Protein 3MNZ (pdb70)

B-factor: mean 26.61, std 11.49, range [8.61, 85.42]

Secondary structure (DSSP, 8-state):
-PPPEEEE-SEEEE-TT--EEEEEEESS--EETTTTEE-EEEEEE-TTS--EEEEETTTEEPTTS-TTEEEEEETTEEEEEESS--GGG-SEEEEEE-SSSSPEE---EEEEE----BPPEEEEEPPPHHHHHHTEEEEEEEEEEEBSS--EEEEEETTEEE-SSEEEEEPPPPTTT--EEEEEEEEEEHHHHHT-SEEEEEEE-TT-SS-EEEEEETT-/--EEEE---EEE-TT--EEEEEEEESS-GGGB-EEEEEE---EEEEEEE-TTT--EEE-GGGSSSEEEEEEGGGTEEEEEE-S--GGG-EEEEEEETTTEE---EEEEE-S---BPPEEEEE----EEEEEEEEEEEBSS--EEEEGGGTB-TTEEEPPPEE-TTS-EEEEEEEEEEGGGTTT---EEEEEEGGGTEEEEEE---/-HHHHHHHHHHHTTB-

Organism: Homo sapiens (NCBI:txid9606)

Nearest PDB structures (foldseek):
  3mnz-assembly1_B  TM=1.005E+00  e=4.211E-43  Mus musculus
  3mnv-assembly2_D  TM=6.397E-01  e=8.105E-39  Mus musculus
  7kqy-assembly2_D  TM=9.464E-01  e=1.182E-31  Homo sapiens
  5wt9-assembly1_H  TM=8.918E-01  e=1.412E-30  Homo sapiens
  5e2w-assembly1_H  TM=7.458E-01  e=5.517E-29  Mus musculus

Sequence (441 aa):
NAQELLELDKWASLWNLDIQLTQSPSSLAMSGGQKVTMRCKSSQSLLNSRNERNYLAWYQQKPGQSPKLLVYFASIRESGVPDRFIGSGSGTDFTTLTISSVQAEDLADYFCLQHYNTPWTFGGGTKLEIKRTVAAPSVFIFPPSDEQLKSGTASVVCLLNNFYPREAKVQWKVDNALQSGNSQESSVTEQDSKDSTYSLSSTLTLSKADYEKHKVYACEVTHQGLSSPVTKSFNRGEQIQLVQSGPELKKPGETVKISCKASGYTFTDYSVHWVKQVVPGLKWMGWINTETGEPTYADDFKGRFAFSLESSSASTAYLEIHNLKNEDTATYFCALGWLHWGLGTTLTVSSASTKGPSVFPLAPGGTAALGCLVKDYFPEPVTVSWNSGALTSGVHTFPAVVLQSSGLYSSLSSVVTVPSSSLGTQTYICNVNHKPSNTKVDKRVEP

InterPro domains:
  IPR003006 Immunoglobulin/major histocompatibility complex, conserved site [PS00290] (217-223)
  IPR003597 Immunoglobulin C1-set [PF07654] (140-226)
  IPR003597 Immunoglobulin C1-set [SM00407] (154-229)
  IPR003599 Immunoglobulin domain subtype [SM00409] (28-132)
  IPR003599 Immunoglobulin domain subtype [SM00409] (144-235)
  IPR007110 Immunoglobulin-like domain [PS50835] (16-113)
  IPR007110 Immunoglobulin-like domain [PS50835] (138-235)
  IPR013106 Immunoglobulin V-set domain [PF07686] (26-131)
  IPR013106 Immunoglobulin V-set domain [SM00406] (38-115)
  IPR013783 Immunoglobulin-like fold [G3DSA:2.60.40.10] (6-132)
  IPR013783 Immunoglobulin-like fold [G3DSA:2.60.40.10] (134-239)
  IPR036179 Immunoglobulin-like domain superfamily [SSF48726] (22-137)
  IPR036179 Immunoglobulin-like domain superfamily [SSF48726] (135-237)
  IPR050150 Immunoglobulin Variable Light Chain [PTHR23267] (20-115)

Structure (mmCIF, N/CA/C/O backbone):
data_3MNZ
#
_entry.id   3MNZ
#
_cell.length_a   66.890
_cell.length_b   121.692
_cell.length_c   58.097
_cell.angle_alpha   90.00
_cell.angle_beta   90.00
_cell.angle_gamma   90.00
#
_symmetry.space_group_name_H-M   'P 21 21 2'
#
loop_
_entity.id
_entity.type
_entity.pdbx_description
1 polymer 'gp41 MPER-derived peptide'
2 polymer 'ANTI-HIV-1 ANTIBODY 13H11 LIGHT CHAIN'
3 polymer 'ANTI-HIV-1 ANTIBODY 13H11 HEAVY CHAIN'
4 non-polymer 'SODIUM ION'
5 water water
#
loop_
_atom_site.group_PDB
_atom_site.id
_atom_site.type_symbol
_atom_site.label_atom_id
_atom_site.label_alt_id
_atom_site.label_comp_id
_atom_site.label_asym_id
_atom_site.label_entity_id
_atom_site.label_seq_id
_atom_site.pdbx_PDB_ins_code
_atom_site.Cartn_x
_atom_site.Cartn_y
_atom_site.Cartn_z
_atom_site.occupancy
_atom_site.B_iso_or_equiv
_atom_site.auth_seq_id
_atom_site.auth_comp_id
_atom_site.auth_asym_id
_atom_site.auth_atom_id
_atom_site.pdbx_PDB_model_num
ATOM 1 N N . ASN A 1 5 ? -1.308 -7.279 -29.361 1.00 38.68 656 ASN P N 1
ATOM 2 C CA . ASN A 1 5 ? -1.164 -5.860 -29.667 1.00 42.94 656 ASN P CA 1
ATOM 3 C C . ASN A 1 5 ? -0.091 -5.190 -28.806 1.00 44.08 656 ASN P C 1
ATOM 4 O O . ASN A 1 5 ? 0.540 -5.840 -27.969 1.00 39.68 656 ASN P O 1
ATOM 9 N N . ALA A 1 6 ? 0.108 -3.891 -29.009 1.00 37.71 657 ALA P N 1
ATOM 10 C CA . ALA A 1 6 ? 1.182 -3.170 -28.332 1.00 38.36 657 ALA P CA 1
ATOM 11 C C . ALA A 1 6 ? 1.029 -3.224 -26.819 1.00 35.74 657 ALA P C 1
ATOM 12 O O . ALA A 1 6 ? 2.009 -3.375 -26.088 1.00 34.22 657 ALA P O 1
ATOM 14 N N . GLN A 1 7 ? -0.206 -3.101 -26.351 1.00 31.56 658 GLN P N 1
ATOM 15 C CA . GLN A 1 7 ? -0.460 -3.081 -24.915 1.00 31.63 658 GLN P CA 1
ATOM 16 C C . GLN A 1 7 ? -0.120 -4.434 -24.301 1.00 33.63 658 GLN P C 1
ATOM 17 O O . GLN A 1 7 ? 0.563 -4.509 -23.280 1.00 30.32 658 GLN P O 1
ATOM 23 N N . GLU A 1 8 ? -0.599 -5.500 -24.935 1.00 32.95 659 GLU P N 1
ATOM 24 C CA . GLU A 1 8 ? -0.342 -6.852 -24.459 1.00 33.19 659 GLU P CA 1
ATOM 25 C C . GLU A 1 8 ? 1.148 -7.169 -24.505 1.00 35.41 659 GLU P C 1
ATOM 26 O O . GLU A 1 8 ? 1.679 -7.820 -23.598 1.00 29.60 659 GLU P O 1
ATOM 32 N N . LEU A 1 9 ? 1.817 -6.703 -25.560 1.00 28.68 660 LEU P N 1
ATOM 33 C CA . LEU A 1 9 ? 3.247 -6.939 -25.716 1.00 27.03 660 LEU P CA 1
ATOM 34 C C . LEU A 1 9 ? 4.040 -6.246 -24.605 1.00 26.50 660 LEU P C 1
ATOM 35 O O . LEU A 1 9 ? 5.000 -6.807 -24.080 1.00 27.36 660 LEU P O 1
ATOM 40 N N . LEU A 1 10 ? 3.625 -5.036 -24.240 1.00 25.24 661 LEU P N 1
ATOM 41 C CA . LEU A 1 10 ? 4.294 -4.296 -23.177 1.00 24.66 661 LEU P CA 1
ATOM 42 C C . LEU A 1 10 ? 4.163 -5.014 -21.834 1.00 24.40 661 LEU P C 1
ATOM 43 O O . LEU A 1 10 ? 5.131 -5.119 -21.083 1.00 24.14 661 LEU P O 1
ATOM 48 N N . GLU A 1 11 ? 2.970 -5.519 -21.534 1.00 29.39 662 GLU P N 1
ATOM 49 C CA . GLU A 1 11 ? 2.770 -6.279 -20.299 1.00 27.64 662 GLU P CA 1
ATOM 50 C C . GLU A 1 11 ? 3.637 -7.534 -20.271 1.00 28.60 662 GLU P C 1
ATOM 51 O O . GLU A 1 11 ? 4.205 -7.883 -19.235 1.00 25.34 662 GLU P O 1
ATOM 57 N N . LEU A 1 12 ? 3.733 -8.206 -21.414 1.00 29.76 663 LEU P N 1
ATOM 58 C CA . LEU A 1 12 ? 4.549 -9.405 -21.535 1.00 32.26 663 LEU P CA 1
ATOM 59 C C . LEU A 1 12 ? 5.998 -9.105 -21.219 1.00 26.95 663 LEU P C 1
ATOM 60 O O . LEU A 1 12 ? 6.615 -9.771 -20.378 1.00 27.53 663 LEU P O 1
ATOM 65 N N . ASP A 1 13 ? 6.541 -8.106 -21.906 1.00 25.03 664 ASP P N 1
ATOM 66 C CA . ASP A 1 13 ? 7.939 -7.739 -21.746 1.00 24.97 664 ASP P CA 1
ATOM 67 C C . ASP A 1 13 ? 8.217 -7.276 -20.329 1.00 22.29 664 ASP P C 1
ATOM 68 O O . ASP A 1 13 ? 9.227 -7.644 -19.726 1.00 23.81 664 ASP P O 1
ATOM 73 N N . LYS A 1 14 ? 7.314 -6.456 -19.814 1.00 22.05 665 LYS P N 1
ATOM 74 C CA . LYS A 1 14 ? 7.436 -5.898 -18.477 1.00 22.86 665 LYS P CA 1
ATOM 75 C C . LYS A 1 14 ? 7.609 -7.005 -17.452 1.00 23.85 665 LYS P C 1
ATOM 76 O O . LYS A 1 14 ? 8.590 -7.034 -16.709 1.00 22.64 665 LYS P O 1
ATOM 82 N N . TRP A 1 15 ? 6.648 -7.917 -17.404 1.00 20.62 666 TRP P N 1
ATOM 83 C CA . TRP A 1 15 ? 6.685 -8.956 -16.387 1.00 21.79 666 TRP P CA 1
ATOM 84 C C . TRP A 1 15 ? 7.746 -10.020 -16.654 1.00 27.71 666 TRP P C 1
ATOM 85 O O . TRP A 1 15 ? 8.339 -10.542 -15.713 1.00 22.52 666 TRP P O 1
ATOM 96 N N . ALA A 1 16 ? 8.000 -10.331 -17.923 1.00 22.05 667 ALA P N 1
ATOM 97 C CA . ALA A 1 16 ? 9.071 -11.270 -18.248 1.00 22.06 667 ALA P CA 1
ATOM 98 C C . ALA A 1 16 ? 10.422 -10.754 -17.743 1.00 21.13 667 ALA P C 1
ATOM 99 O O . ALA A 1 16 ? 11.285 -11.539 -17.331 1.00 21.40 667 ALA P O 1
ATOM 101 N N . SER A 1 17 ? 10.605 -9.438 -17.763 1.00 19.76 668 SER P N 1
ATOM 102 C CA . SER A 1 17 ? 11.875 -8.870 -17.308 1.00 19.29 668 SER P CA 1
ATOM 103 C C . SER A 1 17 ? 12.060 -8.996 -15.797 1.00 22.43 668 SER P C 1
ATOM 104 O O . SER A 1 17 ? 13.145 -8.724 -15.288 1.00 23.36 668 SER P O 1
ATOM 107 N N . LEU A 1 18 ? 11.009 -9.420 -15.092 1.00 19.23 669 LEU P N 1
ATOM 108 C CA . LEU A 1 18 ? 11.023 -9.486 -13.624 1.00 13.08 669 LEU P CA 1
ATOM 109 C C . LEU A 1 18 ? 11.066 -10.928 -13.137 1.00 20.06 669 LEU P C 1
ATOM 110 O O . LEU A 1 18 ? 11.195 -11.183 -11.940 1.00 21.82 669 LEU P O 1
ATOM 115 N N . TRP A 1 19 ? 10.961 -11.858 -14.084 1.00 18.77 670 TRP P N 1
ATOM 116 C CA . TRP A 1 19 ? 11.023 -13.298 -13.814 1.00 19.21 670 TRP P CA 1
ATOM 117 C C . TRP A 1 19 ? 12.256 -13.746 -13.053 1.00 28.83 670 TRP P C 1
ATOM 118 O O . TRP A 1 19 ? 13.329 -13.177 -13.203 1.00 23.54 670 TRP P O 1
ATOM 129 N N . ASN A 1 20 ? 12.122 -14.881 -12.280 1.00 21.26 671 ASN P N 1
ATOM 130 C CA . ASN A 1 20 ? 13.262 -15.624 -11.749 1.00 23.96 671 ASN P CA 1
ATOM 131 C C . ASN A 1 20 ? 14.056 -16.178 -12.906 1.00 24.19 671 ASN P C 1
ATOM 132 O O . ASN A 1 20 ? 15.286 -16.271 -12.879 1.00 25.05 671 ASN P O 1
ATOM 138 N N . LEU B 2 2 ? 32.537 -8.123 -17.534 1.00 52.55 0 LEU A N 1
ATOM 139 C CA . LEU B 2 2 ? 32.748 -6.784 -16.996 1.00 47.94 0 LEU A CA 1
ATOM 140 C C . LEU B 2 2 ? 31.440 -6.177 -16.500 1.00 42.74 0 LEU A C 1
ATOM 141 O O . LEU B 2 2 ? 30.378 -6.408 -17.078 1.00 39.32 0 LEU A O 1
ATOM 146 N N . ASP B 2 3 ? 31.524 -5.399 -15.426 1.00 43.65 1 ASP A N 1
ATOM 147 C CA . ASP B 2 3 ? 30.348 -4.757 -14.851 1.00 35.88 1 ASP A CA 1
ATOM 148 C C . ASP B 2 3 ? 29.960 -3.510 -15.639 1.00 31.64 1 ASP A C 1
ATOM 149 O O . ASP B 2 3 ? 30.821 -2.739 -16.064 1.00 35.18 1 ASP A O 1
ATOM 154 N N . ILE B 2 4 ? 28.659 -3.319 -15.831 1.00 27.02 2 ILE A N 1
ATOM 155 C CA . ILE B 2 4 ? 28.155 -2.167 -16.570 1.00 23.09 2 ILE A CA 1
ATOM 156 C C . ILE B 2 4 ? 28.367 -0.991 -15.622 1.00 25.67 2 ILE A C 1
ATOM 157 O O . ILE B 2 4 ? 27.960 -1.035 -14.462 1.00 27.13 2 ILE A O 1
ATOM 162 N N . GLN B 2 5 ? 29.008 0.059 -16.125 1.00 29.56 3 GLN A N 1
ATOM 163 C CA . GLN B 2 5 ? 29.133 1.315 -15.402 1.00 28.97 3 GLN A CA 1
ATOM 164 C C . GLN B 2 5 ? 28.071 2.290 -15.866 1.00 32.99 3 GLN A C 1
ATOM 165 O O . GLN B 2 5 ? 27.732 2.327 -17.048 1.00 31.14 3 GLN A O 1
ATOM 171 N N . LEU B 2 6 ? 27.555 3.084 -14.933 1.00 26.81 4 LEU A N 1
ATOM 172 C CA . LEU B 2 6 ? 26.605 4.141 -15.254 1.00 25.56 4 LEU A CA 1
ATOM 173 C C . LEU B 2 6 ? 27.124 5.466 -14.733 1.00 28.38 4 LEU A C 1
ATOM 174 O O . LEU B 2 6 ? 27.479 5.584 -13.565 1.00 44.43 4 LEU A O 1
ATOM 179 N N . THR B 2 7 ? 27.182 6.463 -15.603 1.00 26.07 5 THR A N 1
ATOM 180 C CA . THR B 2 7 ? 27.628 7.783 -15.193 1.00 32.73 5 THR A CA 1
ATOM 181 C C . THR B 2 7 ? 26.450 8.720 -15.291 1.00 33.33 5 THR A C 1
ATOM 182 O O . THR B 2 7 ? 25.892 8.898 -16.372 1.00 35.85 5 THR A O 1
ATOM 186 N N . GLN B 2 8 ? 26.075 9.321 -14.166 1.00 26.83 6 GLN A N 1
ATOM 187 C CA . GLN B 2 8 ? 24.956 10.256 -14.147 1.00 24.70 6 GLN A CA 1
ATOM 188 C C . GLN B 2 8 ? 25.426 11.703 -13.962 1.00 29.02 6 GLN A C 1
ATOM 189 O O . GLN B 2 8 ? 26.263 11.982 -13.110 1.00 28.34 6 GLN A O 1
ATOM 195 N N . SER B 2 9 ? 24.889 12.610 -14.771 1.00 26.99 7 SER A N 1
ATOM 196 C CA . SER B 2 9 ? 25.172 14.041 -14.636 1.00 28.22 7 SER A CA 1
ATOM 197 C C . SER B 2 9 ? 23.918 14.885 -14.888 1.00 29.18 7 SER A C 1
ATOM 198 O O . SER B 2 9 ? 23.023 14.471 -15.617 1.00 31.85 7 SER A O 1
ATOM 201 N N . PRO B 2 10 ? 23.840 16.070 -14.261 1.00 28.86 8 PRO A N 1
ATOM 202 C CA . PRO B 2 10 ? 24.808 16.575 -13.283 1.00 27.87 8 PRO A CA 1
ATOM 203 C C . PRO B 2 10 ? 24.539 15.987 -11.903 1.00 26.17 8 PRO A C 1
ATOM 204 O O . PRO B 2 10 ? 23.431 15.513 -11.645 1.00 27.52 8 PRO A O 1
ATOM 208 N N . SER B 2 11 ? 25.532 16.010 -11.026 1.00 23.88 9 SER A N 1
ATOM 209 C CA . SER B 2 11 ? 25.346 15.471 -9.693 1.00 30.04 9 SER A CA 1
ATOM 210 C C . SER B 2 11 ? 24.429 16.387 -8.885 1.00 24.87 9 SER A C 1
ATOM 211 O O . SER B 2 11 ? 23.736 15.949 -7.974 1.00 24.54 9 SER A O 1
ATOM 214 N N . SER B 2 12 ? 24.415 17.667 -9.238 1.00 28.70 10 SER A N 1
ATOM 215 C CA . SER B 2 12 ? 23.545 18.626 -8.572 1.00 23.48 10 SER A CA 1
ATOM 216 C C . SER B 2 12 ? 22.992 19.627 -9.586 1.00 27.65 10 SER A C 1
ATOM 217 O O . SER B 2 12 ? 23.677 20.009 -10.536 1.00 24.50 10 SER A O 1
ATOM 220 N N . LEU B 2 13 ? 21.749 20.041 -9.383 1.00 18.30 11 LEU A N 1
ATOM 221 C CA . LEU B 2 13 ? 21.127 21.022 -10.253 1.00 20.70 11 LEU A CA 1
ATOM 222 C C . LEU B 2 13 ? 20.266 21.984 -9.438 1.00 21.36 11 LEU A C 1
ATOM 223 O O . LEU B 2 13 ? 19.372 21.555 -8.700 1.00 22.75 11 LEU A O 1
ATOM 228 N N . ALA B 2 14 ? 20.558 23.277 -9.561 1.00 18.95 12 ALA A N 1
ATOM 229 C CA . ALA B 2 14 ? 19.800 24.322 -8.887 1.00 22.06 12 ALA A CA 1
ATOM 230 C C . ALA B 2 14 ? 18.740 24.857 -9.837 1.00 31.24 12 ALA A C 1
ATOM 231 O O . ALA B 2 14 ? 19.065 25.419 -10.886 1.00 32.90 12 ALA A O 1
ATOM 233 N N . MET B 2 15 ? 17.478 24.682 -9.467 1.00 20.98 13 MET A N 1
ATOM 234 C CA . MET B 2 15 ? 16.375 24.949 -10.378 1.00 23.40 13 MET A CA 1
ATOM 235 C C . MET B 2 15 ? 15.532 26.141 -9.975 1.00 25.18 13 MET A C 1
ATOM 236 O O . MET B 2 15 ? 15.592 26.625 -8.842 1.00 26.06 13 MET A O 1
ATOM 241 N N . SER B 2 16 ? 14.722 26.592 -10.925 1.00 27.30 14 SER A N 1
ATOM 242 C CA . SER B 2 16 ? 13.692 27.580 -10.682 1.00 24.09 14 SER A CA 1
ATOM 243 C C . SER B 2 16 ? 12.384 26.951 -11.134 1.00 25.13 14 SER A C 1
ATOM 244 O O . SER B 2 16 ? 12.331 26.339 -12.204 1.00 24.98 14 SER A O 1
ATOM 247 N N . GLY B 2 17 ? 11.341 27.064 -10.320 1.00 22.29 15 GLY A N 1
ATOM 248 C CA . GLY B 2 17 ? 10.033 26.555 -10.700 1.00 21.21 15 GLY A CA 1
ATOM 249 C C . GLY B 2 17 ? 9.634 26.936 -12.114 1.00 20.25 15 GLY A C 1
ATOM 250 O O . GLY B 2 17 ? 9.687 28.105 -12.496 1.00 21.84 15 GLY A O 1
ATOM 251 N N . GLY B 2 18 ? 9.255 25.939 -12.900 1.00 19.58 16 GLY A N 1
ATOM 252 C CA . GLY B 2 18 ? 8.783 26.163 -14.251 1.00 26.93 16 GLY A CA 1
ATOM 253 C C . GLY B 2 18 ? 9.841 25.914 -15.306 1.00 21.67 16 GLY A C 1
ATOM 254 O O . GLY B 2 18 ? 9.528 25.867 -16.489 1.00 22.27 16 GLY A O 1
ATOM 255 N N . GLN B 2 19 ? 11.096 25.769 -14.889 1.00 20.20 17 GLN A N 1
ATOM 256 C CA . GLN B 2 19 ? 12.170 25.543 -15.859 1.00 20.90 17 GLN A CA 1
ATOM 257 C C . GLN B 2 19 ? 12.182 24.106 -16.371 1.00 19.47 17 GLN A C 1
ATOM 258 O O . GLN B 2 19 ? 11.608 23.211 -15.750 1.00 18.11 17 GLN A O 1
ATOM 264 N N . LYS B 2 20 ? 12.825 23.910 -17.517 1.00 19.10 18 LYS A N 1
ATOM 265 C CA . LYS B 2 20 ? 13.079 22.580 -18.041 1.00 17.51 18 LYS A CA 1
ATOM 266 C C . LYS B 2 20 ? 14.356 22.059 -17.386 1.00 21.15 18 LYS A C 1
ATOM 267 O O . LYS B 2 20 ? 15.388 22.736 -17.380 1.00 22.80 18 LYS A O 1
ATOM 273 N N . VAL B 2 21 ? 14.266 20.862 -16.816 1.00 18.18 19 VAL A N 1
ATOM 274 C CA . VAL B 2 21 ? 15.388 20.226 -16.148 1.00 24.61 19 VAL A CA 1
ATOM 275 C C . VAL B 2 21 ? 15.784 18.981 -16.927 1.00 24.04 19 VAL A C 1
ATOM 276 O O . VAL B 2 21 ? 14.925 18.185 -17.292 1.00 24.65 19 VAL A O 1
ATOM 280 N N . THR B 2 22 ? 17.079 18.830 -17.195 1.00 24.95 20 THR A N 1
ATOM 281 C CA . THR B 2 22 ? 17.572 17.677 -17.944 1.00 26.61 20 THR A CA 1
ATOM 282 C C . THR B 2 22 ? 18.715 16.986 -17.203 1.00 26.44 20 THR A C 1
ATOM 283 O O . THR B 2 22 ? 19.653 17.624 -16.742 1.00 26.55 20 THR A O 1
ATOM 287 N N . MET B 2 23 ? 18.633 15.669 -17.089 1.00 26.92 21 MET A N 1
ATOM 288 C CA . MET B 2 23 ? 19.724 14.921 -16.494 1.00 24.15 21 MET A CA 1
ATOM 289 C C . MET B 2 23 ? 19.995 13.703 -17.355 1.00 24.25 21 MET A C 1
ATOM 290 O O . MET B 2 23 ? 19.103 13.218 -18.053 1.00 22.97 21 MET A O 1
ATOM 295 N N . ARG B 2 24 ? 21.232 13.224 -17.313 1.00 24.83 22 ARG A N 1
ATOM 296 C CA . ARG B 2 24 ? 21.682 12.219 -18.263 1.00 24.63 22 ARG A CA 1
ATOM 297 C C . ARG B 2 24 ? 22.293 11.018 -17.582 1.00 25.86 22 ARG A C 1
ATOM 298 O O . ARG B 2 24 ? 22.824 11.112 -16.482 1.00 27.48 22 ARG A O 1
ATOM 306 N N . CYS B 2 25 ? 22.212 9.885 -18.265 1.00 25.10 23 CYS A N 1
ATOM 307 C CA . CYS B 2 25 ? 22.751 8.630 -17.778 1.00 19.27 23 CYS A CA 1
ATOM 308 C C . CYS B 2 25 ? 23.520 7.995 -18.921 1.00 18.24 23 CYS A C 1
ATOM 309 O O . CYS B 2 25 ? 22.952 7.751 -19.974 1.00 24.25 23 CYS A O 1
ATOM 312 N N . LYS B 2 26 ? 24.808 7.745 -18.725 1.00 22.91 24 LYS A N 1
ATOM 313 C CA . LYS B 2 26 ? 25.608 7.083 -19.753 1.00 27.60 24 LYS A CA 1
ATOM 314 C C . LYS B 2 26 ? 26.105 5.729 -19.272 1.00 24.97 24 LYS A C 1
ATOM 315 O O . LYS B 2 26 ? 26.703 5.625 -18.198 1.00 28.49 24 LYS A O 1
ATOM 321 N N . SER B 2 27 ? 25.854 4.686 -20.063 1.00 25.22 25 SER A N 1
ATOM 322 C CA . SER B 2 27 ? 26.257 3.330 -19.694 1.00 19.79 25 SER A CA 1
ATOM 323 C C . SER B 2 27 ? 27.493 2.883 -20.478 1.00 26.61 25 SER A C 1
ATOM 324 O O . SER B 2 27 ? 27.719 3.330 -21.604 1.00 30.65 25 SER A O 1
ATOM 327 N N . SER B 2 28 ? 28.283 1.996 -19.878 1.00 24.13 26 SER A N 1
ATOM 328 C CA . SER B 2 28 ? 29.516 1.514 -20.497 1.00 30.51 26 SER A CA 1
ATOM 329 C C . SER B 2 28 ? 29.229 0.430 -21.529 1.00 30.83 26 SER A C 1
ATOM 330 O O . SER B 2 28 ? 30.093 0.065 -22.329 1.00 35.09 26 SER A O 1
ATOM 333 N N . GLN B 2 29 ? 28.008 -0.084 -21.508 1.00 28.19 27 GLN A N 1
ATOM 334 C CA . GLN B 2 29 ? 27.600 -1.115 -22.453 1.00 33.38 27 GLN A CA 1
ATOM 335 C C . GLN B 2 29 ? 26.152 -0.876 -22.845 1.00 27.74 27 GLN A C 1
ATOM 336 O O . GLN B 2 29 ? 25.371 -0.381 -22.038 1.00 24.52 27 GLN A O 1
ATOM 342 N N . SER B 2 30 ? 25.786 -1.243 -24.069 1.00 31.42 28 SER A N 1
ATOM 343 C CA . SER B 2 30 ? 24.403 -1.092 -24.504 1.00 27.60 28 SER A CA 1
ATOM 344 C C . SER B 2 30 ? 23.426 -1.818 -23.582 1.00 27.12 28 SER A C 1
ATOM 345 O O . SER B 2 30 ? 23.671 -2.958 -23.169 1.00 24.56 28 SER A O 1
ATOM 348 N N . LEU B 2 31 ? 22.320 -1.146 -23.265 1.00 22.25 29 LEU A N 1
ATOM 349 C CA . LEU B 2 31 ? 21.271 -1.722 -22.437 1.00 24.29 29 LEU A CA 1
ATOM 350 C C . LEU B 2 31 ? 20.088 -2.208 -23.280 1.00 19.26 29 LEU A C 1
ATOM 351 O O . LEU B 2 31 ? 19.028 -2.531 -22.746 1.00 22.73 29 LEU A O 1
ATOM 356 N N . LEU B 2 32 ? 20.269 -2.259 -24.598 1.00 22.29 30 LEU A N 1
ATOM 357 C CA . LEU B 2 32 ? 19.199 -2.682 -25.500 1.00 23.31 30 LEU A CA 1
ATOM 358 C C . LEU B 2 32 ? 19.141 -4.215 -25.658 1.00 22.27 30 LEU A C 1
ATOM 359 O O . LEU B 2 32 ? 20.094 -4.830 -26.124 1.00 27.95 30 LEU A O 1
ATOM 364 N N . ASN B 2 33 A 18.033 -4.827 -25.249 1.00 24.58 30 ASN A N 1
ATOM 365 C CA . ASN B 2 33 A 17.835 -6.257 -25.452 1.00 25.67 30 ASN A CA 1
ATOM 366 C C . ASN B 2 33 A 17.327 -6.478 -26.867 1.00 29.20 30 ASN A C 1
ATOM 367 O O . ASN B 2 33 A 16.222 -6.062 -27.203 1.00 30.03 30 ASN A O 1
ATOM 372 N N . SER B 2 34 B 18.148 -7.109 -27.701 1.00 36.86 30 SER A N 1
ATOM 373 C CA . SER B 2 34 B 17.784 -7.343 -29.095 1.00 34.53 30 SER A CA 1
ATOM 374 C C . SER B 2 34 B 16.569 -8.264 -29.235 1.00 35.94 30 SER A C 1
ATOM 375 O O . SER B 2 34 B 15.842 -8.199 -30.227 1.00 38.06 30 SER A O 1
ATOM 378 N N . ARG B 2 35 C 16.342 -9.099 -28.227 1.00 31.43 30 ARG A N 1
ATOM 379 C CA . ARG B 2 35 C 15.260 -10.077 -28.281 1.00 37.19 30 ARG A CA 1
ATOM 380 C C . ARG B 2 35 C 13.873 -9.454 -28.138 1.00 34.79 30 ARG A C 1
ATOM 381 O O . ARG B 2 35 C 12.897 -9.983 -28.667 1.00 39.49 30 ARG A O 1
ATOM 389 N N . ASN B 2 36 D 13.782 -8.332 -27.432 1.00 30.10 30 ASN A N 1
ATOM 390 C CA . ASN B 2 36 D 12.507 -7.624 -27.324 1.00 27.76 30 ASN A CA 1
ATOM 391 C C . ASN B 2 36 D 12.584 -6.125 -27.616 1.00 29.43 30 ASN A C 1
ATOM 392 O O . ASN B 2 36 D 11.586 -5.426 -27.511 1.00 29.80 30 ASN A O 1
ATOM 397 N N . GLU B 2 37 E 13.770 -5.647 -27.985 1.00 32.01 30 GLU A N 1
ATOM 398 C CA . GLU B 2 37 E 13.980 -4.244 -28.348 1.00 25.11 30 GLU A CA 1
ATOM 399 C C . GLU B 2 37 E 13.603 -3.246 -27.246 1.00 28.23 30 GLU A C 1
ATOM 400 O O . GLU B 2 37 E 13.224 -2.105 -27.526 1.00 26.57 30 GLU A O 1
ATOM 406 N N . ARG B 2 38 F 13.701 -3.686 -25.995 1.00 23.72 30 ARG A N 1
ATOM 407 C CA . ARG B 2 38 F 13.566 -2.782 -24.860 1.00 26.35 30 ARG A CA 1
ATOM 408 C C . ARG B 2 38 F 14.943 -2.399 -24.325 1.00 27.59 30 ARG A C 1
ATOM 409 O O . ARG B 2 38 F 15.868 -3.204 -24.351 1.00 28.43 30 ARG A O 1
ATOM 417 N N . ASN B 2 39 ? 15.075 -1.171 -23.829 1.00 22.21 31 ASN A N 1
ATOM 418 C CA . ASN B 2 39 ? 16.273 -0.758 -23.110 1.00 25.02 31 ASN A CA 1
ATOM 419 C C . ASN B 2 39 ? 16.050 -0.952 -21.617 1.00 22.42 31 ASN A C 1
ATOM 420 O O . ASN B 2 39 ? 15.058 -0.478 -21.066 1.00 24.00 31 ASN A O 1
ATOM 425 N N . TYR B 2 40 ? 16.965 -1.658 -20.968 1.00 19.40 32 TYR A N 1
ATOM 426 C CA . TYR B 2 40 ? 16.766 -2.029 -19.578 1.00 17.43 32 TYR A CA 1
ATOM 427 C C . TYR B 2 40 ? 17.345 -0.965 -18.661 1.00 14.44 32 TYR A C 1
ATOM 428 O O . TYR B 2 40 ? 18.334 -1.191 -17.952 1.00 20.57 32 TYR A O 1
ATOM 437 N N . LEU B 2 41 ? 16.710 0.195 -18.692 1.00 17.72 33 LEU A N 1
ATOM 438 C CA . LEU B 2 41 ? 17.082 1.309 -17.838 1.00 18.56 33 LEU A CA 1
ATOM 439 C C . LEU B 2 41 ? 15.819 1.892 -17.216 1.00 20.59 33 LEU A C 1
ATOM 440 O O . LEU B 2 41 ? 14.821 2.083 -17.904 1.00 20.21 33 LEU A O 1
ATOM 445 N N . ALA B 2 42 ? 15.862 2.180 -15.917 1.00 16.61 34 ALA A N 1
ATOM 446 C CA . ALA B 2 42 ? 14.725 2.802 -15.254 1.00 15.51 34 ALA A CA 1
ATOM 447 C C . ALA B 2 42 ? 15.178 4.068 -14.539 1.00 18.67 34 ALA A C 1
ATOM 448 O O . ALA B 2 42 ? 16.352 4.194 -14.164 1.00 16.73 34 ALA A O 1
ATOM 450 N N . TRP B 2 43 ? 14.257 5.010 -14.371 1.00 15.40 35 TRP A N 1
ATOM 451 C CA . TRP B 2 43 ? 14.535 6.233 -13.611 1.00 15.54 35 TRP A CA 1
ATOM 452 C C . TRP B 2 43 ? 13.661 6.298 -12.363 1.00 17.02 35 TRP A C 1
ATOM 453 O O . TRP B 2 43 ? 12.465 5.969 -12.421 1.00 14.03 35 TRP A O 1
ATOM 464 N N . TYR B 2 44 ? 14.249 6.753 -11.255 1.00 16.71 36 TYR A N 1
ATOM 465 C CA . TYR B 2 44 ? 13.545 6.876 -9.975 1.00 14.10 36 TYR A CA 1
ATOM 466 C C . TYR B 2 44 ? 13.684 8.255 -9.372 1.00 14.15 36 TYR A C 1
ATOM 467 O O . TYR B 2 44 ? 14.674 8.935 -9.591 1.00 13.15 36 TYR A O 1
ATOM 476 N N . GLN B 2 45 ? 12.681 8.627 -8.588 1.00 12.75 37 GLN A N 1
ATOM 477 C CA . GLN B 2 45 ? 12.711 9.801 -7.730 1.00 14.02 37 GLN A CA 1
ATOM 478 C C . GLN B 2 45 ? 12.820 9.341 -6.279 1.00 13.40 37 GLN A C 1
ATOM 479 O O . GLN B 2 45 ? 12.130 8.415 -5.877 1.00 14.19 37 GLN A O 1
ATOM 485 N N . GLN B 2 46 ? 13.668 9.996 -5.491 1.00 15.25 38 GLN A N 1
ATOM 486 C CA . GLN B 2 46 ? 13.755 9.682 -4.070 1.00 20.91 38 GLN A CA 1
ATOM 487 C C . GLN B 2 46 ? 13.837 10.938 -3.213 1.00 15.95 38 GLN A C 1
ATOM 488 O O . GLN B 2 46 ? 14.799 11.704 -3.298 1.00 17.39 38 GLN A O 1
ATOM 494 N N . LYS B 2 47 ? 12.827 11.1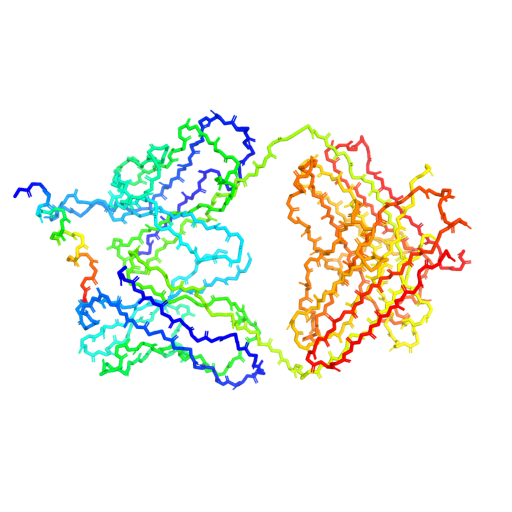31 -2.377 1.00 19.73 39 LYS A N 1
ATOM 495 C CA . LYS B 2 47 ? 12.841 12.215 -1.405 1.00 24.68 39 LYS A CA 1
ATOM 496 C C . LYS B 2 47 ? 13.463 11.790 -0.084 1.00 28.62 39 LYS A C 1
ATOM 497 O O . LYS B 2 47 ? 13.529 10.597 0.227 1.00 28.63 39 LYS A O 1
ATOM 503 N N . PRO B 2 48 ? 13.942 12.768 0.699 1.00 34.93 40 PRO A N 1
ATOM 504 C CA . PRO B 2 48 ? 14.612 12.458 1.966 1.00 37.42 40 PRO A CA 1
ATOM 505 C C . PRO B 2 48 ? 13.764 11.555 2.852 1.00 31.48 40 PRO A C 1
ATOM 506 O O . PRO B 2 48 ? 12.578 11.822 3.055 1.00 31.87 40 PRO A O 1
ATOM 510 N N . GLY B 2 49 ? 14.371 10.485 3.353 1.00 37.53 41 GLY A N 1
ATOM 511 C CA . GLY B 2 49 ? 13.702 9.576 4.265 1.00 42.56 41 GLY A CA 1
ATOM 512 C C . GLY B 2 49 ? 12.596 8.773 3.617 1.00 37.94 41 GLY A C 1
ATOM 513 O O . GLY B 2 49 ? 11.767 8.174 4.298 1.00 43.19 41 GLY A O 1
ATOM 514 N N . GLN B 2 50 ? 12.571 8.760 2.292 1.00 30.66 42 GLN A N 1
ATOM 515 C CA . GLN B 2 50 ? 11.580 7.964 1.594 1.00 24.93 42 GLN A CA 1
ATOM 516 C C . GLN B 2 50 ? 12.236 6.929 0.695 1.00 25.92 42 GLN A C 1
ATOM 517 O O . GLN B 2 50 ? 13.443 6.957 0.469 1.00 27.98 42 GLN A O 1
ATOM 523 N N . SER B 2 51 ? 11.426 6.017 0.182 1.00 23.91 43 SER A N 1
ATOM 524 C CA . SER B 2 51 ? 11.924 5.005 -0.732 1.00 25.73 43 SER A CA 1
ATOM 525 C C . SER B 2 51 ? 11.848 5.529 -2.164 1.00 20.02 43 SER A C 1
ATOM 526 O O . SER B 2 51 ? 11.088 6.456 -2.448 1.00 20.88 43 SER A O 1
ATOM 529 N N . PRO B 2 52 ? 12.654 4.952 -3.067 1.00 17.95 44 PRO A N 1
ATOM 530 C CA . PRO B 2 52 ? 12.614 5.327 -4.481 1.00 19.67 44 PRO A CA 1
ATOM 531 C C . PRO B 2 52 ? 11.263 5.002 -5.095 1.00 19.50 44 PRO A C 1
ATOM 532 O O . PRO B 2 52 ? 10.668 3.967 -4.784 1.00 19.05 44 PRO A O 1
ATOM 536 N N . LYS B 2 53 ? 10.797 5.895 -5.965 1.00 19.21 45 LYS A N 1
ATOM 537 C CA . LYS B 2 53 ? 9.552 5.732 -6.701 1.00 14.54 45 LYS A CA 1
ATOM 538 C C . LYS B 2 53 ? 9.890 5.687 -8.180 1.00 16.49 45 LYS A C 1
ATOM 539 O O . LYS B 2 53 ? 10.607 6.557 -8.684 1.00 15.55 45 LYS A O 1
ATOM 545 N N . LEU B 2 54 ? 9.397 4.661 -8.872 1.00 15.61 46 LEU A N 1
ATOM 546 C CA . LEU B 2 54 ? 9.605 4.534 -10.314 1.00 11.96 46 LEU A CA 1
ATOM 547 C C . LEU B 2 54 ? 8.942 5.660 -11.101 1.00 15.66 46 LEU A C 1
ATOM 548 O O . LEU B 2 54 ? 7.754 5.925 -10.946 1.00 18.82 46 LEU A O 1
ATOM 553 N N . LEU B 2 55 ? 9.717 6.313 -11.958 1.00 16.09 47 LEU A N 1
ATOM 554 C CA . LEU B 2 55 ? 9.196 7.346 -12.844 1.00 15.31 47 LEU A CA 1
ATOM 555 C C . LEU B 2 55 ? 9.018 6.851 -14.267 1.00 20.00 47 LEU A C 1
ATOM 556 O O . LEU B 2 55 ? 7.965 7.039 -14.866 1.00 22.40 47 LEU A O 1
ATOM 561 N N . VAL B 2 56 ? 10.071 6.242 -14.805 1.00 20.26 48 VAL A N 1
ATOM 562 C CA . VAL B 2 56 ? 10.086 5.802 -16.195 1.00 21.31 48 VAL A CA 1
ATOM 563 C C . VAL B 2 56 ? 10.777 4.448 -16.251 1.00 20.43 48 VAL A C 1
ATOM 564 O O . VAL B 2 56 ? 11.751 4.213 -15.534 1.00 18.50 48 VAL A O 1
ATOM 568 N N . TYR B 2 57 ? 10.259 3.543 -17.076 1.00 19.24 49 TYR A N 1
ATOM 569 C CA . TYR B 2 57 ? 10.888 2.237 -17.241 1.00 20.82 49 TYR A CA 1
ATOM 570 C C . TYR B 2 57 ? 11.084 1.903 -18.722 1.00 23.27 49 TYR A C 1
ATOM 571 O O . TYR B 2 57 ? 10.533 2.576 -19.603 1.00 23.15 49 TYR A O 1
ATOM 580 N N . PHE B 2 58 ? 11.878 0.870 -18.988 1.00 18.89 50 PHE A N 1
ATOM 581 C CA . PHE B 2 58 ? 12.312 0.575 -20.347 1.00 16.41 50 PHE A CA 1
ATOM 582 C C . PHE B 2 58 ? 12.744 1.881 -21.034 1.00 21.58 50 PHE A C 1
ATOM 583 O O . PHE B 2 58 ? 12.426 2.137 -22.194 1.00 21.13 50 PHE A O 1
ATOM 591 N N . ALA B 2 59 ? 13.446 2.719 -20.280 1.00 23.89 51 ALA A N 1
ATOM 592 C CA . ALA B 2 59 ? 14.032 3.962 -20.792 1.00 24.37 51 ALA A CA 1
ATOM 593 C C . ALA B 2 59 ? 13.069 5.110 -21.121 1.00 24.38 51 ALA A C 1
ATOM 594 O O . ALA B 2 59 ? 13.349 6.257 -20.787 1.00 25.24 51 ALA A O 1
ATOM 596 N N . SER B 2 60 ? 11.952 4.819 -21.780 1.00 22.78 52 SER A N 1
ATOM 597 C CA . SER B 2 60 ? 11.093 5.885 -22.289 1.00 25.86 52 SER A CA 1
ATOM 598 C C . SER B 2 60 ? 9.613 5.722 -21.951 1.00 30.17 52 SER A C 1
ATOM 599 O O . SER B 2 60 ? 8.783 6.513 -22.400 1.00 29.52 52 SER A O 1
ATOM 602 N N . ILE B 2 61 ? 9.275 4.696 -21.174 1.00 26.94 53 ILE A N 1
ATOM 603 C CA . ILE B 2 61 ? 7.878 4.472 -20.821 1.00 21.76 53 ILE A CA 1
ATOM 604 C C . ILE B 2 61 ? 7.553 5.057 -19.446 1.00 22.82 53 ILE A C 1
ATOM 605 O O . ILE B 2 61 ? 8.026 4.566 -18.428 1.00 25.07 53 ILE A O 1
ATOM 610 N N . ARG B 2 62 ? 6.754 6.126 -19.424 1.00 25.17 54 ARG A N 1
ATOM 611 C CA . ARG B 2 62 ? 6.331 6.737 -18.165 1.00 21.07 54 ARG A CA 1
ATOM 612 C C . ARG B 2 62 ? 5.474 5.757 -17.365 1.00 29.74 54 ARG A C 1
ATOM 613 O O . ARG B 2 62 ? 4.577 5.104 -17.912 1.00 27.56 54 ARG A O 1
ATOM 621 N N . GLU B 2 63 ? 5.770 5.642 -16.072 1.00 26.09 55 GLU A N 1
ATOM 622 C CA . GLU B 2 63 ? 5.007 4.776 -15.181 1.00 25.88 55 GLU A CA 1
ATOM 623 C C . GLU B 2 63 ? 3.619 5.374 -14.999 1.00 31.38 55 GLU A C 1
ATOM 624 O O . GLU B 2 63 ? 3.458 6.600 -14.966 1.00 26.86 55 GLU A O 1
ATOM 630 N N . SER B 2 64 ? 2.614 4.512 -14.905 1.00 28.55 56 SER A N 1
ATOM 631 C CA . SER B 2 64 ? 1.239 4.970 -14.780 1.00 31.47 56 SER A CA 1
ATOM 632 C C . SER B 2 64 ? 1.068 5.779 -13.496 1.00 34.84 56 SER A C 1
ATOM 633 O O . SER B 2 64 ? 1.508 5.362 -12.428 1.00 35.52 56 SER A O 1
ATOM 636 N N . GLY B 2 65 ? 0.455 6.954 -13.607 1.00 32.30 57 GLY A N 1
ATOM 637 C CA . GLY B 2 65 ? 0.228 7.789 -12.440 1.00 32.83 57 GLY A CA 1
ATOM 638 C C . GLY B 2 65 ? 1.272 8.879 -12.261 1.00 39.57 57 GLY A C 1
ATOM 639 O O . GLY B 2 65 ? 1.100 9.786 -11.444 1.00 35.82 57 GLY A O 1
ATOM 640 N N . VAL B 2 66 ? 2.360 8.782 -13.021 1.00 27.98 58 VAL A N 1
ATOM 641 C CA . VAL B 2 66 ? 3.454 9.756 -12.944 1.00 21.94 58 VAL A CA 1
ATOM 642 C C . VAL B 2 66 ? 3.127 10.928 -13.860 1.00 20.22 58 VAL A C 1
ATOM 643 O O . VAL B 2 66 ? 2.746 10.729 -15.015 1.00 23.89 58 VAL A O 1
ATOM 647 N N . PRO B 2 67 ? 3.247 12.164 -13.344 1.00 26.13 59 PRO A N 1
ATOM 648 C CA . PRO B 2 67 ? 2.849 13.335 -14.137 1.00 30.26 59 PRO A CA 1
ATOM 649 C C . PRO B 2 67 ? 3.569 13.436 -15.481 1.00 28.17 59 PRO A C 1
ATOM 650 O O . PRO B 2 67 ? 4.737 13.077 -15.588 1.00 22.68 59 PRO A O 1
ATOM 654 N N . ASP B 2 68 ? 2.893 13.982 -16.487 1.00 29.69 60 ASP A N 1
ATOM 655 C CA . ASP B 2 68 ? 3.439 13.966 -17.839 1.00 32.43 60 ASP A CA 1
ATOM 656 C C . ASP B 2 68 ? 4.621 14.909 -18.069 1.00 29.55 60 ASP A C 1
ATOM 657 O O . ASP B 2 68 ? 5.221 14.900 -19.148 1.00 28.53 60 ASP A O 1
ATOM 662 N N . ARG B 2 69 ? 4.970 15.709 -17.062 1.00 25.09 61 ARG A N 1
ATOM 663 C CA . ARG B 2 69 ? 6.175 16.529 -17.156 1.00 22.32 61 ARG A CA 1
ATOM 664 C C . ARG B 2 69 ? 7.459 15.688 -17.128 1.00 24.81 61 ARG A C 1
ATOM 665 O O . ARG B 2 69 ? 8.513 16.161 -17.551 1.00 22.70 61 ARG A O 1
ATOM 673 N N . PHE B 2 70 ? 7.359 14.440 -16.661 1.00 23.19 62 PHE A N 1
ATOM 674 C CA . PHE B 2 70 ? 8.504 13.523 -16.642 1.00 20.32 62 PHE A CA 1
ATOM 675 C C . PHE B 2 70 ? 8.606 12.739 -17.954 1.00 20.82 62 PHE A C 1
ATOM 676 O O . PHE B 2 70 ? 7.653 12.080 -18.353 1.00 23.47 62 PHE A O 1
ATOM 684 N N . ILE B 2 71 ? 9.763 12.812 -18.607 1.00 23.62 63 ILE A N 1
ATOM 685 C CA . ILE B 2 71 ? 9.967 12.183 -19.913 1.00 23.49 63 ILE A CA 1
ATOM 686 C C . ILE B 2 71 ? 11.332 11.507 -20.022 1.00 22.40 63 ILE A C 1
ATOM 687 O O . ILE B 2 71 ? 12.362 12.145 -19.819 1.00 23.04 63 ILE A O 1
ATOM 692 N N . GLY B 2 72 ? 11.344 10.210 -20.337 1.00 23.80 64 GLY A N 1
ATOM 693 C CA . GLY B 2 72 ? 12.598 9.526 -20.576 1.00 27.20 64 GLY A CA 1
ATOM 694 C C . GLY B 2 72 ? 12.868 9.342 -22.059 1.00 27.00 64 GLY A C 1
ATOM 695 O O . GLY B 2 72 ? 11.947 9.159 -22.844 1.00 27.76 64 GLY A O 1
ATOM 696 N N . SER B 2 73 ? 14.139 9.384 -22.441 1.00 28.60 65 SER A N 1
ATOM 697 C CA . SER B 2 73 ? 14.512 9.142 -23.825 1.00 27.16 65 SER A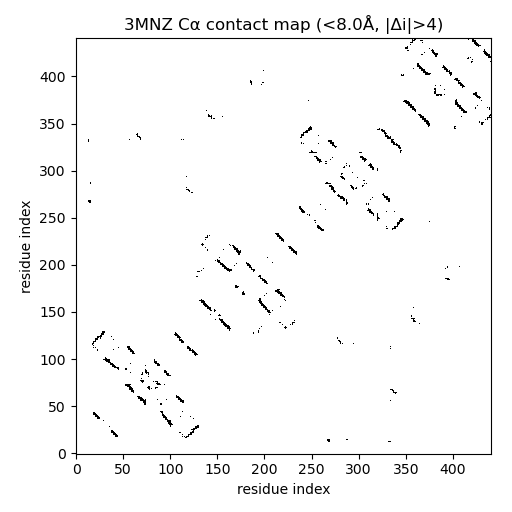 CA 1
ATOM 698 C C . SER B 2 73 ? 15.916 8.553 -23.923 1.00 30.22 65 SER A C 1
ATOM 699 O O . SER B 2 73 ? 16.617 8.436 -22.921 1.00 27.23 65 SER A O 1
ATOM 702 N N . GLY B 2 74 ? 16.317 8.173 -25.131 1.00 26.93 66 GLY A N 1
ATOM 703 C CA . GLY B 2 74 ? 17.632 7.599 -25.347 1.00 24.56 66 GLY A CA 1
ATOM 704 C C . GLY B 2 74 ? 17.547 6.134 -25.719 1.00 26.52 66 GLY A C 1
ATOM 705 O O . GLY B 2 74 ? 16.472 5.543 -25.679 1.00 30.88 66 GLY A O 1
ATOM 706 N N . SER B 2 75 ? 18.686 5.552 -26.080 1.00 29.20 67 SER A N 1
ATOM 707 C CA . SER B 2 75 ? 18.765 4.150 -26.470 1.00 26.43 67 SER A CA 1
ATOM 708 C C . SER B 2 75 ? 20.233 3.759 -26.462 1.00 34.12 67 SER A C 1
ATOM 709 O O . SER B 2 75 ? 21.109 4.613 -26.615 1.00 34.53 67 SER A O 1
ATOM 712 N N . GLY B 2 76 ? 20.504 2.476 -26.267 1.00 27.21 68 GLY A N 1
ATOM 713 C CA . GLY B 2 76 ? 21.870 1.993 -26.273 1.00 33.22 68 GLY A CA 1
ATOM 714 C C . GLY B 2 76 ? 22.652 2.373 -25.029 1.00 32.12 68 GLY A C 1
ATOM 715 O O . GLY B 2 76 ? 22.499 1.741 -23.986 1.00 25.19 68 GLY A O 1
ATOM 716 N N . THR B 2 77 ? 23.486 3.404 -25.146 1.00 31.45 69 THR A N 1
ATOM 717 C CA . THR B 2 77 ? 24.383 3.798 -24.062 1.00 34.00 69 THR A CA 1
ATOM 718 C C . THR B 2 77 ? 24.071 5.165 -23.464 1.00 25.51 69 THR A C 1
ATOM 719 O O . THR B 2 77 ? 24.633 5.533 -22.436 1.00 33.68 69 THR A O 1
ATOM 723 N N . ASP B 2 78 ? 23.180 5.918 -24.096 1.00 32.46 70 ASP A N 1
ATOM 724 C CA . ASP B 2 78 ? 22.927 7.289 -23.656 1.00 32.93 70 ASP A CA 1
ATOM 725 C C . ASP B 2 78 ? 21.453 7.547 -23.377 1.00 29.00 70 ASP A C 1
ATOM 726 O O . ASP B 2 78 ? 20.604 7.382 -24.251 1.00 34.88 70 ASP A O 1
ATOM 731 N N . PHE B 2 79 ? 21.157 7.962 -22.152 1.00 29.21 71 PHE A N 1
ATOM 732 C CA . PHE B 2 79 ? 19.778 8.163 -21.733 1.00 20.66 71 PHE A CA 1
ATOM 733 C C . PHE B 2 79 ? 19.591 9.501 -21.029 1.00 25.43 71 PHE A C 1
ATOM 734 O O . PHE B 2 79 ? 20.529 10.053 -20.463 1.00 30.72 71 PHE A O 1
ATOM 742 N N . THR B 2 80 ? 18.372 10.017 -21.069 1.00 23.62 72 THR A N 1
ATOM 743 C CA A THR B 2 80 ? 18.076 11.282 -20.411 0.50 27.25 72 THR A CA 1
ATOM 744 C CA B THR B 2 80 ? 18.176 11.282 -20.411 0.50 29.05 72 THR A CA 1
ATOM 745 C C . THR B 2 80 ? 16.709 11.247 -19.743 1.00 24.16 72 THR A C 1
ATOM 746 O O . THR B 2 80 ? 15.784 10.581 -20.209 1.00 25.90 72 THR A O 1
ATOM 753 N N . LEU B 2 81 ? 16.613 11.936 -18.616 1.00 21.53 73 LEU A N 1
ATOM 754 C CA . LEU B 2 81 ? 15.345 12.194 -17.959 1.00 18.29 73 LEU A CA 1
ATOM 755 C C . LEU B 2 81 ? 15.134 13.700 -17.998 1.00 18.88 73 LEU A C 1
ATOM 756 O O . LEU B 2 81 ? 16.008 14.456 -17.594 1.00 18.73 73 LEU A O 1
ATOM 761 N N . THR B 2 82 ? 13.981 14.120 -18.506 1.00 21.14 74 THR A N 1
ATOM 762 C CA . THR B 2 82 ? 13.641 15.528 -18.603 1.00 21.13 74 THR A CA 1
ATOM 763 C C . THR B 2 82 ? 12.432 15.801 -17.739 1.00 20.08 74 THR A C 1
ATOM 764 O O . THR B 2 82 ? 11.491 15.015 -17.740 1.00 23.82 74 THR A O 1
ATOM 768 N N . ILE B 2 83 ? 12.462 16.908 -16.994 1.00 21.34 75 ILE A N 1
ATOM 769 C CA . ILE B 2 83 ? 11.272 17.399 -16.325 1.00 16.93 75 ILE A CA 1
ATOM 770 C C . ILE B 2 83 ? 10.892 18.702 -17.029 1.00 22.86 75 ILE A C 1
ATOM 771 O O . ILE B 2 83 ? 11.605 19.697 -16.939 1.00 25.26 75 ILE A O 1
ATOM 776 N N . SER B 2 84 ? 9.775 18.688 -17.739 1.00 20.97 76 SER A N 1
ATOM 777 C CA . SER B 2 84 ? 9.483 19.767 -18.679 1.00 24.38 76 SER A CA 1
ATOM 778 C C . SER B 2 84 ? 9.164 21.105 -18.014 1.00 29.95 76 SER A C 1
ATOM 779 O O . SER B 2 84 ? 9.525 22.173 -18.528 1.00 26.04 76 SER A O 1
ATOM 782 N N . SER B 2 85 ? 8.480 21.054 -16.878 1.00 21.85 77 SER A N 1
ATOM 783 C CA . SER B 2 85 ? 8.142 22.281 -16.153 1.00 18.89 77 SER A CA 1
ATOM 784 C C . SER B 2 85 ? 8.245 21.936 -14.688 1.00 18.91 77 SER A C 1
ATOM 785 O O . SER B 2 85 ? 7.267 21.500 -14.073 1.00 20.33 77 SER A O 1
ATOM 788 N N . VAL B 2 86 ? 9.446 22.091 -14.140 1.00 20.06 78 VAL A N 1
ATOM 789 C CA . VAL B 2 86 ? 9.741 21.545 -12.819 1.00 19.81 78 VAL A CA 1
ATOM 790 C C . VAL B 2 86 ? 8.989 22.298 -11.711 1.00 23.85 78 VAL A C 1
ATOM 791 O O . VAL B 2 86 ? 8.805 23.519 -11.773 1.00 19.74 78 VAL A O 1
ATOM 795 N N . GLN B 2 87 ? 8.559 21.546 -10.703 1.00 21.20 79 GLN A N 1
ATOM 796 C CA . GLN B 2 87 ? 7.710 22.063 -9.636 1.00 21.13 79 GLN A CA 1
ATOM 797 C C . GLN B 2 87 ? 8.477 21.973 -8.339 1.00 23.08 79 GLN A C 1
ATOM 798 O O . GLN B 2 87 ? 9.389 21.157 -8.220 1.00 24.05 79 GLN A O 1
ATOM 804 N N . ALA B 2 88 ? 8.121 22.807 -7.366 1.00 21.12 80 ALA A N 1
ATOM 805 C CA . ALA B 2 88 ? 8.710 22.694 -6.035 1.00 20.09 80 ALA A CA 1
ATOM 806 C C . ALA B 2 88 ? 8.571 21.275 -5.462 1.00 19.37 80 ALA A C 1
ATOM 807 O O . ALA B 2 88 ? 9.474 20.786 -4.777 1.00 19.86 80 ALA A O 1
ATOM 809 N N . GLU B 2 89 ? 7.448 20.616 -5.720 1.00 18.70 81 GLU A N 1
ATOM 810 C CA . GLU B 2 89 ? 7.267 19.260 -5.190 1.00 24.60 81 GLU A CA 1
ATOM 811 C C . GLU B 2 89 ? 8.231 18.237 -5.814 1.00 21.44 81 GLU A C 1
ATOM 812 O O . GLU B 2 89 ? 8.337 17.109 -5.329 1.00 22.76 81 GLU A O 1
ATOM 818 N N . ASP B 2 90 ? 8.938 18.630 -6.875 1.00 19.23 82 ASP A N 1
ATOM 819 C CA . ASP B 2 90 ? 9.880 17.720 -7.529 1.00 17.26 82 ASP A CA 1
ATOM 820 C C . ASP B 2 90 ? 11.282 17.776 -6.905 1.00 13.89 82 ASP A C 1
ATOM 821 O O . ASP B 2 90 ? 12.171 17.046 -7.329 1.00 16.35 82 ASP A O 1
ATOM 826 N N . LEU B 2 91 ? 11.485 18.623 -5.903 1.00 15.56 83 LEU A N 1
ATOM 827 C CA . LEU B 2 91 ? 12.775 18.668 -5.212 1.00 16.51 83 LEU A CA 1
ATOM 828 C C . LEU B 2 91 ? 13.018 17.308 -4.573 1.00 19.58 83 LEU A C 1
ATOM 829 O O . LEU B 2 91 ? 12.207 16.860 -3.769 1.00 17.59 83 LEU A O 1
ATOM 834 N N . ALA B 2 92 ? 14.133 16.680 -4.928 1.00 15.81 84 ALA A N 1
ATOM 835 C CA . ALA B 2 92 ? 14.370 15.272 -4.617 1.00 14.88 84 ALA A CA 1
ATOM 836 C C . ALA B 2 92 ? 15.696 14.865 -5.244 1.00 16.52 84 ALA A C 1
ATOM 837 O O . ALA B 2 92 ? 16.297 15.643 -5.984 1.00 18.06 84 ALA A O 1
ATOM 839 N N . ASP B 2 93 ? 16.128 13.635 -4.973 1.00 14.91 85 ASP A N 1
ATOM 840 C CA . ASP B 2 93 ? 17.226 13.031 -5.706 1.00 17.93 85 ASP A CA 1
ATOM 841 C C . ASP B 2 93 ? 16.612 12.181 -6.813 1.00 17.32 85 ASP A C 1
ATOM 842 O O . ASP B 2 93 ? 15.490 11.696 -6.672 1.00 18.34 85 ASP A O 1
ATOM 847 N N . TYR B 2 94 ? 17.339 12.038 -7.915 1.00 19.27 86 TYR A N 1
ATOM 848 C CA . TYR B 2 94 ? 16.889 11.255 -9.072 1.00 13.12 86 TYR A CA 1
ATOM 849 C C . TYR B 2 94 ? 18.032 10.360 -9.462 1.00 17.80 86 TYR A C 1
ATOM 850 O O . TYR B 2 94 ? 19.189 10.768 -9.412 1.00 21.34 86 TYR A O 1
ATOM 859 N N . PHE B 2 95 ? 17.738 9.127 -9.838 1.00 20.87 87 PHE A N 1
ATOM 860 C CA . PHE B 2 95 ? 18.822 8.300 -10.307 1.00 19.24 87 PHE A CA 1
ATOM 861 C C . PHE B 2 95 ? 18.336 7.283 -11.318 1.00 17.13 87 PHE A C 1
ATOM 862 O O . PHE B 2 95 ? 17.147 6.944 -11.376 1.00 15.96 87 PHE A O 1
ATOM 870 N N . CYS B 2 96 ? 19.275 6.819 -12.127 1.00 20.38 88 CYS A N 1
ATOM 871 C CA . CYS B 2 96 ? 18.994 5.774 -13.105 1.00 16.92 88 CYS A CA 1
ATOM 872 C C . CYS B 2 96 ? 19.472 4.429 -12.584 1.00 20.84 88 CYS A C 1
ATOM 873 O O . CYS B 2 96 ? 20.320 4.344 -11.691 1.00 18.60 88 CYS A O 1
ATOM 876 N N . LEU B 2 97 ? 18.906 3.374 -13.149 1.00 17.65 89 LEU A N 1
ATOM 877 C CA . LEU B 2 97 ? 19.273 2.015 -12.797 1.00 12.11 89 LEU A CA 1
ATOM 878 C C . LEU B 2 97 ? 19.337 1.215 -14.084 1.00 17.33 89 LEU A C 1
ATOM 879 O O . LEU B 2 97 ? 18.400 1.265 -14.883 1.00 15.75 89 LEU A O 1
ATOM 884 N N . GLN B 2 98 ? 20.435 0.491 -14.302 1.00 17.37 90 GLN A N 1
ATOM 885 C CA . GLN B 2 98 ? 20.479 -0.466 -15.402 1.00 15.51 90 GLN A CA 1
ATOM 886 C C . GLN B 2 98 ? 20.209 -1.830 -14.799 1.00 18.54 90 GLN A C 1
ATOM 887 O O . GLN B 2 98 ? 20.810 -2.178 -13.790 1.00 15.16 90 GLN A O 1
ATOM 893 N N . HIS B 2 99 ? 19.287 -2.571 -15.411 1.00 16.99 91 HIS A N 1
ATOM 894 C CA . HIS B 2 99 ? 18.964 -3.933 -14.990 1.00 20.43 91 HIS A CA 1
ATOM 895 C C . HIS B 2 99 ? 19.085 -4.877 -16.180 1.00 16.75 91 HIS A C 1
ATOM 896 O O . HIS B 2 99 ? 18.391 -5.894 -16.260 1.00 19.14 91 HIS A O 1
ATOM 903 N N . TYR B 2 100 ? 19.976 -4.526 -17.099 1.00 15.74 92 TYR A N 1
ATOM 904 C CA . TYR B 2 100 ? 20.269 -5.344 -18.269 1.00 25.35 92 TYR A CA 1
ATOM 905 C C . TYR B 2 100 ? 21.004 -6.632 -17.877 1.00 26.67 92 TYR A C 1
ATOM 906 O O . TYR B 2 100 ? 20.593 -7.730 -18.264 1.00 22.27 92 TYR A O 1
ATOM 915 N N . ASN B 2 101 ? 22.089 -6.490 -17.115 1.00 19.80 93 ASN A N 1
ATOM 916 C CA . ASN B 2 101 ? 22.826 -7.631 -16.571 1.00 24.74 93 ASN A CA 1
ATOM 917 C C . ASN B 2 101 ? 23.105 -7.423 -15.087 1.00 24.98 93 ASN A C 1
ATOM 918 O O . ASN B 2 101 ? 23.191 -6.294 -14.630 1.00 24.55 93 ASN A O 1
ATOM 923 N N . THR B 2 102 ? 23.259 -8.507 -14.333 1.00 25.52 94 THR A N 1
ATOM 924 C CA . THR B 2 102 ? 23.750 -8.390 -12.962 1.00 25.05 94 THR A CA 1
ATOM 925 C C . THR B 2 102 ? 25.279 -8.291 -12.990 1.00 22.43 94 THR A C 1
ATOM 926 O O . THR B 2 102 ? 25.911 -8.860 -13.874 1.00 30.38 94 THR A O 1
ATOM 930 N N . PRO B 2 103 ? 25.881 -7.550 -12.039 1.00 24.34 95 PRO A N 1
ATOM 931 C CA . PRO B 2 103 ? 25.213 -6.770 -10.988 1.00 22.57 95 PRO A CA 1
ATOM 932 C C . PRO B 2 103 ? 24.499 -5.553 -11.546 1.00 28.76 95 PRO A C 1
ATOM 933 O O . PRO B 2 103 ? 25.020 -4.877 -12.440 1.00 20.47 95 PRO A O 1
ATOM 937 N N . TRP B 2 104 ? 23.300 -5.298 -11.034 1.00 25.47 96 TRP A N 1
ATOM 938 C CA . TRP B 2 104 ? 22.554 -4.106 -11.378 1.00 23.19 96 TRP A CA 1
ATOM 939 C C . TRP B 2 104 ? 23.378 -2.918 -10.883 1.00 22.84 96 TRP A C 1
ATOM 940 O O . TRP B 2 104 ? 24.092 -3.022 -9.884 1.00 27.22 96 TRP A O 1
ATOM 951 N N . THR B 2 105 ? 23.333 -1.810 -11.608 1.00 17.00 97 THR A N 1
ATOM 952 C CA . THR B 2 105 ? 24.146 -0.657 -11.253 1.00 24.47 97 THR A CA 1
ATOM 953 C C . THR B 2 105 ? 23.324 0.627 -11.273 1.00 22.27 97 THR A C 1
ATOM 954 O O . THR B 2 105 ? 22.428 0.800 -12.096 1.00 15.61 97 THR A O 1
ATOM 958 N N . PHE B 2 106 ? 23.630 1.518 -10.343 1.00 24.89 98 PHE A N 1
ATOM 959 C CA . PHE B 2 106 ? 22.888 2.763 -10.195 1.00 21.02 98 PHE A CA 1
ATOM 960 C C . PHE B 2 106 ? 23.771 3.921 -10.594 1.00 24.60 98 PHE A C 1
ATOM 961 O O . PHE B 2 106 ? 24.967 3.910 -10.312 1.00 29.14 98 PHE A O 1
ATOM 969 N N . GLY B 2 107 ? 23.191 4.930 -11.242 1.00 18.73 99 GLY A N 1
ATOM 970 C CA . GLY B 2 107 ? 23.910 6.168 -11.455 1.00 21.21 99 GLY A CA 1
ATOM 971 C C . GLY B 2 107 ? 24.116 6.839 -10.106 1.00 22.65 99 GLY A C 1
ATOM 972 O O . GLY B 2 107 ? 23.471 6.470 -9.125 1.00 23.43 99 GLY A O 1
ATOM 973 N N . GLY B 2 108 ? 25.015 7.818 -10.060 1.00 26.59 100 GLY A N 1
ATOM 974 C CA . GLY B 2 108 ? 25.387 8.477 -8.817 1.00 27.07 100 GLY A CA 1
ATOM 975 C C . GLY B 2 108 ? 24.337 9.450 -8.312 1.00 30.35 100 GLY A C 1
ATOM 976 O O . GLY B 2 108 ? 24.442 9.961 -7.196 1.00 30.55 100 GLY A O 1
ATOM 977 N N . GLY B 2 109 ? 23.325 9.708 -9.135 1.00 24.76 101 GLY A N 1
ATOM 978 C CA . GLY B 2 109 ? 22.199 10.533 -8.726 1.00 25.87 101 GLY A CA 1
ATOM 979 C C . GLY B 2 109 ? 22.343 11.988 -9.121 1.00 23.25 101 GLY A C 1
ATOM 980 O O . GLY B 2 109 ? 23.454 12.468 -9.331 1.00 23.75 101 GLY A O 1
ATOM 981 N N . THR B 2 110 ? 21.211 12.677 -9.236 1.00 19.97 102 THR A N 1
ATOM 982 C CA . THR B 2 110 ? 21.173 14.119 -9.448 1.00 24.71 102 THR A CA 1
ATOM 983 C C . THR B 2 110 ? 20.343 14.681 -8.313 1.00 22.94 102 THR A C 1
ATOM 984 O O . THR B 2 110 ? 19.206 14.266 -8.117 1.00 19.23 102 THR A O 1
ATOM 988 N N . LYS B 2 111 ? 20.902 15.613 -7.548 1.00 19.90 103 LYS A N 1
ATOM 989 C CA . LYS B 2 111 ? 20.137 16.238 -6.485 1.00 14.60 103 LYS A CA 1
ATOM 990 C C . LYS B 2 111 ? 19.635 17.602 -6.929 1.00 19.87 103 LYS A C 1
ATOM 991 O O . LYS B 2 111 ? 20.429 18.471 -7.297 1.00 22.21 103 LYS A O 1
ATOM 997 N N . LEU B 2 112 ? 18.316 17.766 -6.917 1.00 15.43 104 LEU A N 1
ATOM 998 C CA . LEU B 2 112 ? 17.675 19.020 -7.306 1.00 19.75 104 LEU A CA 1
ATOM 999 C C . LEU B 2 112 ? 17.550 19.895 -6.078 1.00 23.08 104 LEU A C 1
ATOM 1000 O O . LEU B 2 112 ? 17.134 19.418 -5.022 1.00 24.49 104 LEU A O 1
ATOM 1005 N N . GLU B 2 113 ? 17.917 21.168 -6.217 1.00 16.61 105 GLU A N 1
ATOM 1006 C CA . GLU B 2 113 ? 17.761 22.144 -5.145 1.00 16.86 105 GLU A CA 1
ATOM 1007 C C . GLU B 2 113 ? 17.169 23.397 -5.750 1.00 19.51 105 GLU A C 1
ATOM 1008 O O . GLU B 2 113 ? 17.145 23.539 -6.970 1.00 21.95 105 GLU A O 1
ATOM 1014 N N . ILE B 2 114 ? 16.706 24.305 -4.895 1.00 16.48 106 ILE A N 1
ATOM 1015 C CA . ILE B 2 114 ? 16.235 25.614 -5.333 1.00 19.17 106 ILE A CA 1
ATOM 1016 C C . ILE B 2 114 ? 17.397 26.577 -5.541 1.00 22.48 106 ILE A C 1
ATOM 1017 O O . ILE B 2 114 ? 18.251 26.737 -4.667 1.00 19.81 106 ILE A O 1
ATOM 1022 N N . LYS B 2 115 ? 17.435 27.221 -6.701 1.00 20.55 107 LYS A N 1
ATOM 1023 C CA . LYS B 2 115 ? 18.441 28.251 -6.935 1.00 20.06 107 LYS A CA 1
ATOM 1024 C C . LYS B 2 115 ? 18.039 29.560 -6.259 1.00 23.45 107 LYS A C 1
ATOM 1025 O O . LYS B 2 115 ? 16.857 29.907 -6.191 1.00 20.72 107 LYS A O 1
ATOM 1031 N N . ARG B 2 116 ? 19.028 30.279 -5.743 1.00 19.43 108 ARG A N 1
ATOM 1032 C CA . ARG B 2 116 ? 18.782 31.606 -5.183 1.00 19.33 108 ARG A CA 1
ATOM 1033 C C . ARG B 2 116 ? 20.066 32.405 -5.326 1.00 20.41 108 ARG A C 1
ATOM 1034 O O . ARG B 2 116 ? 21.069 31.866 -5.771 1.00 21.57 108 ARG A O 1
ATOM 1042 N N . THR B 2 117 ? 20.036 33.683 -4.948 1.00 25.14 109 THR A N 1
ATOM 1043 C CA . THR B 2 117 ? 21.233 34.512 -5.011 1.00 31.04 109 THR A CA 1
ATOM 1044 C C . THR B 2 117 ? 22.283 34.048 -4.009 1.00 30.92 109 THR A C 1
ATOM 1045 O O . THR B 2 117 ? 21.957 33.399 -3.018 1.00 24.82 109 THR A O 1
ATOM 1049 N N . VAL B 2 118 ? 23.539 34.393 -4.273 1.00 27.40 110 VAL A N 1
ATOM 1050 C CA . VAL B 2 118 ? 24.627 34.054 -3.369 1.00 25.09 110 VAL A CA 1
ATOM 1051 C C . VAL B 2 118 ? 24.419 34.722 -2.015 1.00 24.09 110 VAL A C 1
ATOM 1052 O O . VAL B 2 118 ? 24.088 35.908 -1.933 1.00 23.16 110 VAL A O 1
ATOM 1056 N N . ALA B 2 119 ? 24.609 33.943 -0.955 1.00 21.90 111 ALA A N 1
ATOM 1057 C CA . ALA B 2 119 ? 24.427 34.431 0.403 1.00 23.83 111 ALA A CA 1
ATOM 1058 C C . ALA B 2 119 ? 25.583 33.979 1.285 1.00 19.35 111 ALA A C 1
ATOM 1059 O O . ALA B 2 119 ? 25.856 32.793 1.400 1.00 21.57 111 ALA A O 1
ATOM 1061 N N . ALA B 2 120 ? 26.284 34.938 1.878 1.00 20.38 112 ALA A N 1
ATOM 1062 C CA . ALA B 2 120 ? 27.417 34.630 2.735 1.00 21.35 112 ALA A CA 1
ATOM 1063 C C . ALA B 2 120 ? 26.903 34.112 4.070 1.00 19.00 112 ALA A C 1
ATOM 1064 O O . ALA B 2 120 ? 25.871 34.559 4.546 1.00 21.79 112 ALA A O 1
ATOM 1066 N N . PRO B 2 121 ? 27.628 33.164 4.682 1.00 19.89 113 PRO A N 1
ATOM 1067 C CA . PRO B 2 121 ? 27.178 32.712 5.998 1.00 19.06 113 PRO A CA 1
ATOM 1068 C C . PRO B 2 121 ? 27.504 33.747 7.071 1.00 24.97 113 PRO A C 1
ATOM 1069 O O . PRO B 2 121 ? 28.487 34.483 6.954 1.00 19.58 113 PRO A O 1
ATOM 1073 N N . SER B 2 122 ? 26.661 33.796 8.095 1.00 16.90 114 SER A N 1
ATOM 1074 C CA . SER B 2 122 ? 26.959 34.492 9.332 1.00 19.85 114 SER A CA 1
ATOM 1075 C C . SER B 2 122 ? 27.623 33.452 10.200 1.00 15.75 114 SER A C 1
ATOM 1076 O O . SER B 2 122 ? 27.047 32.397 10.412 1.00 16.11 114 SER A O 1
ATOM 1079 N N . VAL B 2 123 ? 28.818 33.750 10.691 1.00 13.78 115 VAL A N 1
ATOM 1080 C CA . VAL B 2 123 ? 29.642 32.765 11.387 1.00 15.56 115 VAL A CA 1
ATOM 1081 C C . VAL B 2 123 ? 29.708 33.061 12.886 1.00 14.95 115 VAL A C 1
ATOM 1082 O O . VAL B 2 123 ? 29.855 34.216 13.285 1.00 14.42 115 VAL A O 1
ATOM 1086 N N . PHE B 2 124 ? 29.609 32.021 13.715 1.00 11.96 116 PHE A N 1
ATOM 1087 C CA . PHE B 2 124 ? 29.650 32.180 15.158 1.00 14.00 116 PHE A CA 1
ATOM 1088 C C . PHE B 2 124 ? 30.470 31.031 15.713 1.00 16.97 116 PHE A C 1
ATOM 1089 O O . PHE B 2 124 ? 30.423 29.932 15.169 1.00 15.07 116 PHE A O 1
ATOM 1097 N N . ILE B 2 125 ? 31.211 31.272 16.791 1.00 14.93 117 ILE A N 1
ATOM 1098 C CA . ILE B 2 125 ? 31.969 30.206 17.439 1.00 11.44 117 ILE A CA 1
ATOM 1099 C C . ILE B 2 125 ? 31.552 30.090 18.909 1.00 13.83 117 ILE A C 1
ATOM 1100 O O . ILE B 2 125 ? 31.322 31.102 19.569 1.00 14.86 117 ILE A O 1
ATOM 1105 N N . PHE B 2 126 ? 31.427 28.859 19.402 1.00 13.61 118 PHE A N 1
ATOM 1106 C CA . PHE B 2 126 ? 31.003 28.588 20.782 1.00 12.66 118 PHE A CA 1
ATOM 1107 C C . PHE B 2 126 ? 32.021 27.728 21.517 1.00 15.45 118 PHE A C 1
ATOM 1108 O O . PHE B 2 126 ? 32.337 26.603 21.090 1.00 13.40 118 PHE A O 1
ATOM 1116 N N . PRO B 2 127 ? 32.539 28.247 22.629 1.00 13.37 119 PRO A N 1
ATOM 1117 C CA . PRO B 2 127 ? 33.430 27.503 23.517 1.00 13.11 119 PRO A CA 1
ATOM 1118 C C . PRO B 2 127 ? 32.632 26.376 24.154 1.00 16.25 119 PRO A C 1
ATOM 1119 O O . PRO B 2 127 ? 31.405 26.458 24.212 1.00 15.28 119 PRO A O 1
ATOM 1123 N N . PRO B 2 128 ? 33.318 25.335 24.635 1.00 16.83 120 PRO A N 1
ATOM 1124 C CA . PRO B 2 128 ? 32.621 24.335 25.447 1.00 17.15 120 PRO A CA 1
ATOM 1125 C C . PRO B 2 128 ? 32.140 24.954 26.743 1.00 18.55 120 PRO A C 1
ATOM 1126 O O . PRO B 2 128 ? 32.760 25.882 27.256 1.00 19.22 120 PRO A O 1
ATOM 1130 N N . SER B 2 129 ? 31.036 24.436 27.269 1.00 17.31 121 SER A N 1
ATOM 1131 C CA . SER B 2 129 ? 30.507 24.920 28.536 1.00 19.45 121 SER A CA 1
ATOM 1132 C C . SER B 2 129 ? 31.363 24.394 29.678 1.00 23.12 121 SER A C 1
ATOM 1133 O O . SER B 2 129 ? 32.009 23.354 29.553 1.00 19.85 121 SER A O 1
ATOM 1136 N N . ASP B 2 130 ? 31.369 25.106 30.798 1.00 22.02 122 ASP A N 1
ATOM 1137 C CA . ASP B 2 130 ? 32.068 24.613 31.983 1.00 31.25 122 ASP A CA 1
ATOM 1138 C C . ASP B 2 130 ? 31.508 23.263 32.445 1.00 29.22 122 ASP A C 1
ATOM 1139 O O . ASP B 2 130 ? 32.255 22.389 32.892 1.00 27.11 122 ASP A O 1
ATOM 1144 N N . GLU B 2 131 ? 30.190 23.103 32.339 1.00 26.91 123 GLU A N 1
ATOM 1145 C CA . GLU B 2 131 ? 29.529 21.857 32.723 1.00 21.30 123 GLU A CA 1
ATOM 1146 C C . GLU B 2 131 ? 30.090 20.669 31.943 1.00 20.53 123 GLU A C 1
ATOM 1147 O O . GLU B 2 131 ? 30.379 19.624 32.517 1.00 24.57 123 GLU A O 1
ATOM 1153 N N . GLN B 2 132 ? 30.247 20.832 30.634 1.00 16.30 124 GLN A N 1
ATOM 1154 C CA . GLN B 2 132 ? 30.785 19.745 29.824 1.00 19.89 124 GLN A CA 1
ATOM 1155 C C . GLN B 2 132 ? 32.217 19.391 30.219 1.00 19.01 124 GLN A C 1
ATOM 1156 O O . GLN B 2 132 ? 32.581 18.219 30.275 1.00 22.35 124 GLN A O 1
ATOM 1162 N N . LEU B 2 133 ? 33.034 20.406 30.467 1.00 19.53 125 LEU A N 1
ATOM 1163 C CA . LEU B 2 133 ? 34.435 20.174 30.793 1.00 29.07 125 LEU A CA 1
ATOM 1164 C C . LEU B 2 133 ? 34.594 19.237 31.995 1.00 38.62 125 LEU A C 1
ATOM 1165 O O . LEU B 2 133 ? 35.583 18.511 32.097 1.00 34.57 125 LEU A O 1
ATOM 1170 N N . LYS B 2 134 ? 33.618 19.255 32.898 1.00 42.98 126 LYS A N 1
ATOM 1171 C CA . LYS B 2 134 ? 33.630 18.349 34.041 1.00 47.92 126 LYS A CA 1
ATOM 1172 C C . LYS B 2 134 ? 33.638 16.900 33.574 1.00 51.20 126 LYS A C 1
ATOM 1173 O O . LYS B 2 134 ? 34.211 16.032 34.230 1.00 61.46 126 LYS A O 1
ATOM 1179 N N . SER B 2 135 ? 32.995 16.647 32.437 1.00 42.95 127 SER A N 1
ATOM 1180 C CA . SER B 2 135 ? 32.871 15.297 31.892 1.00 39.86 127 SER A CA 1
ATOM 1181 C C . SER B 2 135 ? 34.205 14.765 31.387 1.00 37.10 127 SER A C 1
ATOM 1182 O O . SER B 2 135 ? 34.376 13.558 31.232 1.00 42.60 127 SER A O 1
ATOM 1185 N N . GLY B 2 136 ? 35.142 15.669 31.116 1.00 32.67 128 GLY A N 1
ATOM 1186 C CA . GLY B 2 136 ? 36.444 15.277 30.606 1.00 31.89 128 GLY A CA 1
ATOM 1187 C C . GLY B 2 136 ? 36.538 15.405 29.097 1.00 29.67 128 GLY A C 1
ATOM 1188 O O . GLY B 2 136 ? 37.512 14.964 28.488 1.00 28.30 128 GLY A O 1
ATOM 1189 N N . THR B 2 137 ? 35.518 16.007 28.493 1.00 25.57 129 THR A N 1
ATOM 1190 C CA . THR B 2 137 ? 35.511 16.256 27.054 1.00 22.60 129 THR A CA 1
ATOM 1191 C C . THR B 2 137 ? 35.110 17.706 26.751 1.00 24.68 129 THR A C 1
ATOM 1192 O O . THR B 2 137 ? 34.367 18.330 27.503 1.00 26.77 129 THR A O 1
ATOM 1196 N N . ALA B 2 138 ? 35.632 18.237 25.652 1.00 18.38 130 ALA A N 1
ATOM 1197 C CA . ALA B 2 138 ? 35.332 19.597 25.239 1.00 16.60 130 ALA A CA 1
ATOM 1198 C C . ALA B 2 138 ? 34.817 19.541 23.816 1.00 19.06 130 ALA A C 1
ATOM 1199 O O . ALA B 2 138 ? 35.450 18.936 22.964 1.00 21.91 130 ALA A O 1
ATOM 1201 N N . SER B 2 139 ? 33.657 20.135 23.574 1.00 12.66 131 SER A N 1
ATOM 1202 C CA . SER B 2 139 ? 33.145 20.296 22.222 1.00 9.94 131 SER A CA 1
ATOM 1203 C C . SER B 2 139 ? 33.209 21.776 21.869 1.00 13.65 131 SER A C 1
ATOM 1204 O O . SER B 2 139 ? 32.644 22.593 22.585 1.00 13.53 131 SER A O 1
ATOM 1207 N N . VAL B 2 140 ? 33.878 22.101 20.768 1.00 14.84 132 VAL A N 1
ATOM 1208 C CA . VAL B 2 140 ? 33.918 23.467 20.253 1.00 15.36 132 VAL A CA 1
ATOM 1209 C C . VAL B 2 140 ? 33.114 23.521 18.964 1.00 16.33 132 VAL A C 1
ATOM 1210 O O . VAL B 2 140 ? 33.340 22.726 18.036 1.00 15.90 132 VAL A O 1
ATOM 1214 N N . VAL B 2 141 ? 32.165 24.444 18.899 1.00 11.97 133 VAL A N 1
ATOM 1215 C CA . VAL B 2 141 ? 31.219 24.434 17.784 1.00 12.69 133 VAL A CA 1
ATOM 1216 C C . VAL B 2 141 ? 31.316 25.692 16.946 1.00 15.47 133 VAL A C 1
ATOM 1217 O O . VAL B 2 141 ? 31.329 26.798 17.481 1.00 14.90 133 VAL A O 1
ATOM 1221 N N . CYS B 2 142 ? 31.401 25.513 15.629 1.00 10.18 134 CYS A N 1
ATOM 1222 C CA . CYS B 2 142 ? 31.412 26.629 14.688 1.00 11.86 134 CYS A CA 1
ATOM 1223 C C . CYS B 2 142 ? 30.130 26.559 13.872 1.00 15.39 134 CYS A C 1
ATOM 1224 O O . CYS B 2 142 ? 29.792 25.516 13.307 1.00 15.49 134 CYS A O 1
ATOM 1227 N N . LEU B 2 143 ? 29.388 27.658 13.850 1.00 10.79 135 LEU A N 1
ATOM 1228 C CA . LEU B 2 143 ? 28.116 27.703 13.152 1.00 8.61 135 LEU A CA 1
ATOM 1229 C C . LEU B 2 143 ? 28.226 28.595 11.928 1.00 13.60 135 LEU A C 1
ATOM 1230 O O . LEU B 2 143 ? 28.657 29.733 12.035 1.00 12.64 135 LEU A O 1
ATOM 1235 N N . LEU B 2 144 ? 27.827 28.069 10.777 1.00 12.73 136 LEU A N 1
ATOM 1236 C CA . LEU B 2 144 ? 27.680 28.869 9.556 1.00 16.95 136 LEU A CA 1
ATOM 1237 C C . LEU B 2 144 ? 26.191 28.994 9.257 1.00 16.93 136 LEU A C 1
ATOM 1238 O O . LEU B 2 144 ? 25.535 28.014 8.904 1.00 14.95 136 LEU A O 1
ATOM 1243 N N . ASN B 2 145 ? 25.659 30.203 9.407 1.00 11.93 137 ASN A N 1
ATOM 1244 C CA . ASN B 2 145 ? 24.222 30.420 9.409 1.00 14.98 137 ASN A CA 1
ATOM 1245 C C . ASN B 2 145 ? 23.715 30.992 8.096 1.00 18.77 137 ASN A C 1
ATOM 1246 O O . ASN B 2 145 ? 24.178 32.052 7.654 1.00 21.01 137 ASN A O 1
ATOM 1251 N N . ASN B 2 146 ? 22.760 30.285 7.492 1.00 13.52 138 ASN A N 1
ATOM 1252 C CA . ASN B 2 146 ? 22.025 30.757 6.312 1.00 16.84 138 ASN A CA 1
ATOM 1253 C C . ASN B 2 146 ? 22.871 31.235 5.128 1.00 23.05 138 ASN A C 1
ATOM 1254 O O . ASN B 2 146 ? 22.987 32.435 4.865 1.00 19.95 138 ASN A O 1
ATOM 1259 N N . PHE B 2 147 ? 23.441 30.289 4.395 1.00 15.42 139 PHE A N 1
ATOM 1260 C CA . PHE B 2 147 ? 24.296 30.635 3.270 1.00 20.38 139 PHE A CA 1
ATOM 1261 C C . PHE B 2 147 ? 23.889 29.884 1.998 1.00 20.88 139 PHE A C 1
ATOM 1262 O O . PHE B 2 147 ? 23.174 28.880 2.040 1.00 16.42 139 PHE A O 1
ATOM 1270 N N . TYR B 2 148 ? 24.345 30.394 0.861 1.00 17.07 140 TYR A N 1
ATOM 1271 C CA . TYR B 2 148 ? 24.097 29.754 -0.414 1.00 16.73 140 TYR A CA 1
ATOM 1272 C C . TYR B 2 148 ? 25.166 30.235 -1.382 1.00 13.59 140 TYR A C 1
ATOM 1273 O O . TYR B 2 148 ? 25.490 31.413 -1.385 1.00 24.76 140 TYR A O 1
ATOM 1282 N N . PRO B 2 149 ? 25.720 29.324 -2.201 1.00 19.53 141 PRO A N 1
ATOM 1283 C CA . PRO B 2 149 ? 25.374 27.904 -2.292 1.00 15.85 141 PRO A CA 1
ATOM 1284 C C . PRO B 2 149 ? 25.957 27.039 -1.179 1.00 17.47 141 PRO A C 1
ATOM 1285 O O . PRO B 2 149 ? 26.616 27.536 -0.269 1.00 16.18 141 PRO A O 1
ATOM 1289 N N . ARG B 2 150 ? 25.705 25.739 -1.272 1.00 18.10 142 ARG A N 1
ATOM 1290 C CA . ARG B 2 150 ? 26.086 24.785 -0.230 1.00 18.76 142 ARG A CA 1
ATOM 1291 C C . ARG B 2 150 ? 27.607 24.712 0.007 1.00 19.36 142 ARG A C 1
ATOM 1292 O O . ARG B 2 150 ? 28.064 24.456 1.128 1.00 21.92 142 ARG A O 1
ATOM 1300 N N . GLU B 2 151 ? 28.395 24.944 -1.039 1.00 21.51 143 GLU A N 1
ATOM 1301 C CA . GLU B 2 151 ? 29.848 24.788 -0.929 1.00 29.30 143 GLU A CA 1
ATOM 1302 C C . GLU B 2 151 ? 30.454 25.762 0.072 1.00 17.66 143 GLU A C 1
ATOM 1303 O O . GLU B 2 151 ? 30.235 26.958 -0.029 1.00 21.73 143 GLU A O 1
ATOM 1309 N N . ALA B 2 152 ? 31.234 25.238 1.016 1.00 21.78 144 ALA A N 1
ATOM 1310 C CA . ALA B 2 152 ? 31.918 26.069 2.005 1.00 21.57 144 ALA A CA 1
ATOM 1311 C C . ALA B 2 152 ? 33.107 25.345 2.615 1.00 18.31 144 ALA A C 1
ATOM 1312 O O . ALA B 2 152 ? 33.112 24.117 2.747 1.00 26.83 144 ALA A O 1
ATOM 1314 N N . LYS B 2 153 ? 34.117 26.117 2.998 1.00 20.65 145 LYS A N 1
ATOM 1315 C CA . LYS B 2 153 ? 35.313 25.559 3.599 1.00 22.59 145 LYS A CA 1
ATOM 1316 C C . LYS B 2 153 ? 35.424 26.053 5.032 1.00 15.34 145 LYS A C 1
ATOM 1317 O O . LYS B 2 153 ? 35.430 27.254 5.271 1.00 20.41 145 LYS A O 1
ATOM 1323 N N . VAL B 2 154 ? 35.503 25.126 5.982 1.00 17.82 146 VAL A N 1
ATOM 1324 C CA . VAL B 2 154 ? 35.612 25.493 7.386 1.00 19.58 146 VAL A CA 1
ATOM 1325 C C . VAL B 2 154 ? 36.885 24.900 7.952 1.00 19.43 146 VAL A C 1
ATOM 1326 O O . VAL B 2 154 ? 37.030 23.686 8.027 1.00 27.70 146 VAL A O 1
ATOM 1330 N N . GLN B 2 155 ? 37.814 25.761 8.343 1.00 18.45 147 GLN A N 1
ATOM 1331 C CA . GLN B 2 155 ? 39.097 25.291 8.836 1.00 16.60 147 GLN A CA 1
ATOM 1332 C C . GLN B 2 155 ? 39.265 25.657 10.298 1.00 14.86 147 GLN A C 1
ATOM 1333 O O . GLN B 2 155 ? 39.205 26.822 10.666 1.00 15.08 147 GLN A O 1
ATOM 1339 N N . TRP B 2 156 ? 39.449 24.640 11.126 1.00 15.90 148 TRP A N 1
ATOM 1340 C CA . TRP B 2 156 ? 39.756 24.850 12.527 1.00 18.27 148 TRP A CA 1
ATOM 1341 C C . TRP B 2 156 ? 41.221 25.195 12.719 1.00 15.67 148 TRP A C 1
ATOM 1342 O O . TRP B 2 156 ? 42.096 24.656 12.040 1.00 16.61 148 TRP A O 1
ATOM 1353 N N . LYS B 2 157 ? 41.481 26.107 13.653 1.00 17.69 149 LYS A N 1
ATOM 1354 C CA . LYS B 2 157 ? 42.847 26.380 14.069 1.00 19.46 149 LYS A CA 1
ATOM 1355 C C . LYS B 2 157 ? 42.939 26.415 15.591 1.00 20.28 149 LYS A C 1
ATOM 1356 O O . LYS B 2 157 ? 42.048 26.919 16.257 1.00 16.84 149 LYS A O 1
ATOM 1362 N N . VAL B 2 158 ? 44.020 25.863 16.123 1.00 15.11 150 VAL A N 1
ATOM 1363 C CA . VAL B 2 158 ? 44.230 25.768 17.556 1.00 16.68 150 VAL A CA 1
ATOM 1364 C C . VAL B 2 158 ? 45.614 26.354 17.826 1.00 16.58 150 VAL A C 1
ATOM 1365 O O . VAL B 2 158 ? 46.600 25.904 17.249 1.00 19.66 150 VAL A O 1
ATOM 1369 N N . ASP B 2 159 ? 45.688 27.379 18.672 1.00 14.88 151 ASP A N 1
ATOM 1370 C CA . ASP B 2 159 ? 46.929 28.133 18.828 1.00 17.93 151 ASP A CA 1
ATOM 1371 C C . ASP B 2 159 ? 47.501 28.572 17.480 1.00 19.91 151 ASP A C 1
ATOM 1372 O O . ASP B 2 159 ? 48.713 28.547 17.263 1.00 17.99 151 ASP A O 1
ATOM 1377 N N . ASN B 2 160 ? 46.601 28.952 16.577 1.00 16.56 152 ASN A N 1
ATOM 1378 C CA . ASN B 2 160 ? 46.955 29.550 15.293 1.00 18.52 152 ASN A CA 1
ATOM 1379 C C . ASN B 2 160 ? 47.520 28.556 14.285 1.00 21.49 152 ASN A C 1
ATOM 1380 O O . ASN B 2 160 ? 47.951 28.952 13.202 1.00 23.47 152 ASN A O 1
ATOM 1385 N N . ALA B 2 161 ? 47.509 27.271 14.636 1.00 18.28 153 ALA A N 1
ATOM 1386 C CA . ALA B 2 161 ? 47.959 26.233 13.711 1.00 20.41 153 ALA A CA 1
ATOM 1387 C C . ALA B 2 161 ? 46.768 25.451 13.169 1.00 21.36 153 ALA A C 1
ATOM 1388 O O . ALA B 2 161 ? 45.778 25.264 13.870 1.00 21.15 153 ALA A O 1
ATOM 1390 N N . LEU B 2 162 ? 46.867 24.993 11.923 1.00 21.29 154 LEU A N 1
ATOM 1391 C CA . LEU B 2 162 ? 45.803 24.201 11.322 1.00 20.88 154 LEU A CA 1
ATOM 1392 C C . LEU B 2 162 ? 45.512 22.961 12.147 1.00 20.57 154 LEU A C 1
ATOM 1393 O O . LEU B 2 162 ? 46.421 22.235 12.526 1.00 21.01 154 LEU A O 1
ATOM 1398 N N . GLN B 2 163 ? 44.235 22.722 12.405 1.00 18.39 155 GLN A N 1
ATOM 1399 C CA . GLN B 2 163 ? 43.787 21.532 13.101 1.00 18.91 155 GLN A CA 1
ATOM 1400 C C . GLN B 2 163 ? 42.796 20.870 12.16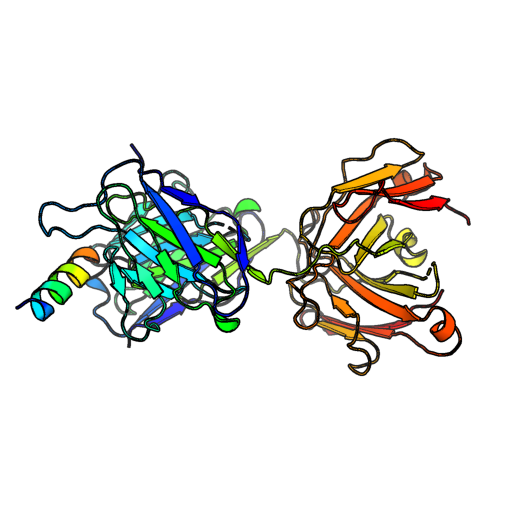9 1.00 20.82 155 GLN A C 1
ATOM 1401 O O . GLN B 2 163 ? 41.678 21.346 12.012 1.00 25.73 155 GLN A O 1
ATOM 1407 N N . SER B 2 164 ? 43.195 19.785 11.521 1.00 21.42 156 SER A N 1
ATOM 1408 C CA . SER B 2 164 ? 42.313 19.188 10.527 1.00 27.48 156 SER A CA 1
ATOM 1409 C C . SER B 2 164 ? 41.593 17.935 11.024 1.00 26.66 156 SER A C 1
ATOM 1410 O O . SER B 2 164 ? 40.640 17.478 10.394 1.00 26.52 156 SER A O 1
ATOM 1413 N N . GLY B 2 165 ? 42.050 17.389 12.146 1.00 24.20 157 GLY A N 1
ATOM 1414 C CA . GLY B 2 165 ? 41.410 16.226 12.736 1.00 21.00 157 GLY A CA 1
ATOM 1415 C C . GLY B 2 165 ? 40.356 16.572 13.771 1.00 18.16 157 GLY A C 1
ATOM 1416 O O . GLY B 2 165 ? 40.144 17.748 14.106 1.00 17.21 157 GLY A O 1
ATOM 1417 N N . ASN B 2 166 ? 39.676 15.538 14.255 1.00 20.90 158 ASN A N 1
ATOM 1418 C CA . ASN B 2 166 ? 38.723 15.651 15.359 1.00 20.14 158 ASN A CA 1
ATOM 1419 C C . ASN B 2 166 ? 37.511 16.549 15.125 1.00 21.45 158 ASN A C 1
ATOM 1420 O O . ASN B 2 166 ? 36.923 17.040 16.082 1.00 14.32 158 ASN A O 1
ATOM 1425 N N . SER B 2 167 ? 37.133 16.769 13.871 1.00 17.99 159 SER A N 1
ATOM 1426 C CA . SER B 2 167 ? 35.968 17.598 13.604 1.00 14.52 159 SER A CA 1
ATOM 1427 C C . SER B 2 167 ? 34.984 16.929 12.661 1.00 19.30 159 SER A C 1
ATOM 1428 O O . SER B 2 167 ? 35.364 16.113 11.817 1.00 18.12 159 SER A O 1
ATOM 1431 N N . GLN B 2 168 ? 33.713 17.275 12.826 1.00 17.64 160 GLN A N 1
ATOM 1432 C CA . GLN B 2 168 ? 32.648 16.723 11.997 1.00 18.43 160 GLN A CA 1
ATOM 1433 C C . GLN B 2 168 ? 31.648 17.799 11.621 1.00 17.09 160 GLN A C 1
ATOM 1434 O O . GLN B 2 168 ? 31.379 18.714 12.420 1.00 16.51 160 GLN A O 1
ATOM 1440 N N . GLU B 2 169 ? 31.109 17.693 10.406 1.00 16.79 161 GLU A N 1
ATOM 1441 C CA . GLU B 2 169 ? 30.189 18.701 9.890 1.00 18.32 161 GLU A CA 1
ATOM 1442 C C . GLU B 2 169 ? 28.797 18.115 9.711 1.00 19.08 161 GLU A C 1
ATOM 1443 O O . GLU B 2 169 ? 28.634 16.946 9.357 1.00 18.55 161 GLU A O 1
ATOM 1449 N N . SER B 2 170 ? 27.794 18.930 9.993 1.00 14.57 162 SER A N 1
ATOM 1450 C CA A SER B 2 170 ? 26.414 18.565 9.726 0.50 13.93 162 SER A CA 1
ATOM 1451 C CA B SER B 2 170 ? 26.418 18.563 9.713 0.50 13.75 162 SER A CA 1
ATOM 1452 C C . SER B 2 170 ? 25.753 19.739 9.028 1.00 14.80 162 SER A C 1
ATOM 1453 O O . SER B 2 170 ? 26.080 20.893 9.311 1.00 13.83 162 SER A O 1
ATOM 1458 N N . VAL B 2 171 ? 24.841 19.444 8.111 1.00 15.86 163 VAL A N 1
ATOM 1459 C CA . VAL B 2 171 ? 24.200 20.499 7.333 1.00 14.21 163 VAL A CA 1
ATOM 1460 C C . VAL B 2 171 ? 22.697 20.326 7.384 1.00 13.45 163 VAL A C 1
ATOM 1461 O O . VAL B 2 171 ? 22.196 19.208 7.440 1.00 16.97 163 VAL A O 1
ATOM 1465 N N . THR B 2 172 ? 21.974 21.437 7.402 1.00 13.79 164 THR A N 1
ATOM 1466 C CA . THR B 2 172 ? 20.524 21.377 7.368 1.00 15.44 164 THR A CA 1
ATOM 1467 C C . THR B 2 172 ? 20.022 21.169 5.953 1.00 21.76 164 THR A C 1
ATOM 1468 O O . THR B 2 172 ? 20.757 21.379 4.979 1.00 18.26 164 THR A O 1
ATOM 1472 N N . GLU B 2 173 ? 18.771 20.733 5.847 1.00 18.26 165 GLU A N 1
ATOM 1473 C CA . GLU B 2 173 ? 18.086 20.683 4.566 1.00 19.69 165 GLU A CA 1
ATOM 1474 C C . GLU B 2 173 ? 17.835 22.108 4.122 1.00 18.34 165 GLU A C 1
ATOM 1475 O O . GLU B 2 173 ? 17.756 23.010 4.945 1.00 17.98 165 GLU A O 1
ATOM 1481 N N . GLN B 2 174 ? 17.699 22.320 2.822 1.00 16.73 166 GLN A N 1
ATOM 1482 C CA . GLN B 2 174 ? 17.530 23.682 2.320 1.00 12.67 166 GLN A CA 1
ATOM 1483 C C . GLN B 2 174 ? 16.297 24.341 2.955 1.00 19.78 166 GLN A C 1
ATOM 1484 O O . GLN B 2 174 ? 15.228 23.737 3.008 1.00 23.13 166 GLN A O 1
ATOM 1490 N N . ASP B 2 175 ? 16.451 25.575 3.439 1.00 19.15 167 ASP A N 1
ATOM 1491 C CA . ASP B 2 175 ? 15.409 26.258 4.197 1.00 19.70 167 ASP A CA 1
ATOM 1492 C C . ASP B 2 175 ? 14.181 26.549 3.338 1.00 31.51 167 ASP A C 1
ATOM 1493 O O . ASP B 2 175 ? 14.302 27.016 2.205 1.00 27.96 167 ASP A O 1
ATOM 1498 N N . SER B 2 176 ? 13.002 26.277 3.892 1.00 40.52 168 SER A N 1
ATOM 1499 C CA . SER B 2 176 ? 11.754 26.428 3.149 1.00 43.63 168 SER A CA 1
ATOM 1500 C C . SER B 2 176 ? 11.414 27.889 2.851 1.00 44.86 168 SER A C 1
ATOM 1501 O O . SER B 2 176 ? 10.743 28.181 1.862 1.00 48.50 168 SER A O 1
ATOM 1504 N N . LYS B 2 177 ? 11.883 28.800 3.700 1.00 45.40 169 LYS A N 1
ATOM 1505 C CA . LYS B 2 177 ? 11.568 30.220 3.542 1.00 48.23 169 LYS A CA 1
ATOM 1506 C C . LYS B 2 177 ? 12.587 31.003 2.711 1.00 40.96 169 LYS A C 1
ATOM 1507 O O . LYS B 2 177 ? 12.203 31.824 1.878 1.00 38.34 169 LYS A O 1
ATOM 1513 N N . ASP B 2 178 ? 13.878 30.767 2.936 1.00 26.04 170 ASP A N 1
ATOM 1514 C CA . ASP B 2 178 ? 14.904 31.542 2.231 1.00 19.45 170 ASP A CA 1
ATOM 1515 C C . ASP B 2 178 ? 15.873 30.729 1.363 1.00 19.31 170 ASP A C 1
ATOM 1516 O O . ASP B 2 178 ? 16.796 31.287 0.776 1.00 18.28 170 ASP A O 1
ATOM 1521 N N . SER B 2 179 ? 15.652 29.417 1.286 1.00 22.85 171 SER A N 1
ATOM 1522 C CA . SER B 2 179 ? 16.433 28.533 0.406 1.00 22.73 171 SER A CA 1
ATOM 1523 C C . SER B 2 179 ? 17.938 28.495 0.702 1.00 18.22 171 SER A C 1
ATOM 1524 O O . SER B 2 179 ? 18.743 28.166 -0.180 1.00 18.66 171 SER A O 1
ATOM 1527 N N . THR B 2 180 ? 18.324 28.836 1.926 1.00 17.88 172 THR A N 1
ATOM 1528 C CA . THR B 2 180 ? 19.728 28.736 2.317 1.00 15.01 172 THR A CA 1
ATOM 1529 C C . THR B 2 180 ? 20.001 27.427 3.044 1.00 15.84 172 THR A C 1
ATOM 1530 O O . THR B 2 180 ? 19.075 26.694 3.384 1.00 18.26 172 THR A O 1
ATOM 1534 N N . TYR B 2 181 ? 21.285 27.157 3.266 1.00 13.51 173 TYR A N 1
ATOM 1535 C CA . TYR B 2 181 ? 21.724 26.063 4.125 1.00 13.25 173 TYR A CA 1
ATOM 1536 C C . TYR B 2 181 ? 22.370 26.643 5.372 1.00 13.65 173 TYR A C 1
ATOM 1537 O O . TYR B 2 181 ? 22.807 27.785 5.374 1.00 17.09 173 TYR A O 1
ATOM 1546 N N . SER B 2 182 ? 22.443 25.835 6.425 1.00 16.41 174 SER A N 1
ATOM 1547 C CA . SER B 2 182 ? 23.244 26.165 7.599 1.00 10.94 174 SER A CA 1
ATOM 1548 C C . SER B 2 182 ? 24.089 24.944 7.948 1.00 15.71 174 SER A C 1
ATOM 1549 O O . SER B 2 182 ? 23.717 23.809 7.631 1.00 13.56 174 SER A O 1
ATOM 1552 N N . LEU B 2 183 ? 25.234 25.173 8.576 1.00 15.38 175 LEU A N 1
ATOM 1553 C CA . LEU B 2 183 ? 26.174 24.086 8.827 1.00 12.85 175 LEU A CA 1
ATOM 1554 C C . LEU B 2 183 ? 26.807 24.235 10.194 1.00 16.53 175 LEU A C 1
ATOM 1555 O O . LEU B 2 183 ? 27.092 25.349 10.638 1.00 12.43 175 LEU A O 1
ATOM 1560 N N . SER B 2 184 ? 27.026 23.111 10.877 1.00 12.25 176 SER A N 1
ATOM 1561 C CA . SER B 2 184 ? 27.812 23.143 12.098 1.00 13.05 176 SER A CA 1
ATOM 1562 C C . SER B 2 184 ? 29.080 22.353 11.873 1.00 17.80 176 SER A C 1
ATOM 1563 O O . SER B 2 184 ? 29.078 21.360 11.138 1.00 14.53 176 SER A O 1
ATOM 1566 N N . SER B 2 185 ? 30.167 22.819 12.475 1.00 12.30 177 SER A N 1
ATOM 1567 C CA . SER B 2 185 ? 31.393 22.047 12.520 1.00 14.54 177 SER A CA 1
ATOM 1568 C C . SER B 2 185 ? 31.750 21.904 13.983 1.00 16.78 177 SER A C 1
ATOM 1569 O O . SER B 2 185 ? 31.852 22.900 14.702 1.00 14.68 177 SER A O 1
ATOM 1572 N N . THR B 2 186 ? 31.898 20.670 14.441 1.00 11.03 178 THR A N 1
ATOM 1573 C CA . THR B 2 186 ? 32.141 20.434 15.855 1.00 13.00 178 THR A CA 1
ATOM 1574 C C . THR B 2 186 ? 33.507 19.792 16.062 1.00 16.83 178 THR A C 1
ATOM 1575 O O . THR B 2 186 ? 33.789 18.720 15.507 1.00 14.00 178 THR A O 1
ATOM 1579 N N . LEU B 2 187 ? 34.341 20.455 16.857 1.00 10.96 179 LEU A N 1
ATOM 1580 C CA . LEU B 2 187 ? 35.674 19.976 17.205 1.00 14.18 179 LEU A CA 1
ATOM 1581 C C . LEU B 2 187 ? 35.608 19.291 18.578 1.00 19.88 179 LEU A C 1
ATOM 1582 O O . LEU B 2 187 ? 35.222 19.908 19.564 1.00 17.81 179 LEU A O 1
ATOM 1587 N N . THR B 2 188 ? 35.955 18.007 18.633 1.00 11.76 180 THR A N 1
ATOM 1588 C CA . THR B 2 188 ? 35.888 17.241 19.880 1.00 15.42 180 THR A CA 1
ATOM 1589 C C . THR B 2 188 ? 37.281 16.943 20.411 1.00 15.15 180 THR A C 1
ATOM 1590 O O . THR B 2 188 ? 38.079 16.285 19.748 1.00 20.51 180 THR A O 1
ATOM 1594 N N . LEU B 2 189 ? 37.589 17.449 21.604 1.00 13.37 181 LEU A N 1
ATOM 1595 C CA . LEU B 2 189 ? 38.905 17.227 22.197 1.00 15.29 181 LEU A CA 1
ATOM 1596 C C . LEU B 2 189 ? 38.769 16.734 23.628 1.00 19.91 181 LEU A C 1
ATOM 1597 O O . LEU B 2 189 ? 37.768 17.007 24.293 1.00 20.46 181 LEU A O 1
ATOM 1602 N N . SER B 2 190 ? 39.776 16.013 24.106 1.00 22.10 182 SER A N 1
ATOM 1603 C CA . SER B 2 190 ? 39.811 15.675 25.520 1.00 20.66 182 SER A CA 1
ATOM 1604 C C . SER B 2 190 ? 39.991 16.973 26.301 1.00 21.17 182 SER A C 1
ATOM 1605 O O . SER B 2 190 ? 40.564 17.936 25.788 1.00 21.50 182 SER A O 1
ATOM 1608 N N . LYS B 2 191 ? 39.507 17.011 27.536 1.00 22.09 183 LYS A N 1
ATOM 1609 C CA . LYS B 2 191 ? 39.740 18.177 28.374 1.00 22.72 183 LYS A CA 1
ATOM 1610 C C . LYS B 2 191 ? 41.228 18.538 28.389 1.00 22.88 183 LYS A C 1
ATOM 1611 O O . LYS B 2 191 ? 41.592 19.709 28.287 1.00 20.93 183 LYS A O 1
ATOM 1617 N N . ALA B 2 192 ? 42.084 17.528 28.521 1.00 24.21 184 ALA A N 1
ATOM 1618 C CA . ALA B 2 192 ? 43.523 17.756 28.555 1.00 24.45 184 ALA A CA 1
ATOM 1619 C C . ALA B 2 192 ? 44.008 18.446 27.286 1.00 22.29 184 ALA A C 1
ATOM 1620 O O . ALA B 2 192 ? 44.757 19.412 27.350 1.00 26.87 184 ALA A O 1
ATOM 1622 N N . ASP B 2 193 ? 43.571 17.965 26.128 1.00 21.09 185 ASP A N 1
ATOM 1623 C CA . ASP B 2 193 ? 44.015 18.572 24.877 1.00 20.39 185 ASP A CA 1
ATOM 1624 C C . ASP B 2 193 ? 43.464 19.992 24.722 1.00 20.90 185 ASP A C 1
ATOM 1625 O O . ASP B 2 193 ? 44.147 20.874 24.199 1.00 24.40 185 ASP A O 1
ATOM 1630 N N . TYR B 2 194 ? 42.234 20.211 25.184 1.00 16.57 186 TYR A N 1
ATOM 1631 C CA . TYR B 2 194 ? 41.633 21.543 25.155 1.00 15.81 186 TYR A CA 1
ATOM 1632 C C . TYR B 2 194 ? 42.411 22.557 26.012 1.00 18.58 186 TYR A C 1
ATOM 1633 O O . TYR B 2 194 ? 42.687 23.683 25.579 1.00 17.80 186 TYR A O 1
ATOM 1642 N N . GLU B 2 195 ? 42.778 22.155 27.223 1.00 19.77 187 GLU A N 1
ATOM 1643 C CA . GLU B 2 195 ? 43.395 23.094 28.161 1.00 21.51 187 GLU A CA 1
ATOM 1644 C C . GLU B 2 195 ? 44.882 23.345 27.892 1.00 22.64 187 GLU A C 1
ATOM 1645 O O . GLU B 2 195 ? 45.500 24.180 28.547 1.00 29.12 187 GLU A O 1
ATOM 1651 N N . LYS B 2 196 ? 45.434 22.639 26.907 1.00 21.05 188 LYS A N 1
ATOM 1652 C CA . LYS B 2 196 ? 46.820 22.825 26.474 1.00 22.27 188 LYS A CA 1
ATOM 1653 C C . LYS B 2 196 ? 46.979 24.002 25.503 1.00 23.37 188 LYS A C 1
ATOM 1654 O O . LYS B 2 196 ? 48.101 24.390 25.166 1.00 26.32 188 LYS A O 1
ATOM 1660 N N . HIS B 2 197 ? 45.864 24.572 25.054 1.00 17.44 189 HIS A N 1
ATOM 1661 C CA . HIS B 2 197 ? 45.928 25.651 24.067 1.00 22.97 189 HIS A CA 1
ATOM 1662 C C . HIS B 2 197 ? 45.141 26.874 24.506 1.00 18.15 189 HIS A C 1
ATOM 1663 O O . HIS B 2 197 ? 44.215 26.761 25.310 1.00 19.78 189 HIS A O 1
ATOM 1670 N N . LYS B 2 198 ? 45.523 28.038 23.988 1.00 21.93 190 LYS A N 1
ATOM 1671 C CA . LYS B 2 198 ? 44.857 29.293 24.327 1.00 17.18 190 LYS A CA 1
ATOM 1672 C C . LYS B 2 198 ? 43.808 29.665 23.276 1.00 17.30 190 LYS A C 1
ATOM 1673 O O . LYS B 2 198 ? 42.660 29.944 23.615 1.00 16.34 190 LYS A O 1
ATOM 1679 N N . VAL B 2 199 ? 44.197 29.639 22.002 1.00 16.31 191 VAL A N 1
ATOM 1680 C CA . VAL B 2 199 ? 43.367 30.208 20.938 1.00 15.45 191 VAL A CA 1
ATOM 1681 C C . VAL B 2 199 ? 42.614 29.157 20.132 1.00 15.43 191 VAL A C 1
ATOM 1682 O O . VAL B 2 199 ? 43.207 28.198 19.651 1.00 16.09 191 VAL A O 1
ATOM 1686 N N . TYR B 2 200 ? 41.313 29.355 19.981 1.00 12.52 192 TYR A N 1
ATOM 1687 C CA . TYR B 2 200 ? 40.486 28.489 19.132 1.00 17.13 192 TYR A CA 1
ATOM 1688 C C . TYR B 2 200 ? 39.814 29.341 18.061 1.00 19.83 192 TYR A C 1
ATOM 1689 O O . TYR B 2 200 ? 39.236 30.381 18.360 1.00 17.95 192 TYR A O 1
ATOM 1698 N N . ALA B 2 201 ? 39.896 28.904 16.808 1.00 17.95 193 ALA A N 1
ATOM 1699 C CA . ALA B 2 201 ? 39.372 29.710 15.715 1.00 12.79 193 ALA A CA 1
ATOM 1700 C C . ALA B 2 201 ? 38.798 28.844 14.613 1.00 21.34 193 ALA A C 1
ATOM 1701 O O . ALA B 2 201 ? 39.314 27.764 14.335 1.00 18.45 193 ALA A O 1
ATOM 1703 N N . CYS B 2 202 ? 37.720 29.307 13.995 1.00 16.67 194 CYS A N 1
ATOM 1704 C CA . CYS B 2 202 ? 37.267 28.664 12.767 1.00 11.46 194 CYS A CA 1
ATOM 1705 C C . CYS B 2 202 ? 37.259 29.703 11.679 1.00 20.66 194 CYS A C 1
ATOM 1706 O O . CYS B 2 202 ? 36.722 30.794 11.840 1.00 16.56 194 CYS A O 1
ATOM 1709 N N . GLU B 2 203 ? 37.918 29.358 10.585 1.00 18.80 195 GLU A N 1
ATOM 1710 C CA . GLU B 2 203 ? 38.060 30.247 9.459 1.00 17.55 195 GLU A CA 1
ATOM 1711 C C . GLU B 2 203 ? 37.190 29.707 8.334 1.00 21.47 195 GLU A C 1
ATOM 1712 O O . GLU B 2 203 ? 37.314 28.537 7.940 1.00 21.18 195 GLU A O 1
ATOM 1718 N N . VAL B 2 204 ? 36.318 30.566 7.827 1.00 17.61 196 VAL A N 1
ATOM 1719 C CA . VAL B 2 204 ? 35.318 30.170 6.840 1.00 18.76 196 VAL A CA 1
ATOM 1720 C C . VAL B 2 204 ? 35.563 30.829 5.498 1.00 21.95 196 VAL A C 1
ATOM 1721 O O . VAL B 2 204 ? 35.660 32.055 5.399 1.00 22.03 196 VAL A O 1
ATOM 1725 N N . THR B 2 205 ? 35.671 30.000 4.467 1.00 19.28 197 THR A N 1
ATOM 1726 C CA . THR B 2 205 ? 35.760 30.478 3.094 1.00 22.08 197 THR A CA 1
ATOM 1727 C C . THR B 2 205 ? 34.466 30.119 2.362 1.00 23.15 197 THR A C 1
ATOM 1728 O O . THR B 2 205 ? 33.999 28.984 2.430 1.00 20.78 197 THR A O 1
ATOM 1732 N N . HIS B 2 206 ? 33.889 31.093 1.667 1.00 21.45 198 HIS A N 1
ATOM 1733 C CA . HIS B 2 206 ? 32.630 30.892 0.955 1.00 17.97 198 HIS A CA 1
ATOM 1734 C C . HIS B 2 206 ? 32.553 31.880 -0.192 1.00 24.66 198 HIS A C 1
ATOM 1735 O O . HIS B 2 206 ? 33.089 32.989 -0.100 1.00 28.14 198 HIS A O 1
ATOM 1742 N N . GLN B 2 207 ? 31.873 31.487 -1.264 1.00 22.15 199 GLN A N 1
ATOM 1743 C CA . GLN B 2 207 ? 31.784 32.323 -2.457 1.00 26.31 199 GLN A CA 1
ATOM 1744 C C . GLN B 2 207 ? 31.233 33.715 -2.145 1.00 24.09 199 GLN A C 1
ATOM 1745 O O . GLN B 2 207 ? 31.579 34.691 -2.809 1.00 28.87 199 GLN A O 1
ATOM 1751 N N . GLY B 2 208 ? 30.385 33.805 -1.129 1.00 26.46 200 GLY A N 1
ATOM 1752 C CA . GLY B 2 208 ? 29.780 35.070 -0.747 1.00 27.45 200 GLY A CA 1
ATOM 1753 C C . GLY B 2 208 ? 30.654 35.992 0.096 1.00 28.85 200 GLY A C 1
ATOM 1754 O O . GLY B 2 208 ? 30.254 37.117 0.387 1.00 30.15 200 GLY A O 1
ATOM 1755 N N . LEU B 2 209 ? 31.834 35.518 0.495 1.00 24.77 201 LEU A N 1
ATOM 1756 C CA . LEU B 2 209 ? 32.747 36.302 1.331 1.00 26.50 201 LEU A CA 1
ATOM 1757 C C . LEU B 2 209 ? 33.928 36.778 0.489 1.00 33.48 201 LEU A C 1
ATOM 1758 O O . LEU B 2 209 ? 34.555 35.981 -0.201 1.00 30.13 201 LEU A O 1
ATOM 1763 N N . SER B 2 210 ? 34.237 38.071 0.551 1.00 38.65 202 SER A N 1
ATOM 1764 C CA . SER B 2 210 ? 35.334 38.619 -0.245 1.00 37.60 202 SER A CA 1
ATOM 1765 C C . SER B 2 210 ? 36.688 38.081 0.210 1.00 37.75 202 SER A C 1
ATOM 1766 O O . SER B 2 210 ? 37.612 37.932 -0.593 1.00 36.87 202 SER A O 1
ATOM 1769 N N . SER B 2 211 ? 36.806 37.813 1.508 1.00 28.05 203 SER A N 1
ATOM 1770 C CA . SER B 2 211 ? 37.978 37.153 2.053 1.00 31.26 203 SER A CA 1
ATOM 1771 C C . SER B 2 211 ? 37.496 36.292 3.209 1.00 27.04 203 SER A C 1
ATOM 1772 O O . SER B 2 211 ? 36.450 36.574 3.780 1.00 29.31 203 SER A O 1
ATOM 1775 N N . PRO B 2 212 ? 38.243 35.229 3.545 1.00 25.38 204 PRO A N 1
ATOM 1776 C CA . PRO B 2 212 ? 37.756 34.346 4.614 1.00 22.72 204 PRO A CA 1
ATOM 1777 C C . PRO B 2 212 ? 37.539 35.098 5.924 1.00 24.46 204 PRO A C 1
ATOM 1778 O O . PRO B 2 212 ? 38.305 36.007 6.256 1.00 21.77 204 PRO A O 1
ATOM 1782 N N . VAL B 2 213 ? 36.500 34.710 6.657 1.00 24.33 205 VAL A N 1
ATOM 1783 C CA . VAL B 2 213 ? 36.195 35.304 7.948 1.00 19.03 205 VAL A CA 1
ATOM 1784 C C . VAL B 2 213 ? 36.644 34.342 9.036 1.00 18.21 205 VAL A C 1
ATOM 1785 O O . VAL B 2 213 ? 36.421 33.138 8.927 1.00 21.78 205 VAL A O 1
ATOM 1789 N N . THR B 2 214 ? 37.286 34.856 10.082 1.00 16.02 206 THR A N 1
ATOM 1790 C CA . THR B 2 214 ? 37.674 33.989 11.190 1.00 19.80 206 THR A CA 1
ATOM 1791 C C . THR B 2 214 ? 36.982 34.414 12.470 1.00 21.05 206 THR A C 1
ATOM 1792 O O . THR B 2 214 ? 37.033 35.576 12.851 1.00 21.35 206 THR A O 1
ATOM 1796 N N . LYS B 2 215 ? 36.298 33.471 13.113 1.00 18.79 207 LYS A N 1
ATOM 1797 C CA . LYS B 2 215 ? 35.741 33.712 14.434 1.00 15.25 207 LYS A CA 1
ATOM 1798 C C . LYS B 2 215 ? 36.603 32.953 15.428 1.00 16.71 207 LYS A C 1
ATOM 1799 O O . LYS B 2 215 ? 36.980 31.821 15.180 1.00 16.44 207 LYS A O 1
ATOM 1805 N N . SER B 2 216 ? 36.934 33.583 16.552 1.00 16.20 208 SER A N 1
ATOM 1806 C CA . SER B 2 216 ? 37.900 32.992 17.458 1.00 17.29 208 SER A CA 1
ATOM 1807 C C . SER B 2 216 ? 37.589 33.383 18.893 1.00 18.88 208 SER A C 1
ATOM 1808 O O . SER B 2 216 ? 36.860 34.338 19.143 1.00 16.71 208 SER A O 1
ATOM 1811 N N . PHE B 2 217 ? 38.116 32.608 19.824 1.00 15.18 209 PHE A N 1
ATOM 1812 C CA . PHE B 2 217 ? 38.111 33.005 21.223 1.00 15.91 209 PHE A CA 1
ATOM 1813 C C . PHE B 2 217 ? 39.410 32.561 21.879 1.00 21.62 209 PHE A C 1
ATOM 1814 O O . PHE B 2 217 ? 40.091 31.635 21.404 1.00 16.82 209 PHE A O 1
ATOM 1822 N N . ASN B 2 218 ? 39.755 33.244 22.966 1.00 17.52 210 ASN A N 1
ATOM 1823 C CA . ASN B 2 218 ? 40.842 32.829 23.820 1.00 17.86 210 ASN A CA 1
ATOM 1824 C C . ASN B 2 218 ? 40.253 32.230 25.070 1.00 21.40 210 ASN A C 1
ATOM 1825 O O . ASN B 2 218 ? 39.339 32.805 25.671 1.00 22.18 210 ASN A O 1
ATOM 1830 N N . ARG B 2 219 ? 40.774 31.081 25.469 1.00 17.21 211 ARG A N 1
ATOM 1831 C CA . ARG B 2 219 ? 40.341 30.477 26.719 1.00 16.18 211 ARG A CA 1
ATOM 1832 C C . ARG B 2 219 ? 40.604 31.509 27.817 1.00 31.71 211 ARG A C 1
ATOM 1833 O O . ARG B 2 219 ? 41.724 32.019 27.930 1.00 30.02 211 ARG A O 1
ATOM 1841 N N . GLY B 2 220 ? 39.577 31.848 28.579 1.00 33.37 212 GLY A N 1
ATOM 1842 C CA . GLY B 2 220 ? 39.666 32.816 29.655 1.00 42.55 212 GLY A CA 1
ATOM 1843 C C . GLY B 2 220 ? 39.199 34.221 29.341 1.00 48.50 212 GLY A C 1
ATOM 1844 O O . GLY B 2 220 ? 39.365 35.121 30.127 1.00 56.26 212 GLY A O 1
ATOM 1845 N N . GLU B 2 221 ? 38.622 34.460 28.206 1.00 34.61 213 GLU A N 1
ATOM 1846 C CA . GLU B 2 221 ? 38.104 35.771 28.013 1.00 40.84 213 GLU A CA 1
ATOM 1847 C C . GLU B 2 221 ? 36.604 35.823 28.265 1.00 44.59 213 GLU A C 1
ATOM 1848 O O . GLU B 2 221 ? 35.938 34.844 28.125 1.00 45.10 213 GLU A O 1
ATOM 1854 N N . GLN C 3 2 ? -1.744 -1.893 -5.395 1.00 55.22 1 GLN B N 1
ATOM 1855 C CA . GLN C 3 2 ? -1.930 -3.313 -5.533 1.00 50.76 1 GLN B CA 1
ATOM 1856 C C . GLN C 3 2 ? -0.670 -4.037 -5.085 1.00 35.27 1 GLN B C 1
ATOM 1857 O O . GLN C 3 2 ? -0.751 -4.830 -4.194 1.00 34.00 1 GLN B O 1
ATOM 1863 N N . ILE C 3 3 ? 0.476 -3.774 -5.713 1.00 30.31 2 ILE B N 1
ATOM 1864 C CA . ILE C 3 3 ? 1.683 -4.424 -5.221 1.00 32.80 2 ILE B CA 1
ATOM 1865 C C . ILE C 3 3 ? 2.156 -3.743 -3.954 1.00 37.60 2 ILE B C 1
ATOM 1866 O O . ILE C 3 3 ? 2.211 -2.512 -3.884 1.00 34.08 2 ILE B O 1
ATOM 1871 N N . GLN C 3 4 ? 2.487 -4.551 -2.952 1.00 27.40 3 GLN B N 1
ATOM 1872 C CA . GLN C 3 4 ? 3.022 -4.045 -1.697 1.00 28.58 3 GLN B CA 1
ATOM 1873 C C . GLN C 3 4 ? 4.178 -4.892 -1.198 1.00 27.79 3 GLN B C 1
ATOM 1874 O O . GLN C 3 4 ? 4.155 -6.123 -1.293 1.00 32.67 3 GLN B O 1
ATOM 1880 N N . LEU C 3 5 ? 5.190 -4.217 -0.672 1.00 24.48 4 LEU B N 1
ATOM 1881 C CA . LEU C 3 5 ? 6.287 -4.860 0.026 1.00 24.14 4 LEU B CA 1
ATOM 1882 C C . LEU C 3 5 ? 6.391 -4.197 1.383 1.00 31.76 4 LEU B C 1
ATOM 1883 O O . LEU C 3 5 ? 6.669 -2.998 1.474 1.00 33.73 4 LEU B O 1
ATOM 1888 N N . VAL C 3 6 ? 6.147 -4.972 2.433 1.00 21.34 5 VAL B N 1
ATOM 1889 C CA . VAL C 3 6 ? 6.134 -4.448 3.794 1.00 18.68 5 VAL B CA 1
ATOM 1890 C C . VAL C 3 6 ? 7.362 -4.931 4.555 1.00 25.91 5 VAL B C 1
ATOM 1891 O O . VAL C 3 6 ? 7.531 -6.132 4.766 1.00 24.62 5 VAL B O 1
ATOM 1895 N N . GLN C 3 7 ? 8.228 -4.003 4.954 1.00 19.07 6 GLN B N 1
ATOM 1896 C CA . GLN C 3 7 ? 9.445 -4.378 5.666 1.00 20.23 6 GLN B CA 1
ATOM 1897 C C . GLN C 3 7 ? 9.317 -4.216 7.180 1.00 25.93 6 GLN B C 1
ATOM 1898 O O . GLN C 3 7 ? 8.475 -3.461 7.670 1.00 25.01 6 GLN B O 1
ATOM 1904 N N . SER C 3 8 ? 10.149 -4.947 7.913 1.00 24.69 7 SER B N 1
ATOM 1905 C CA . SER C 3 8 ? 10.162 -4.891 9.372 1.00 25.12 7 SER B CA 1
ATOM 1906 C C . SER C 3 8 ? 10.769 -3.575 9.865 1.00 26.54 7 SER B C 1
ATOM 1907 O O . SER C 3 8 ? 11.404 -2.843 9.094 1.00 24.55 7 SER B O 1
ATOM 1910 N N . GLY C 3 9 ? 10.578 -3.274 11.149 1.00 23.49 8 GLY B N 1
ATOM 1911 C CA . GLY C 3 9 ? 10.914 -1.960 11.681 1.00 25.39 8 GLY B CA 1
ATOM 1912 C C . GLY C 3 9 ? 12.401 -1.754 11.896 1.00 28.46 8 GLY B C 1
ATOM 1913 O O . GLY C 3 9 ? 13.196 -2.661 11.637 1.00 26.61 8 GLY B O 1
ATOM 1914 N N . PRO C 3 10 ? 12.785 -0.564 12.390 1.00 20.23 9 PRO B N 1
ATOM 1915 C CA . PRO C 3 10 ? 14.197 -0.216 12.568 1.00 16.94 9 PRO B CA 1
ATOM 1916 C C . PRO C 3 10 ? 14.898 -1.172 13.521 1.00 19.47 9 PRO B C 1
ATOM 1917 O O . PRO C 3 10 ? 14.283 -1.678 14.467 1.00 21.23 9 PRO B O 1
ATOM 1921 N N . GLU C 3 11 ? 16.182 -1.409 13.264 1.00 17.49 10 GLU B N 1
ATOM 1922 C CA . GLU C 3 11 ? 16.967 -2.346 14.059 1.00 18.04 10 GLU B CA 1
ATOM 1923 C C . GLU C 3 11 ? 18.161 -1.664 14.693 1.00 18.67 10 GLU B C 1
ATOM 1924 O O . GLU C 3 11 ? 18.828 -0.834 14.067 1.00 18.94 10 GLU B O 1
ATOM 1930 N N . LEU C 3 12 ? 18.425 -2.020 15.939 1.00 16.57 11 LEU B N 1
ATOM 1931 C CA . LEU C 3 12 ? 19.569 -1.507 16.663 1.00 17.97 11 LEU B CA 1
ATOM 1932 C C . LEU C 3 12 ? 20.376 -2.709 17.091 1.00 17.46 11 LEU B C 1
ATOM 1933 O O . LEU C 3 12 ? 19.863 -3.586 17.789 1.00 19.66 11 LEU B O 1
ATOM 1938 N N . LYS C 3 13 ? 21.637 -2.747 16.684 1.00 13.17 12 LYS B N 1
ATOM 1939 C CA . LYS C 3 13 ? 22.456 -3.937 16.895 1.00 16.27 12 LYS B CA 1
ATOM 1940 C C . LYS C 3 13 ? 23.866 -3.586 17.346 1.00 15.76 12 LYS B C 1
ATOM 1941 O O . LYS C 3 13 ? 24.388 -2.507 17.039 1.00 20.31 12 LYS B O 1
ATOM 1947 N N . LYS C 3 14 ? 24.485 -4.503 18.078 1.00 17.26 13 LYS B N 1
ATOM 1948 C CA . LYS C 3 14 ? 25.865 -4.326 18.491 1.00 22.13 13 LYS B CA 1
ATOM 1949 C C . LYS C 3 14 ? 26.780 -5.084 17.535 1.00 19.29 13 LYS B C 1
ATOM 1950 O O . LYS C 3 14 ? 26.350 -6.037 16.885 1.00 17.81 13 LYS B O 1
ATOM 1956 N N . PRO C 3 15 ? 28.044 -4.654 17.437 1.00 19.43 14 PRO B N 1
ATOM 1957 C CA . PRO C 3 15 ? 28.984 -5.345 16.550 1.00 15.43 14 PRO B CA 1
ATOM 1958 C C . PRO C 3 15 ? 29.027 -6.847 16.842 1.00 18.28 14 PRO B C 1
ATOM 1959 O O . PRO C 3 15 ? 28.995 -7.250 18.005 1.00 19.72 14 PRO B O 1
ATOM 1963 N N . GLY C 3 16 ? 29.092 -7.652 15.786 1.00 14.57 15 GLY B N 1
ATOM 1964 C CA . GLY C 3 16 ? 29.184 -9.101 15.924 1.00 13.60 15 GLY B CA 1
ATOM 1965 C C . GLY C 3 16 ? 27.832 -9.788 15.954 1.00 21.79 15 GLY B C 1
ATOM 1966 O O . GLY C 3 16 ? 27.739 -11.011 15.853 1.00 15.95 15 GLY B O 1
ATOM 1967 N N . GLU C 3 17 ? 26.768 -9.012 16.121 1.00 21.98 16 GLU B N 1
ATOM 1968 C CA . GLU C 3 17 ? 25.436 -9.606 16.173 1.00 22.03 16 GLU B CA 1
ATOM 1969 C C . GLU C 3 17 ? 24.897 -9.954 14.782 1.00 18.09 16 GLU B C 1
ATOM 1970 O O . GLU C 3 17 ? 25.503 -9.623 13.762 1.00 16.61 16 GLU B O 1
ATOM 1976 N N . THR C 3 18 ? 23.766 -10.646 14.759 1.00 15.91 17 THR B N 1
ATOM 1977 C CA . THR C 3 18 ? 23.045 -10.898 13.525 1.00 18.96 17 THR B CA 1
ATOM 1978 C C . THR C 3 18 ? 21.763 -10.069 13.519 1.00 19.94 17 THR B C 1
ATOM 1979 O O . THR C 3 18 ? 21.120 -9.905 14.556 1.00 19.96 17 THR B O 1
ATOM 1983 N N . VAL C 3 19 ? 21.396 -9.543 12.353 1.00 18.10 18 VAL B N 1
ATOM 1984 C CA . VAL C 3 19 ? 20.090 -8.920 12.186 1.00 20.84 18 VAL B CA 1
ATOM 1985 C C . VAL C 3 19 ? 19.321 -9.674 11.114 1.00 18.85 18 VAL B C 1
ATOM 1986 O O . VAL C 3 19 ? 19.910 -10.138 10.137 1.00 17.94 18 VAL B O 1
ATOM 1990 N N . LYS C 3 20 ? 18.011 -9.797 11.299 1.00 17.40 19 LYS B N 1
ATOM 1991 C CA . LYS C 3 20 ? 17.150 -10.446 10.306 1.00 17.06 19 LYS B CA 1
ATOM 1992 C C . LYS C 3 20 ? 16.017 -9.494 9.914 1.00 17.17 19 LYS B C 1
ATOM 1993 O O . LYS C 3 20 ? 15.229 -9.069 10.761 1.00 17.96 19 LYS B O 1
ATOM 1999 N N . ILE C 3 21 ? 15.971 -9.141 8.628 1.00 16.17 20 ILE B N 1
ATOM 2000 C CA . ILE C 3 21 ? 15.034 -8.152 8.105 1.00 15.94 20 ILE B CA 1
ATOM 2001 C C . ILE C 3 21 ? 14.055 -8.839 7.176 1.00 18.56 20 ILE B C 1
ATOM 2002 O O . ILE C 3 21 ? 14.467 -9.594 6.297 1.00 19.61 20 ILE B O 1
ATOM 2007 N N . SER C 3 22 ? 12.762 -8.585 7.374 1.00 16.82 21 SER B N 1
ATOM 2008 C CA . SER C 3 22 ? 11.741 -9.276 6.593 1.00 16.44 21 SER B CA 1
ATOM 2009 C C . SER C 3 22 ? 11.096 -8.361 5.567 1.00 19.91 21 SER B C 1
ATOM 2010 O O . SER C 3 22 ? 10.997 -7.150 5.766 1.00 21.26 21 SER B O 1
ATOM 2013 N N . CYS C 3 23 ? 10.671 -8.965 4.463 1.00 18.24 22 CYS B N 1
ATOM 2014 C CA . CYS C 3 23 ? 10.037 -8.262 3.363 1.00 17.82 22 CYS B CA 1
ATOM 2015 C C . CYS C 3 23 ? 8.810 -9.070 2.972 1.00 23.07 22 CYS B C 1
ATOM 2016 O O . CYS C 3 23 ? 8.921 -10.125 2.347 1.00 24.29 22 CYS B O 1
ATOM 2019 N N . LYS C 3 24 ? 7.639 -8.588 3.371 1.00 26.04 23 LYS B N 1
ATOM 2020 C CA . LYS C 3 24 ? 6.401 -9.327 3.146 1.00 26.37 23 LYS B CA 1
ATOM 2021 C C . LYS C 3 24 ? 5.674 -8.800 1.915 1.00 24.88 23 LYS B C 1
ATOM 2022 O O . LYS C 3 24 ? 5.267 -7.638 1.867 1.00 26.01 23 LYS B O 1
ATOM 2028 N N . ALA C 3 25 ? 5.511 -9.669 0.924 1.00 22.64 24 ALA B N 1
ATOM 2029 C CA . ALA C 3 25 ? 4.988 -9.274 -0.378 1.00 27.11 24 ALA B CA 1
ATOM 2030 C C . ALA C 3 25 ? 3.506 -9.595 -0.544 1.00 34.05 24 ALA B C 1
ATOM 2031 O O . ALA C 3 25 ? 3.016 -10.607 -0.034 1.00 26.95 24 ALA B O 1
ATOM 2033 N N . SER C 3 26 ? 2.803 -8.724 -1.267 1.00 30.76 25 SER B N 1
ATOM 2034 C CA . SER C 3 26 ? 1.403 -8.954 -1.614 1.00 34.18 25 SER B CA 1
ATOM 2035 C C . SER C 3 26 ? 1.033 -8.271 -2.928 1.00 32.44 25 SER B C 1
ATOM 2036 O O . SER C 3 26 ? 1.741 -7.372 -3.400 1.00 29.97 25 SER B O 1
ATOM 2039 N N . GLY C 3 27 ? -0.078 -8.709 -3.517 1.00 33.38 26 GLY B N 1
ATOM 2040 C CA . GLY C 3 27 ? -0.604 -8.096 -4.723 1.00 31.82 26 GLY B CA 1
ATOM 2041 C C . GLY C 3 27 ? -0.157 -8.734 -6.026 1.00 37.13 26 GLY B C 1
ATOM 2042 O O . GLY C 3 27 ? -0.517 -8.259 -7.105 1.00 35.40 26 GLY B O 1
ATOM 2043 N N . TYR C 3 28 ? 0.629 -9.804 -5.931 1.00 31.42 27 TYR B N 1
ATOM 2044 C CA . TYR C 3 28 ? 1.105 -10.524 -7.110 1.00 31.94 27 TYR B CA 1
ATOM 2045 C C . TYR C 3 28 ? 1.563 -11.916 -6.684 1.00 30.84 27 TYR B C 1
ATOM 2046 O O . TYR C 3 28 ? 1.631 -12.206 -5.489 1.00 27.84 27 TYR B O 1
ATOM 2055 N N . THR C 3 29 ? 1.881 -12.774 -7.653 1.00 37.20 28 THR B N 1
ATOM 2056 C CA . THR C 3 29 ? 2.339 -14.127 -7.350 1.00 29.52 28 THR B CA 1
ATOM 2057 C C . THR C 3 29 ? 3.799 -14.134 -6.888 1.00 29.71 28 THR B C 1
ATOM 2058 O O . THR C 3 29 ? 4.711 -13.995 -7.700 1.00 32.93 28 THR B O 1
ATOM 2062 N N . PHE C 3 30 ? 4.001 -14.319 -5.586 1.00 25.98 29 PHE B N 1
ATOM 2063 C CA . PHE C 3 30 ? 5.315 -14.197 -4.954 1.00 25.99 29 PHE B CA 1
ATOM 2064 C C . PHE C 3 30 ? 6.422 -14.993 -5.633 1.00 25.37 29 PHE B C 1
ATOM 2065 O O . PHE C 3 30 ? 7.535 -14.497 -5.808 1.00 23.88 29 PHE B O 1
ATOM 2073 N N . THR C 3 31 ? 6.117 -16.228 -6.014 1.00 23.14 30 THR B N 1
ATOM 2074 C CA . THR C 3 31 ? 7.140 -17.132 -6.524 1.00 21.52 30 THR B CA 1
ATOM 2075 C C . THR C 3 31 ? 7.453 -16.958 -8.008 1.00 25.85 30 THR B C 1
ATOM 2076 O O . THR C 3 31 ? 8.266 -17.700 -8.563 1.00 28.42 30 THR B O 1
ATOM 2080 N N . ASP C 3 32 ? 6.808 -16.001 -8.665 1.00 24.35 31 ASP B N 1
ATOM 2081 C CA . ASP C 3 32 ? 7.052 -15.800 -10.095 1.00 27.65 31 ASP B CA 1
ATOM 2082 C C . ASP C 3 32 ? 8.165 -14.782 -10.386 1.00 22.39 31 ASP B C 1
ATOM 2083 O O . ASP C 3 32 ? 8.764 -14.805 -11.465 1.00 26.50 31 ASP B O 1
ATOM 2088 N N . TYR C 3 33 ? 8.449 -13.902 -9.427 1.00 22.62 32 TYR B N 1
ATOM 2089 C CA . TYR C 3 33 ? 9.353 -12.769 -9.676 1.00 20.90 32 TYR B CA 1
ATOM 2090 C C . TYR C 3 33 ? 10.410 -12.618 -8.593 1.00 16.36 32 TYR B C 1
ATOM 2091 O O . TYR C 3 33 ? 10.148 -12.858 -7.416 1.00 21.18 32 TYR B O 1
ATOM 2100 N N . SER C 3 34 ? 11.615 -12.245 -9.000 1.00 18.44 33 SER B N 1
ATOM 2101 C CA . SER C 3 34 ? 12.745 -12.211 -8.083 1.00 17.49 33 SER B CA 1
ATOM 2102 C C . SER C 3 34 ? 12.613 -11.061 -7.111 1.00 16.55 33 SER B C 1
ATOM 2103 O O . SER C 3 34 ? 12.044 -10.012 -7.448 1.00 21.99 33 SER B O 1
ATOM 2106 N N . VAL C 3 35 ? 13.136 -11.259 -5.907 1.00 16.80 34 VAL B N 1
ATOM 2107 C CA . VAL C 3 35 ? 13.283 -10.167 -4.953 1.00 19.96 34 VAL B CA 1
ATOM 2108 C C . VAL C 3 35 ? 14.749 -9.756 -4.885 1.00 20.64 34 VAL B C 1
ATOM 2109 O O . VAL C 3 35 ? 15.629 -10.599 -4.719 1.00 16.91 34 VAL B O 1
ATOM 2113 N N . HIS C 3 36 ? 15.011 -8.457 -5.030 1.00 15.90 35 HIS B N 1
ATOM 2114 C CA . HIS C 3 36 ? 16.364 -7.914 -4.939 1.00 16.78 35 HIS B CA 1
ATOM 2115 C C . HIS C 3 36 ? 16.535 -7.160 -3.621 1.00 17.42 35 HIS B C 1
ATOM 2116 O O . HIS C 3 36 ? 15.556 -6.726 -3.016 1.00 14.08 35 HIS B O 1
ATOM 2123 N N . TRP C 3 37 ? 17.783 -7.033 -3.184 1.00 12.58 36 TRP B N 1
ATOM 2124 C CA . TRP C 3 37 ? 18.119 -6.299 -1.974 1.00 13.74 36 TRP B CA 1
ATOM 2125 C C . TRP C 3 37 ? 19.126 -5.202 -2.286 1.00 17.27 36 TRP B C 1
ATOM 2126 O O . TRP C 3 37 ? 20.088 -5.420 -3.030 1.00 15.42 36 TRP B O 1
ATOM 2137 N N . VAL C 3 38 ? 18.878 -4.011 -1.740 1.00 13.76 37 VAL B N 1
ATOM 2138 C CA . VAL C 3 38 ? 19.709 -2.836 -1.990 1.00 14.50 37 VAL B CA 1
ATOM 2139 C C . VAL C 3 38 ? 20.075 -2.114 -0.696 1.00 11.78 37 VAL B C 1
ATOM 2140 O O . VAL C 3 38 ? 19.230 -1.936 0.186 1.00 14.82 37 VAL B O 1
ATOM 2144 N N . LYS C 3 39 ? 21.338 -1.715 -0.589 1.00 13.24 38 LYS B N 1
ATOM 2145 C CA . LYS C 3 39 ? 21.836 -1.010 0.589 1.00 12.87 38 LYS B CA 1
ATOM 2146 C C . LYS C 3 39 ? 21.990 0.474 0.267 1.00 13.50 38 LYS B C 1
ATOM 2147 O O . LYS C 3 39 ? 22.495 0.829 -0.789 1.00 17.83 38 LYS B O 1
ATOM 2153 N N . GLN C 3 40 ? 21.574 1.335 1.182 1.00 13.71 39 GLN B N 1
ATOM 2154 C CA . GLN C 3 40 ? 21.786 2.771 0.984 1.00 17.18 39 GLN B CA 1
ATOM 2155 C C . GLN C 3 40 ? 22.338 3.418 2.235 1.00 14.83 39 GLN B C 1
ATOM 2156 O O . GLN C 3 40 ? 21.706 3.388 3.277 1.00 17.32 39 GLN B O 1
ATOM 2162 N N . VAL C 3 41 ? 23.522 4.001 2.107 1.00 24.77 40 VAL B N 1
ATOM 2163 C CA A VAL C 3 41 ? 24.094 4.847 3.142 0.50 31.04 40 VAL B CA 1
ATOM 2164 C CA B VAL C 3 41 ? 24.194 4.847 3.142 0.50 31.36 40 VAL B CA 1
ATOM 2165 C C . VAL C 3 41 ? 23.936 6.314 2.725 1.00 35.44 40 VAL B C 1
ATOM 2166 O O . VAL C 3 41 ? 24.291 6.691 1.608 1.00 41.55 40 VAL B O 1
ATOM 2173 N N . PRO C 3 42 ? 23.397 7.145 3.624 1.00 54.86 41 PRO B N 1
ATOM 2174 C CA . PRO C 3 42 ? 23.177 8.571 3.344 1.00 60.37 41 PRO B CA 1
ATOM 2175 C C . PRO C 3 42 ? 24.368 9.227 2.650 1.00 63.67 41 PRO B C 1
ATOM 2176 O O . PRO C 3 42 ? 24.200 9.778 1.557 1.00 73.54 41 PRO B O 1
ATOM 2180 N N . GLY C 3 45 ? 24.755 6.929 -1.844 1.00 35.58 44 GLY B N 1
ATOM 2181 C CA . GLY C 3 45 ? 24.131 6.291 -2.991 1.00 41.19 44 GLY B CA 1
ATOM 2182 C C . GLY C 3 45 ? 23.632 4.869 -2.753 1.00 39.51 44 GLY B C 1
ATOM 2183 O O . GLY C 3 45 ? 23.636 4.360 -1.627 1.00 40.74 44 GLY B O 1
ATOM 2184 N N . LEU C 3 46 ? 23.202 4.221 -3.827 1.00 35.05 45 LEU B N 1
ATOM 2185 C CA . LEU C 3 46 ? 22.600 2.896 -3.726 1.00 32.10 45 LEU B CA 1
ATOM 2186 C C . LEU C 3 46 ? 23.536 1.786 -4.192 1.00 34.37 45 LEU B C 1
ATOM 2187 O O . LEU C 3 46 ? 24.230 1.931 -5.198 1.00 34.53 45 LEU B O 1
ATOM 2192 N N . LYS C 3 47 ? 23.541 0.674 -3.459 1.00 22.78 46 LYS B N 1
ATOM 2193 C CA . LYS C 3 47 ? 24.380 -0.460 -3.811 1.00 24.78 46 LYS B CA 1
ATOM 2194 C C . LYS C 3 47 ? 23.562 -1.744 -3.871 1.00 22.80 46 LYS B C 1
ATOM 2195 O O . LYS C 3 47 ? 22.931 -2.127 -2.889 1.00 19.18 46 LYS B O 1
ATOM 2201 N N . TRP C 3 48 ? 23.584 -2.393 -5.033 1.00 22.69 47 TRP B N 1
ATOM 2202 C CA . TRP C 3 48 ? 22.883 -3.656 -5.253 1.00 18.49 47 TRP B CA 1
ATOM 2203 C C . TRP C 3 48 ? 23.583 -4.793 -4.509 1.00 18.86 47 TRP B C 1
ATOM 2204 O O . TRP C 3 48 ? 24.786 -4.976 -4.648 1.00 21.22 47 TRP B O 1
ATOM 2215 N N . MET C 3 49 ? 22.829 -5.555 -3.720 1.00 14.93 48 MET B N 1
ATOM 2216 C CA . MET C 3 49 ? 23.430 -6.602 -2.900 1.00 16.43 48 MET B CA 1
ATOM 2217 C C . MET C 3 49 ? 23.286 -7.970 -3.554 1.00 16.67 48 MET B C 1
ATOM 2218 O O . MET C 3 49 ? 24.059 -8.892 -3.270 1.00 18.41 48 MET B O 1
ATOM 2223 N N . GLY C 3 50 ? 22.280 -8.104 -4.412 1.00 18.45 49 GLY B N 1
ATOM 2224 C CA . GLY C 3 50 ? 21.994 -9.384 -5.042 1.00 17.22 49 GLY B CA 1
ATOM 2225 C C . GLY C 3 50 ? 20.500 -9.638 -5.144 1.00 16.19 49 GLY B C 1
ATOM 2226 O O . GLY C 3 50 ? 19.680 -8.735 -4.976 1.00 14.63 49 GLY B O 1
ATOM 2227 N N . TRP C 3 51 ? 20.141 -10.874 -5.463 1.00 15.96 50 TRP B N 1
ATOM 2228 C CA . TRP C 3 51 ? 18.745 -11.240 -5.592 1.00 14.67 50 TRP B CA 1
ATOM 2229 C C . TRP C 3 51 ? 18.526 -12.664 -5.097 1.00 15.49 50 TRP B C 1
ATOM 2230 O O . TRP C 3 51 ? 19.473 -13.433 -4.920 1.00 18.08 50 TRP B O 1
ATOM 2241 N N . ILE C 3 52 ? 17.269 -12.994 -4.845 1.00 13.36 51 ILE B N 1
ATOM 2242 C CA . ILE C 3 52 ? 16.902 -14.364 -4.530 1.00 13.89 51 ILE B CA 1
ATOM 2243 C C . ILE C 3 52 ? 15.854 -14.861 -5.512 1.00 20.13 51 ILE B C 1
ATOM 2244 O O . ILE C 3 52 ? 14.925 -14.140 -5.895 1.00 15.68 51 ILE B O 1
ATOM 2249 N N . ASN C 3 53 ? 16.038 -16.106 -5.940 1.00 17.28 52 ASN B N 1
ATOM 2250 C CA . ASN C 3 53 ? 15.094 -16.760 -6.823 1.00 20.54 52 ASN B CA 1
ATOM 2251 C C . ASN C 3 53 ? 13.935 -17.213 -5.948 1.00 18.46 52 ASN B C 1
ATOM 2252 O O . ASN C 3 53 ? 14.119 -18.037 -5.054 1.00 17.43 52 ASN B O 1
ATOM 2257 N N . THR C 3 54 A 12.757 -16.633 -6.157 1.00 18.15 52 THR B N 1
ATOM 2258 C CA . THR C 3 54 A 11.640 -16.880 -5.245 1.00 23.07 52 THR B CA 1
ATOM 2259 C C . THR C 3 54 A 10.954 -18.209 -5.516 1.00 24.95 52 THR B C 1
ATOM 2260 O O . THR C 3 54 A 10.031 -18.589 -4.786 1.00 20.94 52 THR B O 1
ATOM 2264 N N . GLU C 3 55 ? 11.395 -18.903 -6.566 1.00 20.62 53 GLU B N 1
ATOM 2265 C CA . GLU C 3 55 ? 10.846 -20.220 -6.883 1.00 23.24 53 GLU B CA 1
ATOM 2266 C C . GLU C 3 55 ? 11.707 -21.347 -6.313 1.00 26.13 53 GLU B C 1
ATOM 2267 O O . GLU C 3 55 ? 11.187 -22.353 -5.808 1.00 26.17 53 GLU B O 1
ATOM 2273 N N . THR C 3 56 ? 13.022 -21.186 -6.404 1.00 23.72 54 THR B N 1
ATOM 2274 C CA . THR C 3 56 ? 13.942 -22.235 -5.984 1.00 28.25 54 THR B CA 1
ATOM 2275 C C . THR C 3 56 ? 14.563 -21.920 -4.636 1.00 27.48 54 THR B C 1
ATOM 2276 O O . THR C 3 56 ? 15.048 -22.816 -3.949 1.00 31.60 54 THR B O 1
ATOM 2280 N N . GLY C 3 57 ? 14.568 -20.638 -4.278 1.00 26.64 55 GLY B N 1
ATOM 2281 C CA . GLY C 3 57 ? 15.148 -20.193 -3.030 1.00 19.58 55 GLY B CA 1
ATOM 2282 C C . GLY C 3 57 ? 16.631 -19.902 -3.151 1.00 20.55 55 GLY B C 1
ATOM 2283 O O . GLY C 3 57 ? 17.272 -19.507 -2.172 1.00 24.18 55 GLY B O 1
ATOM 2284 N N . GLU C 3 58 ? 17.182 -20.098 -4.346 1.00 21.16 56 GLU B N 1
ATOM 2285 C CA . GLU C 3 58 ? 18.611 -19.889 -4.569 1.00 19.49 56 GLU B CA 1
ATOM 2286 C C . GLU C 3 58 ? 18.996 -18.402 -4.564 1.00 18.79 56 GLU B C 1
ATOM 2287 O O . GLU C 3 58 ? 18.467 -17.618 -5.349 1.00 18.21 56 GLU B O 1
ATOM 2293 N N . PRO C 3 59 ? 19.938 -18.020 -3.689 1.00 18.80 57 PRO B N 1
ATOM 2294 C CA . PRO C 3 59 ? 20.381 -16.621 -3.621 1.00 16.24 57 PRO B CA 1
ATOM 2295 C C . PRO C 3 59 ? 21.583 -16.387 -4.527 1.00 20.73 57 PRO B C 1
ATOM 2296 O O . PRO C 3 59 ? 22.362 -17.305 -4.769 1.00 18.10 57 PRO B O 1
ATOM 2300 N N . THR C 3 60 ? 21.713 -15.171 -5.043 1.00 19.80 58 THR B N 1
ATOM 2301 C CA . THR C 3 60 ? 22.901 -14.776 -5.776 1.00 19.06 58 THR B CA 1
ATOM 2302 C C . THR C 3 60 ? 23.374 -13.463 -5.165 1.00 20.82 58 THR B C 1
ATOM 2303 O O . THR C 3 60 ? 22.594 -12.522 -5.069 1.00 20.17 58 THR B O 1
ATOM 2307 N N . TYR C 3 61 ? 24.637 -13.425 -4.747 1.00 19.80 59 TYR B N 1
ATOM 2308 C CA . TYR C 3 61 ? 25.203 -12.274 -4.044 1.00 16.37 59 TYR B CA 1
ATOM 2309 C C . TYR C 3 61 ? 26.160 -11.504 -4.923 1.00 19.37 59 TYR B C 1
ATOM 2310 O O . TYR C 3 61 ? 26.975 -12.095 -5.657 1.00 21.12 59 TYR B O 1
ATOM 2319 N N . ALA C 3 62 ? 26.057 -10.181 -4.845 1.00 21.22 60 ALA B N 1
ATOM 2320 C CA . ALA C 3 62 ? 27.036 -9.305 -5.466 1.00 22.01 60 ALA B CA 1
ATOM 2321 C C . ALA C 3 62 ? 28.388 -9.509 -4.793 1.00 21.98 60 ALA B C 1
ATOM 2322 O O . ALA C 3 62 ? 28.460 -9.923 -3.632 1.00 26.38 60 ALA B O 1
ATOM 2324 N N . ASP C 3 63 ? 29.457 -9.219 -5.526 1.00 22.25 61 ASP B N 1
ATOM 2325 C CA . ASP C 3 63 ? 30.823 -9.432 -5.046 1.00 21.42 61 ASP B CA 1
ATOM 2326 C C . ASP C 3 63 ? 31.122 -8.867 -3.657 1.00 27.28 61 ASP B C 1
ATOM 2327 O O . ASP C 3 63 ? 31.819 -9.507 -2.862 1.00 33.03 61 ASP B O 1
ATOM 2332 N N . ASP C 3 64 ? 30.597 -7.680 -3.368 1.00 30.00 62 ASP B N 1
ATOM 2333 C CA . ASP C 3 64 ? 30.865 -6.995 -2.104 1.00 28.57 62 ASP B CA 1
ATOM 2334 C C . ASP C 3 64 ? 30.029 -7.541 -0.944 1.00 29.97 62 ASP B C 1
ATOM 2335 O O . ASP C 3 64 ? 30.158 -7.081 0.189 1.00 31.47 62 ASP B O 1
ATOM 2340 N N . PHE C 3 65 ? 29.166 -8.514 -1.222 1.00 27.34 63 PHE B N 1
ATOM 2341 C CA . PHE C 3 65 ? 28.264 -9.040 -0.198 1.00 23.20 63 PHE B CA 1
ATOM 2342 C C . PHE C 3 65 ? 28.294 -10.565 -0.072 1.00 22.03 63 PHE B C 1
ATOM 2343 O O . PHE C 3 65 ? 27.255 -11.193 0.119 1.00 24.63 63 PHE B O 1
ATOM 2351 N N . LYS C 3 66 ? 29.488 -11.150 -0.128 1.00 25.47 64 LYS B N 1
ATOM 2352 C CA . LYS C 3 66 ? 29.602 -12.595 -0.311 1.00 36.64 64 LYS B CA 1
ATOM 2353 C C . LYS C 3 66 ? 29.710 -13.518 0.913 1.00 40.80 64 LYS B C 1
ATOM 2354 O O . LYS C 3 66 ? 29.368 -14.693 0.816 1.00 59.45 64 LYS B O 1
ATOM 2360 N N . GLY C 3 67 ? 30.168 -13.027 2.053 1.00 32.34 65 GLY B N 1
ATOM 2361 C CA . GLY C 3 67 ? 30.382 -13.927 3.180 1.00 27.76 65 GLY B CA 1
ATOM 2362 C C . GLY C 3 67 ? 29.330 -13.851 4.272 1.00 26.18 65 GLY B C 1
ATOM 2363 O O . GLY C 3 67 ? 28.775 -14.867 4.694 1.00 34.49 65 GLY B O 1
ATOM 2364 N N . ARG C 3 68 ? 29.053 -12.628 4.708 1.00 26.37 66 ARG B N 1
ATOM 2365 C CA . ARG C 3 68 ? 28.252 -12.348 5.901 1.00 25.07 66 ARG B CA 1
ATOM 2366 C C . ARG C 3 68 ? 26.756 -12.155 5.637 1.00 20.40 66 ARG B C 1
ATOM 2367 O O . ARG C 3 68 ? 25.981 -11.925 6.570 1.00 20.59 66 ARG B O 1
ATOM 2375 N N . PHE C 3 69 ? 26.353 -12.247 4.374 1.00 17.55 67 PHE B N 1
ATOM 2376 C CA . PHE C 3 69 ? 24.983 -11.924 3.966 1.00 16.70 67 PHE B CA 1
ATOM 2377 C C . PHE C 3 69 ? 24.218 -13.152 3.490 1.00 20.20 67 PHE B C 1
ATOM 2378 O O . PHE C 3 69 ? 24.759 -13.988 2.771 1.00 24.48 67 PHE B O 1
ATOM 2386 N N . ALA C 3 70 ? 22.959 -13.258 3.900 1.00 19.19 68 ALA B N 1
ATOM 2387 C CA . ALA C 3 70 ? 22.140 -14.410 3.541 1.00 17.59 68 ALA B CA 1
ATOM 2388 C C . ALA C 3 70 ? 20.720 -14.005 3.187 1.00 18.86 68 ALA B C 1
ATOM 2389 O O . ALA C 3 70 ? 20.035 -13.354 3.990 1.00 19.34 68 ALA B O 1
ATOM 2391 N N . PHE C 3 71 ? 20.273 -14.389 1.994 1.00 14.67 69 PHE B N 1
ATOM 2392 C CA . PHE C 3 71 ? 18.892 -14.169 1.591 1.00 16.56 69 PHE B CA 1
ATOM 2393 C C . PHE C 3 71 ? 18.144 -15.477 1.804 1.00 16.33 69 PHE B C 1
ATOM 2394 O O . PHE C 3 71 ? 18.679 -16.554 1.516 1.00 21.12 69 PHE B O 1
ATOM 2402 N N . SER C 3 72 ? 16.922 -15.400 2.318 1.00 15.05 70 SER B N 1
ATOM 2403 C CA . SER C 3 72 ? 16.108 -16.607 2.441 1.00 20.08 70 SER B CA 1
ATOM 2404 C C . SER C 3 72 ? 14.636 -16.301 2.175 1.00 24.47 70 SER B C 1
ATOM 2405 O O . SER C 3 72 ? 14.269 -15.152 1.920 1.00 22.04 70 SER B O 1
ATOM 2408 N N . LEU C 3 73 ? 13.803 -17.336 2.205 1.00 20.97 71 LEU B N 1
ATOM 2409 C CA . LEU C 3 73 ? 12.377 -17.176 1.961 1.00 24.94 71 LEU B CA 1
ATOM 2410 C C . LEU C 3 73 ? 11.555 -17.909 3.001 1.00 30.17 71 LEU B C 1
ATOM 2411 O O . LEU C 3 73 ? 11.978 -18.923 3.531 1.00 28.63 71 LEU B O 1
ATOM 2416 N N . GLU C 3 74 ? 10.367 -17.391 3.276 1.00 29.06 72 GLU B N 1
ATOM 2417 C CA . GLU C 3 74 ? 9.299 -18.204 3.844 1.00 32.30 72 GLU B CA 1
ATOM 2418 C C . GLU C 3 74 ? 8.168 -18.088 2.842 1.00 31.55 72 GLU B C 1
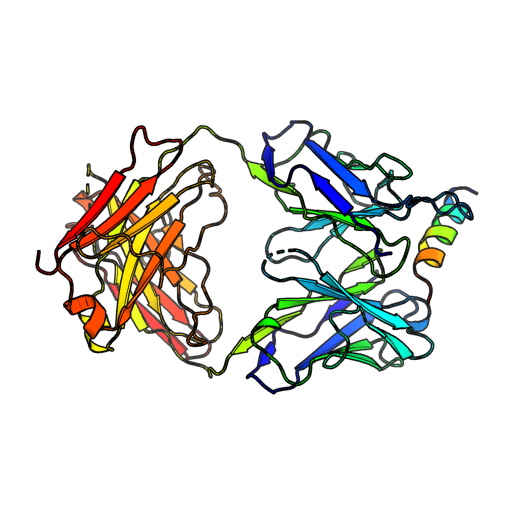ATOM 2419 O O . GLU C 3 74 ? 7.287 -17.235 2.963 1.00 32.72 72 GLU B O 1
ATOM 2425 N N . SER C 3 75 ? 8.219 -18.943 1.832 1.00 32.57 73 SER B N 1
ATOM 2426 C CA A SER C 3 75 ? 7.383 -18.800 0.646 0.50 37.71 73 SER B CA 1
ATOM 2427 C CA B SER C 3 75 ? 7.483 -18.800 0.646 0.50 39.01 73 SER B CA 1
ATOM 2428 C C . SER C 3 75 ? 5.878 -18.829 0.923 1.00 35.59 73 SER B C 1
ATOM 2429 O O . SER C 3 75 ? 5.115 -18.094 0.302 1.00 36.27 73 SER B O 1
ATOM 2434 N N . SER C 3 76 ? 5.444 -19.673 1.851 1.00 28.71 74 SER B N 1
ATOM 2435 C CA . SER C 3 76 ? 4.019 -19.765 2.130 1.00 40.17 74 SER B CA 1
ATOM 2436 C C . SER C 3 76 ? 3.495 -18.454 2.715 1.00 41.54 74 SER B C 1
ATOM 2437 O O . SER C 3 76 ? 2.301 -18.161 2.622 1.00 45.75 74 SER B O 1
ATOM 2440 N N . ALA C 3 77 ? 4.389 -17.664 3.307 1.00 34.23 75 ALA B N 1
ATOM 2441 C CA . ALA C 3 77 ? 4.015 -16.352 3.827 1.00 33.56 75 ALA B CA 1
ATOM 2442 C C . ALA C 3 77 ? 4.358 -15.229 2.848 1.00 32.72 75 ALA B C 1
ATOM 2443 O O . ALA C 3 77 ? 4.240 -14.052 3.189 1.00 33.10 75 ALA B O 1
ATOM 2445 N N . SER C 3 78 ? 4.770 -15.593 1.637 1.00 26.88 76 SER B N 1
ATOM 2446 C CA . SER C 3 78 ? 5.161 -14.604 0.643 1.00 29.32 76 SER B CA 1
ATOM 2447 C C . SER C 3 78 ? 6.153 -13.621 1.254 1.00 30.16 76 SER B C 1
ATOM 2448 O O . SER C 3 78 ? 6.021 -12.405 1.088 1.00 27.32 76 SER B O 1
ATOM 2451 N N . THR C 3 79 ? 7.137 -14.144 1.977 1.00 24.54 77 THR B N 1
ATOM 2452 C CA . THR C 3 79 ? 8.086 -13.273 2.660 1.00 25.91 77 THR B CA 1
ATOM 2453 C C . THR C 3 79 ? 9.532 -13.619 2.320 1.00 20.51 77 THR B C 1
ATOM 2454 O O . THR C 3 79 ? 9.905 -14.787 2.317 1.00 22.71 77 THR B O 1
ATOM 2458 N N . ALA C 3 80 ? 10.324 -12.589 2.016 1.00 22.44 78 ALA B N 1
ATOM 2459 C CA . ALA C 3 80 ? 11.762 -12.723 1.800 1.00 17.49 78 ALA B CA 1
ATOM 2460 C C . ALA C 3 80 ? 12.497 -12.163 3.012 1.00 21.18 78 ALA B C 1
ATOM 2461 O O . ALA C 3 80 ? 12.029 -11.214 3.632 1.00 19.44 78 ALA B O 1
ATOM 2463 N N . TYR C 3 81 ? 13.649 -12.741 3.339 1.00 18.83 79 TYR B N 1
ATOM 2464 C CA . TYR C 3 81 ? 14.434 -12.318 4.496 1.00 21.94 79 TYR B CA 1
ATOM 2465 C C . TYR C 3 81 ? 15.844 -11.957 4.096 1.00 16.98 79 TYR B C 1
ATOM 2466 O O . TYR C 3 81 ? 16.440 -12.588 3.222 1.00 19.29 79 TYR B O 1
ATOM 2475 N N . LEU C 3 82 ? 16.383 -10.949 4.768 1.00 15.12 80 LEU B N 1
ATOM 2476 C CA . LEU C 3 82 ? 17.786 -10.608 4.626 1.00 12.93 80 LEU B CA 1
ATOM 2477 C C . LEU C 3 82 ? 18.439 -10.769 5.980 1.00 15.10 80 LEU B C 1
ATOM 2478 O O . LEU C 3 82 ? 17.965 -10.209 6.970 1.00 18.71 80 LEU B O 1
ATOM 2483 N N . GLU C 3 83 ? 19.519 -11.538 6.036 1.00 16.42 81 GLU B N 1
ATOM 2484 C CA . GLU C 3 83 ? 20.263 -11.649 7.274 1.00 20.03 81 GLU B CA 1
ATOM 2485 C C . GLU C 3 83 ? 21.638 -11.086 7.054 1.00 21.26 81 GLU B C 1
ATOM 2486 O O . GLU C 3 83 ? 22.234 -11.287 5.994 1.00 19.30 81 GLU B O 1
ATOM 2492 N N . ILE C 3 84 ? 22.117 -10.337 8.036 1.00 16.90 82 ILE B N 1
ATOM 2493 C CA . ILE C 3 84 ? 23.500 -9.903 8.024 1.00 18.10 82 ILE B CA 1
ATOM 2494 C C . ILE C 3 84 ? 24.129 -10.381 9.319 1.00 16.66 82 ILE B C 1
ATOM 2495 O O . ILE C 3 84 ? 23.648 -10.054 10.399 1.00 18.50 82 ILE B O 1
ATOM 2500 N N . HIS C 3 85 A 25.199 -11.168 9.193 1.00 17.60 82 HIS B N 1
ATOM 2501 C CA . HIS C 3 85 A 25.878 -11.742 10.345 1.00 16.35 82 HIS B CA 1
ATOM 2502 C C . HIS C 3 85 A 27.174 -11.001 10.646 1.00 18.30 82 HIS B C 1
ATOM 2503 O O . HIS C 3 85 A 27.698 -10.271 9.798 1.00 16.59 82 HIS B O 1
ATOM 2510 N N . ASN C 3 86 B 27.696 -11.195 11.856 1.00 15.98 82 ASN B N 1
ATOM 2511 C CA . ASN C 3 86 B 28.934 -10.541 12.264 1.00 20.14 82 ASN B CA 1
ATOM 2512 C C . ASN C 3 86 B 28.914 -9.043 11.952 1.00 20.38 82 ASN B C 1
ATOM 2513 O O . ASN C 3 86 B 29.829 -8.511 11.315 1.00 17.07 82 ASN B O 1
ATOM 2518 N N . LEU C 3 87 C 27.875 -8.374 12.430 1.00 15.33 82 LEU B N 1
ATOM 2519 C CA . LEU C 3 87 C 27.650 -6.964 12.090 1.00 14.73 82 LEU B CA 1
ATOM 2520 C C . LEU C 3 87 C 28.861 -6.087 12.377 1.00 19.37 82 LEU B C 1
ATOM 2521 O O . LEU C 3 87 C 29.551 -6.266 13.377 1.00 16.49 82 LEU B O 1
ATOM 2526 N N . LYS C 3 88 ? 29.095 -5.127 11.487 1.00 13.93 83 LYS B N 1
ATOM 2527 C CA . LYS C 3 88 ? 30.215 -4.200 11.593 1.00 16.02 83 LYS B CA 1
ATOM 2528 C C . LYS C 3 88 ? 29.681 -2.796 11.431 1.00 18.26 83 LYS B C 1
ATOM 2529 O O . LYS C 3 88 ? 28.582 -2.604 10.914 1.00 16.12 83 LYS B O 1
ATOM 2535 N N . ASN C 3 89 ? 30.460 -1.807 11.848 1.00 16.65 84 ASN B N 1
ATOM 2536 C CA . ASN C 3 89 ? 29.979 -0.432 11.788 1.00 20.55 84 ASN B CA 1
ATOM 2537 C C . ASN C 3 89 ? 29.566 -0.004 10.375 1.00 18.81 84 ASN B C 1
ATOM 2538 O O . ASN C 3 89 ? 28.622 0.769 10.211 1.00 21.60 84 ASN B O 1
ATOM 2543 N N . GLU C 3 90 ? 30.258 -0.517 9.363 1.00 19.11 85 GLU B N 1
ATOM 2544 C CA . GLU C 3 90 ? 29.945 -0.218 7.955 1.00 27.05 85 GLU B CA 1
ATOM 2545 C C . GLU C 3 90 ? 28.590 -0.758 7.472 1.00 21.61 85 GLU B C 1
ATOM 2546 O O . GLU C 3 90 ? 28.148 -0.439 6.373 1.00 19.77 85 GLU B O 1
ATOM 2552 N N . ASP C 3 91 ? 27.946 -1.594 8.276 1.00 15.28 86 ASP B N 1
ATOM 2553 C CA . ASP C 3 91 ? 26.640 -2.132 7.911 1.00 14.15 86 ASP B CA 1
ATOM 2554 C C . ASP C 3 91 ? 25.507 -1.163 8.256 1.00 15.58 86 ASP B C 1
ATOM 2555 O O . ASP C 3 91 ? 24.359 -1.360 7.848 1.00 14.91 86 ASP B O 1
ATOM 2560 N N . THR C 3 92 ? 25.822 -0.112 9.009 1.00 14.62 87 THR B N 1
ATOM 2561 C CA . THR C 3 92 ? 24.816 0.883 9.344 1.00 14.16 87 THR B CA 1
ATOM 2562 C C . THR C 3 92 ? 24.290 1.516 8.058 1.00 17.17 87 THR B C 1
ATOM 2563 O O . THR C 3 92 ? 25.053 2.106 7.296 1.00 14.82 87 THR B O 1
ATOM 2567 N N . ALA C 3 93 ? 22.992 1.367 7.816 1.00 14.39 88 ALA B N 1
ATOM 2568 C CA . ALA C 3 93 ? 22.399 1.786 6.549 1.00 17.05 88 ALA B CA 1
ATOM 2569 C C . ALA C 3 93 ? 20.901 1.528 6.525 1.00 14.40 88 ALA B C 1
ATOM 2570 O O . ALA C 3 93 ? 20.331 0.967 7.470 1.00 16.96 88 ALA B O 1
ATOM 2572 N N . THR C 3 94 ? 20.273 1.913 5.415 1.00 13.25 89 THR B N 1
ATOM 2573 C CA . THR C 3 94 ? 18.908 1.517 5.116 1.00 11.58 89 THR B CA 1
ATOM 2574 C C . THR C 3 94 ? 18.959 0.373 4.104 1.00 15.49 89 THR B C 1
ATOM 2575 O O . THR C 3 94 ? 19.722 0.428 3.142 1.00 18.02 89 THR B O 1
ATOM 2579 N N . TYR C 3 95 ? 18.174 -0.670 4.345 1.00 12.75 90 TYR B N 1
ATOM 2580 C CA . TYR C 3 95 ? 18.095 -1.807 3.424 1.00 12.99 90 TYR B CA 1
ATOM 2581 C C . TYR C 3 95 ? 16.725 -1.887 2.779 1.00 14.49 90 TYR B C 1
ATOM 2582 O O . TYR C 3 95 ? 15.713 -1.798 3.463 1.00 16.90 90 TYR B O 1
ATOM 2591 N N . PHE C 3 96 ? 16.695 -2.060 1.455 1.00 14.84 91 PHE B N 1
ATOM 2592 C CA . PHE C 3 96 ? 15.437 -2.131 0.714 1.00 14.32 91 PHE B CA 1
ATOM 2593 C C . PHE C 3 96 ? 15.303 -3.482 0.066 1.00 14.03 91 PHE B C 1
ATOM 2594 O O . PHE C 3 96 ? 16.280 -3.991 -0.479 1.00 15.17 91 PHE B O 1
ATOM 2602 N N . CYS C 3 97 ? 14.113 -4.070 0.111 1.00 13.45 92 CYS B N 1
ATOM 2603 C CA . CYS C 3 97 ? 13.832 -5.164 -0.813 1.00 14.93 92 CYS B CA 1
ATOM 2604 C C . CYS C 3 97 ? 13.138 -4.534 -2.004 1.00 18.91 92 CYS B C 1
ATOM 2605 O O . CYS C 3 97 ? 12.581 -3.442 -1.889 1.00 20.05 92 CYS B O 1
ATOM 2608 N N . ALA C 3 98 ? 13.185 -5.199 -3.151 1.00 16.94 93 ALA B N 1
ATOM 2609 C CA . ALA C 3 98 ? 12.551 -4.662 -4.345 1.00 13.71 93 ALA B CA 1
ATOM 2610 C C . ALA C 3 98 ? 12.061 -5.782 -5.225 1.00 17.68 93 ALA B C 1
ATOM 2611 O O . ALA C 3 98 ? 12.718 -6.820 -5.351 1.00 17.54 93 ALA B O 1
ATOM 2613 N N . LEU C 3 99 ? 10.907 -5.564 -5.837 1.00 16.72 94 LEU B N 1
ATOM 2614 C CA . LEU C 3 99 ? 10.392 -6.475 -6.856 1.00 14.95 94 LEU B CA 1
ATOM 2615 C C . LEU C 3 99 ? 11.062 -6.082 -8.166 1.00 13.39 94 LEU B C 1
ATOM 2616 O O . LEU C 3 99 ? 10.505 -5.319 -8.947 1.00 16.76 94 LEU B O 1
ATOM 2621 N N . GLY C 3 100 ? 12.279 -6.580 -8.381 1.00 17.39 95 GLY B N 1
ATOM 2622 C CA . GLY C 3 100 ? 13.121 -6.125 -9.471 1.00 13.40 95 GLY B CA 1
ATOM 2623 C C . GLY C 3 100 ? 13.187 -4.607 -9.507 1.00 17.48 95 GLY B C 1
ATOM 2624 O O . GLY C 3 100 ? 13.324 -3.971 -8.481 1.00 17.95 95 GLY B O 1
ATOM 2625 N N . TRP C 3 101 ? 13.043 -4.033 -10.694 1.00 13.55 96 TRP B N 1
ATOM 2626 C CA . TRP C 3 101 ? 13.089 -2.593 -10.867 1.00 17.64 96 TRP B CA 1
ATOM 2627 C C . TRP C 3 101 ? 11.716 -1.939 -10.656 1.00 19.68 96 TRP B C 1
ATOM 2628 O O . TRP C 3 101 ? 11.596 -0.713 -10.703 1.00 19.85 96 TRP B O 1
ATOM 2639 N N . LEU C 3 102 ? 10.685 -2.748 -10.432 1.00 15.78 101 LEU B N 1
ATOM 2640 C CA . LEU C 3 102 ? 9.309 -2.253 -10.527 1.00 15.91 101 LEU B CA 1
ATOM 2641 C C . LEU C 3 102 ? 8.819 -1.550 -9.279 1.00 20.15 101 LEU B C 1
ATOM 2642 O O . LEU C 3 102 ? 8.123 -0.550 -9.367 1.00 18.53 101 LEU B O 1
ATOM 2647 N N . HIS C 3 103 ? 9.199 -2.058 -8.116 1.00 16.85 102 HIS B N 1
ATOM 2648 C CA . HIS C 3 103 ? 8.594 -1.599 -6.870 1.00 19.11 102 HIS B CA 1
ATOM 2649 C C . HIS C 3 103 ? 9.537 -1.835 -5.704 1.00 18.50 102 HIS B C 1
ATOM 2650 O O . HIS C 3 103 ? 10.076 -2.934 -5.535 1.00 18.85 102 HIS B O 1
ATOM 2657 N N . TRP C 3 104 ? 9.760 -0.785 -4.920 1.00 19.27 103 TRP B N 1
ATOM 2658 C CA . TRP C 3 104 ? 10.641 -0.852 -3.757 1.00 16.97 103 TRP B CA 1
ATOM 2659 C C . TRP C 3 104 ? 9.839 -0.905 -2.467 1.00 20.82 103 TRP B C 1
ATOM 2660 O O . TRP C 3 104 ? 8.792 -0.262 -2.343 1.00 21.51 103 TRP B O 1
ATOM 2671 N N . GLY C 3 105 ? 10.351 -1.651 -1.494 1.00 16.73 104 GLY B N 1
ATOM 2672 C CA . GLY C 3 105 ? 9.813 -1.626 -0.149 1.00 13.67 104 GLY B CA 1
ATOM 2673 C C . GLY C 3 105 ? 10.130 -0.292 0.497 1.00 14.76 104 GLY B C 1
ATOM 2674 O O . GLY C 3 105 ? 10.870 0.510 -0.066 1.00 17.14 104 GLY B O 1
ATOM 2675 N N . LEU C 3 106 ? 9.559 -0.047 1.674 1.00 22.42 105 LEU B N 1
ATOM 2676 C CA . LEU C 3 106 ? 9.746 1.227 2.355 1.00 28.99 105 LEU B CA 1
ATOM 2677 C C . LEU C 3 106 ? 11.117 1.343 3.019 1.00 25.90 105 LEU B C 1
ATOM 2678 O O . LEU C 3 106 ? 11.499 2.422 3.474 1.00 26.58 105 LEU B O 1
ATOM 2683 N N . GLY C 3 107 ? 11.840 0.228 3.085 1.00 16.37 106 GLY B N 1
ATOM 2684 C CA . GLY C 3 107 ? 13.173 0.205 3.656 1.00 14.78 106 GLY B CA 1
ATOM 2685 C C . GLY C 3 107 ? 13.194 -0.070 5.143 1.00 18.59 106 GLY B C 1
ATOM 2686 O O . GLY C 3 107 ? 12.222 0.204 5.849 1.00 18.15 106 GLY B O 1
ATOM 2687 N N . THR C 3 108 ? 14.312 -0.611 5.617 1.00 16.53 107 THR B N 1
ATOM 2688 C CA . THR C 3 108 ? 14.522 -0.856 7.035 1.00 18.10 107 THR B CA 1
ATOM 2689 C C . THR C 3 108 ? 15.864 -0.249 7.427 1.00 18.13 107 THR B C 1
ATOM 2690 O O . THR C 3 108 ? 16.881 -0.555 6.808 1.00 16.24 107 THR B O 1
ATOM 2694 N N . THR C 3 109 ? 15.879 0.616 8.441 1.00 18.65 108 THR B N 1
ATOM 2695 C CA . THR C 3 109 ? 17.134 1.196 8.911 1.00 16.55 108 THR B CA 1
ATOM 2696 C C . THR C 3 109 ? 17.838 0.263 9.896 1.00 15.14 108 THR B C 1
ATOM 2697 O O . THR C 3 109 ? 17.195 -0.426 10.678 1.00 17.25 108 THR B O 1
ATOM 2701 N N . LEU C 3 110 ? 19.162 0.249 9.839 1.00 16.54 109 LEU B N 1
ATOM 2702 C CA . LEU C 3 110 ? 19.969 -0.551 10.745 1.00 16.70 109 LEU B CA 1
ATOM 2703 C C . LEU C 3 110 ? 21.064 0.335 11.306 1.00 14.51 109 LEU B C 1
ATOM 2704 O O . LEU C 3 110 ? 21.782 1.001 10.559 1.00 16.52 109 LEU B O 1
ATOM 2709 N N . THR C 3 111 ? 21.187 0.357 12.625 1.00 12.76 110 THR B N 1
ATOM 2710 C CA . THR C 3 111 ? 22.278 1.068 13.254 1.00 14.52 110 THR B CA 1
ATOM 2711 C C . THR C 3 111 ? 23.096 0.065 14.051 1.00 16.56 110 THR B C 1
ATOM 2712 O O . THR C 3 111 ? 22.566 -0.624 14.910 1.00 18.32 110 THR B O 1
ATOM 2716 N N . VAL C 3 112 ? 24.382 -0.015 13.733 1.00 13.55 111 VAL B N 1
ATOM 2717 C CA . VAL C 3 112 ? 25.319 -0.845 14.482 1.00 17.68 111 VAL B CA 1
ATOM 2718 C C . VAL C 3 112 ? 26.125 0.042 15.435 1.00 16.50 111 VAL B C 1
ATOM 2719 O O . VAL C 3 112 ? 26.771 1.001 15.012 1.00 15.68 111 VAL B O 1
ATOM 2723 N N . SER C 3 113 ? 26.064 -0.262 16.730 1.00 13.34 112 SER B N 1
ATOM 2724 C CA . SER C 3 113 ? 26.786 0.517 17.717 1.00 14.46 112 SER B CA 1
ATOM 2725 C C . SER C 3 113 ? 27.039 -0.350 18.936 1.00 15.33 112 SER B C 1
ATOM 2726 O O . SER C 3 113 ? 26.240 -1.200 19.250 1.00 13.93 112 SER B O 1
ATOM 2729 N N . SER C 3 114 ? 28.144 -0.119 19.623 1.00 15.78 113 SER B N 1
ATOM 2730 C CA . SER C 3 114 ? 28.414 -0.826 20.868 1.00 18.91 113 SER B CA 1
ATOM 2731 C C . SER C 3 114 ? 27.507 -0.311 21.986 1.00 17.04 113 SER B C 1
ATOM 2732 O O . SER C 3 114 ? 27.440 -0.904 23.065 1.00 18.25 113 SER B O 1
ATOM 2735 N N . ALA C 3 115 ? 26.805 0.791 21.731 1.00 15.90 114 ALA B N 1
ATOM 2736 C CA . ALA C 3 115 ? 26.030 1.467 22.781 1.00 21.31 114 ALA B CA 1
ATOM 2737 C C . ALA C 3 115 ? 24.718 0.781 23.136 1.00 20.01 114 ALA B C 1
ATOM 2738 O O . ALA C 3 115 ? 24.146 0.047 22.331 1.00 18.48 114 ALA B O 1
ATOM 2740 N N . SER C 3 116 ? 24.254 1.058 24.353 1.00 18.54 115 SER B N 1
ATOM 2741 C CA . SER C 3 116 ? 22.925 0.705 24.833 1.00 16.11 115 SER B CA 1
ATOM 2742 C C . SER C 3 116 ? 22.162 2.009 25.059 1.00 17.49 115 SER B C 1
ATOM 2743 O O . SER C 3 116 ? 22.751 3.080 24.993 1.00 19.58 115 SER B O 1
ATOM 2746 N N . THR C 3 117 ? 20.863 1.918 25.309 1.00 18.83 116 THR B N 1
ATOM 2747 C CA . THR C 3 117 ? 20.050 3.106 25.551 1.00 18.17 116 THR B CA 1
ATOM 2748 C C . THR C 3 117 ? 20.722 4.019 26.561 1.00 19.37 116 THR B C 1
ATOM 2749 O O . THR C 3 117 ? 21.211 3.558 27.589 1.00 20.39 116 THR B O 1
ATOM 2753 N N . LYS C 3 118 ? 20.732 5.317 26.257 1.00 16.40 117 LYS B N 1
ATOM 2754 C CA . LYS C 3 118 ? 21.437 6.303 27.065 1.00 17.30 117 LYS B CA 1
ATOM 2755 C C . LYS C 3 118 ? 20.845 7.684 26.830 1.00 19.15 117 LYS B C 1
ATOM 2756 O O . LYS C 3 118 ? 20.689 8.114 25.684 1.00 16.47 117 LYS B O 1
ATOM 2762 N N . GLY C 3 119 ? 20.521 8.381 27.915 1.00 18.43 118 GLY B N 1
ATOM 2763 C CA . GLY C 3 119 ? 19.954 9.713 27.809 1.00 20.81 118 GLY B CA 1
ATOM 2764 C C . GLY C 3 119 ? 21.010 10.752 27.457 1.00 16.87 118 GLY B C 1
ATOM 2765 O O . GLY C 3 119 ? 22.184 10.590 27.776 1.00 17.46 118 GLY B O 1
ATOM 2766 N N . PRO C 3 120 ? 20.595 11.831 26.775 1.00 16.75 119 PRO B N 1
ATOM 2767 C CA . PRO C 3 120 ? 21.530 12.901 26.398 1.00 19.28 119 PRO B CA 1
ATOM 2768 C C . PRO C 3 120 ? 21.937 13.796 27.569 1.00 17.77 119 PRO B C 1
ATOM 2769 O O . PRO C 3 120 ? 21.193 13.950 28.547 1.00 16.86 119 PRO B O 1
ATOM 2773 N N . SER C 3 121 ? 23.133 14.359 27.464 1.00 12.95 120 SER B N 1
ATOM 2774 C CA . SER C 3 121 ? 23.519 15.508 28.266 1.00 15.53 120 SER B CA 1
ATOM 2775 C C . SER C 3 121 ? 23.270 16.717 27.386 1.00 16.98 120 SER B C 1
ATOM 2776 O O . SER C 3 121 ? 23.479 16.656 26.175 1.00 21.68 120 SER B O 1
ATOM 2779 N N . VAL C 3 122 ? 22.820 17.815 27.976 1.00 13.08 121 VAL B N 1
ATOM 2780 C CA . VAL C 3 122 ? 22.504 18.987 27.183 1.00 12.83 121 VAL B CA 1
ATOM 2781 C C . VAL C 3 122 ? 23.331 20.142 27.706 1.00 18.82 121 VAL B C 1
ATOM 2782 O O . VAL C 3 122 ? 23.273 20.463 28.885 1.00 19.17 121 VAL B O 1
ATOM 2786 N N . PHE C 3 123 ? 24.133 20.733 26.826 1.00 14.69 122 PHE B N 1
ATOM 2787 C CA . PHE C 3 123 ? 25.033 21.798 27.220 1.00 18.38 122 PHE B CA 1
ATOM 2788 C C . PHE C 3 123 ? 24.662 23.054 26.453 1.00 19.42 122 PHE B C 1
ATOM 2789 O O . PHE C 3 123 ? 24.172 22.976 25.322 1.00 17.25 122 PHE B O 1
ATOM 2797 N N . PRO C 3 124 ? 24.890 24.221 27.068 1.00 15.73 123 PRO B N 1
ATOM 2798 C CA . PRO C 3 124 ? 24.577 25.475 26.381 1.00 13.06 123 PRO B CA 1
ATOM 2799 C C . PRO C 3 124 ? 25.614 25.835 25.315 1.00 16.92 123 PRO B C 1
ATOM 2800 O O . PRO C 3 124 ? 26.805 25.564 25.461 1.00 18.44 123 PRO B O 1
ATOM 2804 N N . LEU C 3 125 ? 25.136 26.411 24.218 1.00 15.08 124 LEU B N 1
ATOM 2805 C CA . LEU C 3 125 ? 26.013 27.053 23.257 1.00 15.95 124 LEU B CA 1
ATOM 2806 C C . LEU C 3 125 ? 25.758 28.533 23.493 1.00 15.41 124 LEU B C 1
ATOM 2807 O O . LEU C 3 125 ? 24.757 29.079 23.029 1.00 16.92 124 LEU B O 1
ATOM 2812 N N . ALA C 3 126 ? 26.627 29.166 24.274 1.00 18.88 125 ALA B N 1
ATOM 2813 C CA . ALA C 3 126 ? 26.288 30.481 24.831 1.00 20.03 125 ALA B CA 1
ATOM 2814 C C . ALA C 3 126 ? 26.644 31.636 23.912 1.00 22.34 125 ALA B C 1
ATOM 2815 O O . ALA C 3 126 ? 27.726 31.660 23.343 1.00 24.58 125 ALA B O 1
ATOM 2817 N N . PRO C 3 127 ? 25.729 32.612 23.782 1.00 27.23 126 PRO B N 1
ATOM 2818 C CA . PRO C 3 127 ? 25.987 33.820 22.988 1.00 31.10 126 PRO B CA 1
ATOM 2819 C C . PRO C 3 127 ? 27.114 34.652 23.581 1.00 35.70 126 PRO B C 1
ATOM 2820 O O . PRO C 3 127 ? 27.122 34.802 24.804 1.00 33.44 126 PRO B O 1
ATOM 2824 N N . GLY C 3 134 ? 27.982 43.214 15.141 1.00 48.55 135 GLY B N 1
ATOM 2825 C CA . GLY C 3 134 ? 26.623 43.324 14.638 1.00 38.95 135 GLY B CA 1
ATOM 2826 C C . GLY C 3 134 ? 25.580 43.085 15.715 1.00 41.74 135 GLY B C 1
ATOM 2827 O O . GLY C 3 134 ? 25.911 42.775 16.863 1.00 50.12 135 GLY B O 1
ATOM 2828 N N . GLY C 3 135 ? 24.314 43.224 15.340 1.00 28.95 136 GLY B N 1
ATOM 2829 C CA . GLY C 3 135 ? 23.214 43.105 16.275 1.00 27.72 136 GLY B CA 1
ATOM 2830 C C . GLY C 3 135 ? 22.502 41.764 16.216 1.00 29.77 136 GLY B C 1
ATOM 2831 O O . GLY C 3 135 ? 21.364 41.635 16.672 1.00 34.16 136 GLY B O 1
ATOM 2832 N N . THR C 3 136 ? 23.160 40.760 15.650 1.00 27.11 137 THR B N 1
ATOM 2833 C CA . THR C 3 136 ? 22.602 39.408 15.657 1.00 30.07 137 THR B CA 1
ATOM 2834 C C . THR C 3 136 ? 23.412 38.500 16.568 1.00 28.11 137 THR B C 1
ATOM 2835 O O . THR C 3 136 ? 24.635 38.405 16.434 1.00 27.82 137 THR B O 1
ATOM 2839 N N . ALA C 3 137 ? 22.730 37.844 17.501 1.00 23.84 138 ALA B N 1
ATOM 2840 C CA . ALA C 3 137 ? 23.383 36.884 18.375 1.00 20.87 138 ALA B CA 1
ATOM 2841 C C . ALA C 3 137 ? 22.965 35.475 17.975 1.00 20.39 138 ALA B C 1
ATOM 2842 O O . ALA C 3 137 ? 21.875 35.265 17.464 1.00 26.26 138 ALA B O 1
ATOM 2844 N N . ALA C 3 138 ? 23.845 34.514 18.190 1.00 15.90 139 ALA B N 1
ATOM 2845 C CA . ALA C 3 138 ? 23.468 33.120 18.004 1.00 15.06 139 ALA B CA 1
ATOM 2846 C C . ALA C 3 138 ? 23.598 32.395 19.333 1.00 19.07 139 ALA B C 1
ATOM 2847 O O . ALA C 3 138 ? 24.526 32.646 20.105 1.00 19.49 139 ALA B O 1
ATOM 2849 N N . LEU C 3 139 ? 22.676 31.482 19.586 1.00 15.51 140 LEU B N 1
ATOM 2850 C CA . LEU C 3 139 ? 22.737 30.666 20.786 1.00 15.59 140 LEU B CA 1
ATOM 2851 C C . LEU C 3 139 ? 22.191 29.270 20.478 1.00 17.10 140 LEU B C 1
ATOM 2852 O O . LEU C 3 139 ? 21.594 29.036 19.420 1.00 17.89 140 LEU B O 1
ATOM 2857 N N . GLY C 3 140 ? 22.399 28.328 21.382 1.00 16.34 141 GLY B N 1
ATOM 2858 C CA . GLY C 3 140 ? 21.890 27.003 21.116 1.00 15.83 141 GLY B CA 1
ATOM 2859 C C . GLY C 3 140 ? 22.092 26.017 22.244 1.00 15.21 141 GLY B C 1
ATOM 2860 O O . GLY C 3 140 ? 22.472 26.400 23.352 1.00 14.14 141 GLY B O 1
ATOM 2861 N N . CYS C 3 141 ? 21.807 24.755 21.932 1.00 14.28 142 CYS B N 1
ATOM 2862 C CA . CYS C 3 141 ? 22.016 23.627 22.838 1.00 14.06 142 CYS B CA 1
ATOM 2863 C C . CYS C 3 141 ? 22.742 22.495 22.136 1.00 13.82 142 CYS B C 1
ATOM 2864 O O . CYS C 3 141 ? 22.366 22.091 21.032 1.00 16.14 142 CYS B O 1
ATOM 2867 N N . LEU C 3 142 ? 23.787 21.993 22.780 1.00 12.97 143 LEU B N 1
ATOM 2868 C CA . LEU C 3 142 ? 24.503 20.826 22.281 1.00 12.58 143 LEU B CA 1
ATOM 2869 C C . LEU C 3 142 ? 23.904 19.626 22.985 1.00 15.67 143 LEU B C 1
ATOM 2870 O O . LEU C 3 142 ? 23.923 19.554 24.207 1.00 15.04 143 LEU B O 1
ATOM 2875 N N . VAL C 3 143 ? 23.347 18.707 22.209 1.00 15.29 144 VAL B N 1
ATOM 2876 C CA . VAL C 3 143 ? 22.636 17.554 22.761 1.00 15.39 144 VAL B CA 1
ATOM 2877 C C . VAL C 3 143 ? 23.543 16.366 22.537 1.00 14.56 144 VAL B C 1
ATOM 2878 O O . VAL C 3 143 ? 23.669 15.877 21.420 1.00 15.59 144 VAL B O 1
ATOM 2882 N N . LYS C 3 144 ? 24.207 15.914 23.591 1.00 11.63 145 LYS B N 1
ATOM 2883 C CA . LYS C 3 144 ? 25.352 15.059 23.372 1.00 15.46 145 LYS B CA 1
ATOM 2884 C C . LYS C 3 144 ? 25.216 13.680 23.986 1.00 14.92 145 LYS B C 1
ATOM 2885 O O . LYS C 3 144 ? 24.645 13.522 25.065 1.00 17.54 145 LYS B O 1
ATOM 2891 N N . ASP C 3 145 ? 25.725 12.689 23.262 1.00 11.95 146 ASP B N 1
ATOM 2892 C CA . ASP C 3 145 ? 25.975 11.351 23.824 1.00 11.50 146 ASP B CA 1
ATOM 2893 C C . ASP C 3 145 ? 24.718 10.579 24.227 1.00 16.70 146 ASP B C 1
ATOM 2894 O O . ASP C 3 145 ? 24.612 10.095 25.352 1.00 19.09 146 ASP B O 1
ATOM 2899 N N . TYR C 3 146 ? 23.791 10.428 23.293 1.00 15.64 147 TYR B N 1
ATOM 2900 C CA . TYR C 3 146 ? 22.558 9.706 23.566 1.00 14.38 147 TYR B CA 1
ATOM 2901 C C . TYR C 3 146 ? 22.426 8.520 22.609 1.00 16.98 147 TYR B C 1
ATOM 2902 O O . TYR C 3 146 ? 23.119 8.460 21.596 1.00 14.58 147 TYR B O 1
ATOM 2911 N N . PHE C 3 147 ? 21.547 7.581 22.944 1.00 17.71 148 PHE B N 1
ATOM 2912 C CA . PHE C 3 147 ? 21.273 6.428 22.084 1.00 18.16 148 PHE B CA 1
ATOM 2913 C C . PHE C 3 147 ? 19.946 5.807 22.505 1.00 16.25 148 PHE B C 1
ATOM 2914 O O . PHE C 3 147 ? 19.656 5.724 23.695 1.00 20.10 148 PHE B O 1
ATOM 2922 N N . PRO C 3 148 ? 19.111 5.416 21.531 1.00 16.16 149 PRO B N 1
ATOM 2923 C CA . PRO C 3 148 ? 19.309 5.607 20.094 1.00 16.99 149 PRO B CA 1
ATOM 2924 C C . PRO C 3 148 ? 18.585 6.872 19.622 1.00 18.24 149 PRO B C 1
ATOM 2925 O O . PRO C 3 148 ? 18.105 7.665 20.436 1.00 17.01 149 PRO B O 1
ATOM 2929 N N . GLU C 3 149 ? 18.513 7.068 18.314 1.00 15.13 150 GLU B N 1
ATOM 2930 C CA . GLU C 3 149 ? 17.641 8.105 17.777 1.00 18.37 150 GLU B CA 1
ATOM 2931 C C . GLU C 3 149 ? 16.190 7.778 18.131 1.00 23.30 150 GLU B C 1
ATOM 2932 O O . GLU C 3 149 ? 15.869 6.630 18.397 1.00 19.42 150 GLU B O 1
ATOM 2938 N N . PRO C 3 150 ? 15.305 8.789 18.143 1.00 18.21 151 PRO B N 1
ATOM 2939 C CA . PRO C 3 150 ? 15.570 10.204 17.889 1.00 18.31 151 PRO B CA 1
ATOM 2940 C C . PRO C 3 150 ? 15.476 11.021 19.170 1.00 19.78 151 PRO B C 1
ATOM 2941 O O . PRO C 3 150 ? 15.080 10.512 20.229 1.00 16.21 151 PRO B O 1
ATOM 2945 N N . VAL C 3 151 ? 15.846 12.293 19.065 1.00 18.16 152 VAL B N 1
ATOM 2946 C CA . VAL C 3 151 ? 15.502 13.277 20.078 1.00 18.41 152 VAL B CA 1
ATOM 2947 C C . VAL C 3 151 ? 14.646 14.328 19.395 1.00 21.53 152 VAL B C 1
ATOM 2948 O O . VAL C 3 151 ? 14.678 14.466 18.172 1.00 25.43 152 VAL B O 1
ATOM 2952 N N . THR C 3 152 ? 13.861 15.051 20.178 1.00 19.35 153 THR B N 1
ATOM 2953 C CA . THR C 3 152 ? 13.144 16.195 19.644 1.00 21.39 153 THR B CA 1
ATOM 2954 C C . THR C 3 152 ? 13.643 17.414 20.378 1.00 19.18 153 THR B C 1
ATOM 2955 O O . THR C 3 152 ? 13.977 17.337 21.559 1.00 19.41 153 THR B O 1
ATOM 2959 N N . VAL C 3 153 ? 13.741 18.532 19.665 1.00 19.34 154 VAL B N 1
ATOM 2960 C CA . VAL C 3 153 ? 14.150 19.785 20.276 1.00 17.38 154 VAL B CA 1
ATOM 2961 C C . VAL C 3 153 ? 13.191 20.890 19.868 1.00 17.04 154 VAL B C 1
ATOM 2962 O O . VAL C 3 153 ? 12.845 21.028 18.693 1.00 21.56 154 VAL B O 1
ATOM 2966 N N . SER C 3 154 ? 12.749 21.676 20.835 1.00 17.66 156 SER B N 1
ATOM 2967 C CA . SER C 3 154 ? 12.011 22.892 20.517 1.00 18.14 156 SER B CA 1
ATOM 2968 C C . SER C 3 154 ? 12.640 24.027 21.295 1.00 19.78 156 SER B C 1
ATOM 2969 O O . SER C 3 154 ? 13.490 23.802 22.155 1.00 19.83 156 SER B O 1
ATOM 2972 N N . TRP C 3 155 ? 12.230 25.247 20.979 1.00 16.62 157 TRP B N 1
ATOM 2973 C CA . TRP C 3 155 ? 12.701 26.419 21.703 1.00 19.15 157 TRP B CA 1
ATOM 2974 C C . TRP C 3 155 ? 11.508 27.165 22.285 1.00 22.20 157 TRP B C 1
ATOM 2975 O O . TRP C 3 155 ? 10.508 27.390 21.595 1.00 24.57 157 TRP B O 1
ATOM 2986 N N . ASN C 3 156 ? 11.612 27.522 23.561 1.00 21.00 162 ASN B N 1
ATOM 2987 C CA . ASN C 3 156 ? 10.522 28.189 24.261 1.00 17.36 162 ASN B CA 1
ATOM 2988 C C . ASN C 3 156 ? 9.174 27.508 24.017 1.00 21.95 162 ASN B C 1
ATOM 2989 O O . ASN C 3 156 ? 8.169 28.166 23.741 1.00 23.33 162 ASN B O 1
ATOM 2994 N N . SER C 3 157 ? 9.185 26.180 24.115 1.00 23.79 163 SER B N 1
ATOM 2995 C CA . SER C 3 157 ? 7.987 25.336 24.013 1.00 28.95 163 SER B CA 1
ATOM 2996 C C . SER C 3 157 ? 7.231 25.488 22.704 1.00 29.05 163 SER B C 1
ATOM 2997 O O . SER C 3 157 ? 6.002 25.384 22.667 1.00 28.46 163 SER B O 1
ATOM 3000 N N . GLY C 3 158 ? 7.975 25.727 21.631 1.00 26.09 164 GLY B N 1
ATOM 3001 C CA . GLY C 3 158 ? 7.383 25.872 20.317 1.00 30.80 164 GLY B CA 1
ATOM 3002 C C . GLY C 3 158 ? 7.044 27.304 19.944 1.00 26.41 164 GLY B C 1
ATOM 3003 O O . GLY C 3 158 ? 6.654 27.556 18.805 1.00 26.64 164 GLY B O 1
ATOM 3004 N N . ALA C 3 159 ? 7.181 28.236 20.892 1.00 22.40 165 ALA B N 1
ATOM 3005 C CA . ALA C 3 159 ? 6.894 29.647 20.641 1.00 27.06 165 ALA B CA 1
ATOM 3006 C C . ALA C 3 159 ? 7.973 30.318 19.789 1.00 28.83 165 ALA B C 1
ATOM 3007 O O . ALA C 3 159 ? 7.713 31.312 19.109 1.00 26.07 165 ALA B O 1
ATOM 3009 N N . LEU C 3 160 ? 9.187 29.782 19.843 1.00 23.05 166 LEU B N 1
ATOM 3010 C CA . LEU C 3 160 ? 10.277 30.296 19.018 1.00 21.35 166 LEU B CA 1
ATOM 3011 C C . LEU C 3 160 ? 10.609 29.294 17.917 1.00 20.30 166 LEU B C 1
ATOM 3012 O O . LEU C 3 160 ? 11.084 28.185 18.191 1.00 22.25 166 LEU B O 1
ATOM 3017 N N . THR C 3 161 ? 10.338 29.687 16.676 1.00 21.44 167 THR B N 1
ATOM 3018 C CA . THR C 3 161 ? 10.552 28.826 15.522 1.00 24.38 167 THR B CA 1
ATOM 3019 C C . THR C 3 161 ? 11.391 29.532 14.463 1.00 22.56 167 THR B C 1
ATOM 3020 O O . THR C 3 161 ? 12.214 28.898 13.802 1.00 22.61 167 THR B O 1
ATOM 3024 N N . SER C 3 162 ? 11.186 30.841 14.299 1.00 25.89 168 SER B N 1
ATOM 3025 C CA . SER C 3 162 ? 11.981 31.611 13.341 1.00 22.93 168 SER B CA 1
ATOM 3026 C C . SER C 3 162 ? 13.481 31.596 13.650 1.00 22.21 168 SER B C 1
ATOM 3027 O O . SER C 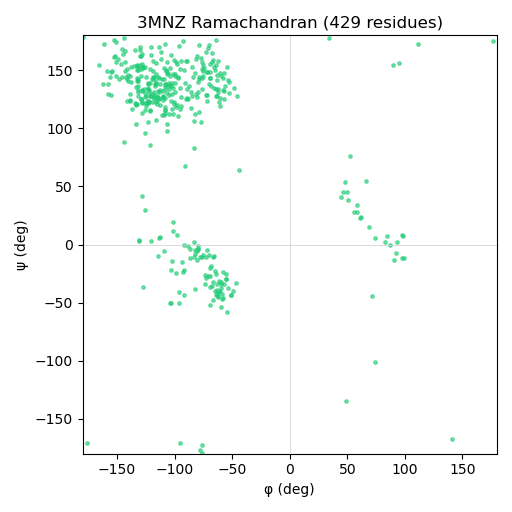3 162 ? 13.903 31.913 14.761 1.00 23.68 168 SER B O 1
ATOM 3030 N N . GLY C 3 163 ? 14.277 31.214 12.656 1.00 23.37 169 GLY B N 1
ATOM 3031 C CA . GLY C 3 163 ? 15.721 31.220 12.783 1.00 23.03 169 GLY B CA 1
ATOM 3032 C C . GLY C 3 163 ? 16.295 30.000 13.471 1.00 22.38 169 GLY B C 1
ATOM 3033 O O . GLY C 3 163 ? 17.507 29.918 13.675 1.00 21.75 169 GLY B O 1
ATOM 3034 N N . VAL C 3 164 ? 15.432 29.052 13.832 1.00 17.53 171 VAL B N 1
ATOM 3035 C CA . VAL C 3 164 ? 15.870 27.828 14.495 1.00 16.81 171 VAL B CA 1
ATOM 3036 C C . VAL C 3 164 ? 16.434 26.856 13.475 1.00 19.88 171 VAL B C 1
ATOM 3037 O O . VAL C 3 164 ? 15.822 26.631 12.433 1.00 22.17 171 VAL B O 1
ATOM 3041 N N . HIS C 3 165 ? 17.612 26.315 13.761 1.00 16.79 172 HIS B N 1
ATOM 3042 C CA . HIS C 3 165 ? 18.162 25.204 12.993 1.00 18.58 172 HIS B CA 1
ATOM 3043 C C . HIS C 3 165 ? 18.574 24.075 13.921 1.00 16.98 172 HIS B C 1
ATOM 3044 O O . HIS C 3 165 ? 19.534 24.210 14.690 1.00 13.64 172 HIS B O 1
ATOM 3051 N N . THR C 3 166 ? 17.872 22.954 13.821 1.00 20.03 173 THR B N 1
ATOM 3052 C CA . THR C 3 166 ? 18.250 21.742 14.542 1.00 13.37 173 THR B CA 1
ATOM 3053 C C . THR C 3 166 ? 18.940 20.807 13.568 1.00 16.19 173 THR B C 1
ATOM 3054 O O . THR C 3 166 ? 18.324 20.313 12.616 1.00 15.10 173 THR B O 1
ATOM 3058 N N . PHE C 3 167 ? 20.236 20.604 13.785 1.00 14.07 174 PHE B N 1
ATOM 3059 C CA . PHE C 3 167 ? 21.049 19.823 12.866 1.00 13.41 174 PHE B CA 1
ATOM 3060 C C . PHE C 3 167 ? 20.729 18.341 12.954 1.00 12.67 174 PHE B C 1
ATOM 3061 O O . PHE C 3 167 ? 20.346 17.838 14.017 1.00 16.81 174 PHE B O 1
ATOM 3069 N N . PRO C 3 168 ? 20.867 17.628 11.829 1.00 16.66 175 PRO B N 1
ATOM 3070 C CA . PRO C 3 168 ? 20.755 16.175 11.911 1.00 15.18 175 PRO B CA 1
ATOM 3071 C C . PRO C 3 168 ? 21.817 15.601 12.842 1.00 15.77 175 PRO B C 1
ATOM 3072 O O . PRO C 3 168 ? 22.945 16.089 12.894 1.00 15.10 175 PRO B O 1
ATOM 3076 N N . ALA C 3 169 ? 21.454 14.548 13.563 1.00 14.77 176 ALA B N 1
ATOM 3077 C CA . ALA C 3 169 ? 22.381 13.928 14.492 1.00 18.87 176 ALA B CA 1
ATOM 3078 C C . ALA C 3 169 ? 23.511 13.214 13.759 1.00 21.32 176 ALA B C 1
ATOM 3079 O O . ALA C 3 169 ? 23.338 12.718 12.640 1.00 18.80 176 ALA B O 1
ATOM 3081 N N . VAL C 3 170 ? 24.681 13.184 14.381 1.00 16.67 177 VAL B N 1
ATOM 3082 C CA A VAL C 3 170 ? 25.773 12.359 13.891 0.50 14.97 177 VAL B CA 1
ATOM 3083 C CA B VAL C 3 170 ? 25.778 12.364 13.896 0.50 15.00 177 VAL B CA 1
ATOM 3084 C C . VAL C 3 170 ? 26.020 11.215 14.870 1.00 18.52 177 VAL B C 1
ATOM 3085 O O . VAL C 3 170 ? 25.989 11.411 16.085 1.00 15.50 177 VAL B O 1
ATOM 3092 N N . LEU C 3 171 ? 26.240 10.017 14.330 1.00 15.23 178 LEU B N 1
ATOM 3093 C CA . LEU C 3 171 ? 26.652 8.871 15.152 1.00 14.31 178 LEU B CA 1
ATOM 3094 C C . LEU C 3 171 ? 28.159 8.961 15.349 1.00 14.93 178 LEU B C 1
ATOM 3095 O O . LEU C 3 171 ? 28.928 8.713 14.419 1.00 19.58 178 LEU B O 1
ATOM 3100 N N . GLN C 3 172 ? 28.572 9.342 16.552 1.00 13.69 179 GLN B N 1
ATOM 3101 C CA . GLN C 3 172 ? 29.973 9.612 16.863 1.00 12.08 179 GLN B CA 1
ATOM 3102 C C . GLN C 3 172 ? 30.843 8.353 16.913 1.00 14.63 179 GLN B C 1
ATOM 3103 O O . GLN C 3 172 ? 30.334 7.237 16.941 1.00 18.62 179 GLN B O 1
ATOM 3109 N N . SER C 3 173 ? 32.155 8.557 16.965 1.00 15.21 180 SER B N 1
ATOM 3110 C CA . SER C 3 173 ? 33.123 7.473 17.087 1.00 14.17 180 SER B CA 1
ATOM 3111 C C . SER C 3 173 ? 32.843 6.600 18.307 1.00 18.70 180 SER B C 1
ATOM 3112 O O . SER C 3 173 ? 33.210 5.426 18.339 1.00 18.81 180 SER B O 1
ATOM 3115 N N . SER C 3 174 ? 32.193 7.187 19.302 1.00 16.64 182 SER B N 1
ATOM 3116 C CA . SER C 3 174 ? 31.859 6.502 20.547 1.00 18.55 182 SER B CA 1
ATOM 3117 C C . SER C 3 174 ? 30.651 5.583 20.400 1.00 20.80 182 SER B C 1
ATOM 3118 O O . SER C 3 174 ? 30.348 4.808 21.308 1.00 19.21 182 SER B O 1
ATOM 3121 N N . GLY C 3 175 ? 29.950 5.684 19.277 1.00 14.93 183 GLY B N 1
ATOM 3122 C CA . GLY C 3 175 ? 28.723 4.925 19.074 1.00 14.35 183 GLY B CA 1
ATOM 3123 C C . GLY C 3 175 ? 27.501 5.612 19.665 1.00 18.54 183 GLY B C 1
ATOM 3124 O O . GLY C 3 175 ? 26.412 5.041 19.696 1.00 14.62 183 GLY B O 1
ATOM 3125 N N . LEU C 3 176 ? 27.681 6.844 20.139 1.00 15.00 184 LEU B N 1
ATOM 3126 C CA . LEU C 3 176 ? 26.582 7.658 20.639 1.00 16.39 184 LEU B CA 1
ATOM 3127 C C . LEU C 3 176 ? 26.299 8.802 19.669 1.00 12.40 184 LEU B C 1
ATOM 3128 O O . LEU C 3 176 ? 27.197 9.253 18.963 1.00 15.62 184 LEU B O 1
ATOM 3133 N N . TYR C 3 177 ? 25.053 9.254 19.645 1.00 11.56 185 TYR B N 1
ATOM 3134 C CA . TYR C 3 177 ? 24.655 10.371 18.792 1.00 16.01 185 TYR B CA 1
ATOM 3135 C C . TYR C 3 177 ? 24.925 11.700 19.465 1.00 15.80 185 TYR B C 1
ATOM 3136 O O . TYR C 3 177 ? 24.941 11.795 20.688 1.00 15.36 185 TYR B O 1
ATOM 3145 N N . SER C 3 178 ? 25.144 12.729 18.652 1.00 13.87 186 SER B N 1
ATOM 3146 C CA A SER C 3 178 ? 25.139 14.100 19.135 0.50 12.40 186 SER B CA 1
ATOM 3147 C CA B SER C 3 178 ? 25.136 14.103 19.133 0.50 12.38 186 SER B CA 1
ATOM 3148 C C . SER C 3 178 ? 24.544 14.987 18.044 1.00 16.94 186 SER B C 1
ATOM 3149 O O . SER C 3 178 ? 24.617 14.651 16.848 1.00 14.53 186 SER B O 1
ATOM 3154 N N . LEU C 3 179 ? 23.945 16.099 18.457 1.00 16.51 187 LEU B N 1
ATOM 3155 C CA . LEU C 3 179 ? 23.502 17.139 17.526 1.00 12.78 187 LEU B CA 1
ATOM 3156 C C . LEU C 3 179 ? 23.493 18.484 18.244 1.00 17.57 187 LEU B C 1
ATOM 3157 O O . LEU C 3 179 ? 23.498 18.539 19.475 1.00 13.92 187 LEU B O 1
ATOM 3162 N N . SER C 3 180 ? 23.492 19.574 17.476 1.00 14.57 188 SER B N 1
ATOM 3163 C CA . SER C 3 180 ? 23.249 20.908 18.060 1.00 13.38 188 SER B CA 1
ATOM 3164 C C . SER C 3 180 ? 21.962 21.499 17.501 1.00 16.10 188 SER B C 1
ATOM 3165 O O . SER C 3 180 ? 21.597 21.244 16.359 1.00 12.02 188 SER B O 1
ATOM 3168 N N . SER C 3 181 ? 21.260 22.272 18.318 1.00 14.32 189 SER B N 1
ATOM 3169 C CA . SER C 3 181 ? 20.148 23.073 17.833 1.00 16.37 189 SER B CA 1
ATOM 3170 C C . SER C 3 181 ? 20.507 24.515 18.121 1.00 14.45 189 SER B C 1
ATOM 3171 O O . SER C 3 181 ? 20.895 24.828 19.241 1.00 14.48 189 SER B O 1
ATOM 3174 N N . VAL C 3 182 ? 20.396 25.393 17.120 1.00 12.76 190 VAL B N 1
ATOM 3175 C CA . VAL C 3 182 ? 20.791 26.787 17.302 1.00 14.66 190 VAL B CA 1
ATOM 3176 C C . VAL C 3 182 ? 19.676 27.717 16.866 1.00 13.00 190 VAL B C 1
ATOM 3177 O O . VAL C 3 182 ? 18.750 27.315 16.174 1.00 16.75 190 VAL B O 1
ATOM 3181 N N . VAL C 3 183 ? 19.764 28.969 17.280 1.00 13.95 191 VAL B N 1
ATOM 3182 C CA . VAL C 3 183 ? 18.807 29.958 16.812 1.00 18.56 191 VAL B CA 1
ATOM 3183 C C . VAL C 3 183 ? 19.487 31.308 16.797 1.00 17.80 191 VAL B C 1
ATOM 3184 O O . VAL C 3 183 ? 20.351 31.573 17.628 1.00 18.75 191 VAL B O 1
ATOM 3188 N N . THR C 3 184 ? 19.136 32.150 15.827 1.00 14.59 192 THR B N 1
ATOM 3189 C CA . THR C 3 184 ? 19.629 33.525 15.850 1.00 16.57 192 THR B CA 1
ATOM 3190 C C . THR C 3 184 ? 18.552 34.474 16.332 1.00 19.00 192 THR B C 1
ATOM 3191 O O . THR C 3 184 ? 17.387 34.342 15.970 1.00 22.16 192 THR B O 1
ATOM 3195 N N . VAL C 3 185 ? 18.966 35.430 17.156 1.00 19.89 193 VAL B N 1
ATOM 3196 C CA . VAL C 3 185 ? 18.053 36.395 17.746 1.00 22.22 193 VAL B CA 1
ATOM 3197 C C . VAL C 3 185 ? 18.729 37.758 17.820 1.00 23.91 193 VAL B C 1
ATOM 3198 O O . VAL C 3 185 ? 19.947 37.865 17.649 1.00 23.86 193 VAL B O 1
ATOM 3202 N N . PRO C 3 186 ? 17.944 38.816 18.068 1.00 25.43 194 PRO B N 1
ATOM 3203 C CA . PRO C 3 186 ? 18.594 40.126 18.190 1.00 26.25 194 PRO B CA 1
ATOM 3204 C C . PRO C 3 186 ? 19.467 40.208 19.449 1.00 22.16 194 PRO B C 1
ATOM 3205 O O . PRO C 3 186 ? 19.047 39.747 20.517 1.00 32.51 194 PRO B O 1
ATOM 3209 N N . SER C 3 187 ? 20.667 40.771 19.315 1.00 30.72 195 SER B N 1
ATOM 3210 C CA . SER C 3 187 ? 21.564 41.002 20.452 1.00 44.72 195 SER B CA 1
ATOM 3211 C C . SER C 3 187 ? 20.846 41.641 21.642 1.00 38.95 195 SER B C 1
ATOM 3212 O O . SER C 3 187 ? 21.189 41.389 22.795 1.00 39.84 195 SER B O 1
ATOM 3215 N N . SER C 3 188 ? 19.853 42.474 21.353 1.00 34.21 196 SER B N 1
ATOM 3216 C CA . SER C 3 188 ? 19.164 43.233 22.400 1.00 38.50 196 SER B CA 1
ATOM 3217 C C . SER C 3 188 ? 18.075 42.428 23.112 1.00 44.95 196 SER B C 1
ATOM 3218 O O . SER C 3 188 ? 17.474 42.909 24.079 1.00 44.62 196 SER B O 1
ATOM 3221 N N . SER C 3 189 ? 17.830 41.205 22.638 1.00 32.15 197 SER B N 1
ATOM 3222 C CA . SER C 3 189 ? 16.859 40.316 23.270 1.00 41.02 197 SER B CA 1
ATOM 3223 C C . SER C 3 189 ? 17.519 39.534 24.390 1.00 40.97 197 SER B C 1
ATOM 3224 O O . SER C 3 189 ? 16.845 38.875 25.183 1.00 42.02 197 SER B O 1
ATOM 3227 N N . LEU C 3 190 ? 18.844 39.598 24.437 1.00 36.65 198 LEU B N 1
ATOM 3228 C CA . LEU C 3 190 ? 19.607 38.803 25.383 1.00 40.46 198 LEU B CA 1
ATOM 3229 C C . LEU C 3 190 ? 19.288 39.183 26.821 1.00 48.39 198 LEU B C 1
ATOM 3230 O O . LEU C 3 190 ? 19.285 38.336 27.714 1.00 46.89 198 LEU B O 1
ATOM 3235 N N . GLY C 3 191 ? 19.007 40.459 27.040 1.00 52.30 199 GLY B N 1
ATOM 3236 C CA . GLY C 3 191 ? 18.704 40.932 28.372 1.00 56.01 199 GLY B CA 1
ATOM 3237 C C . GLY C 3 191 ? 17.223 40.944 28.683 1.00 57.88 199 GLY B C 1
ATOM 3238 O O . GLY C 3 191 ? 16.839 41.046 29.844 1.00 67.74 199 GLY B O 1
ATOM 3239 N N . THR C 3 192 ? 16.387 40.835 27.655 1.00 50.00 200 THR B N 1
ATOM 3240 C CA . THR C 3 192 ? 14.947 40.991 27.846 1.00 49.02 200 THR B CA 1
ATOM 3241 C C . THR C 3 192 ? 14.124 39.729 27.626 1.00 47.03 200 THR B C 1
ATOM 3242 O O . THR C 3 192 ? 12.893 39.787 27.643 1.00 44.01 200 THR B O 1
ATOM 3246 N N . GLN C 3 193 ? 14.783 38.593 27.421 1.00 41.76 203 GLN B N 1
ATOM 3247 C CA . GLN C 3 193 ? 14.051 37.379 27.098 1.00 34.34 203 GLN B CA 1
ATOM 3248 C C . GLN C 3 193 ? 14.822 36.112 27.468 1.00 34.89 203 GLN B C 1
ATOM 3249 O O . GLN C 3 193 ? 16.045 36.073 27.374 1.00 30.29 203 GLN B O 1
ATOM 3255 N N . THR C 3 194 ? 14.095 35.091 27.916 1.00 24.30 205 THR B N 1
ATOM 3256 C CA . THR C 3 194 ? 14.692 33.787 28.204 1.00 22.70 205 THR B CA 1
ATOM 3257 C C . THR C 3 194 ? 14.632 32.897 26.972 1.00 26.40 205 THR B C 1
ATOM 3258 O O . THR C 3 194 ? 13.632 32.879 26.254 1.00 21.91 205 THR B O 1
ATOM 3262 N N . TYR C 3 195 ? 15.712 32.164 26.739 1.00 18.65 206 TYR B N 1
ATOM 3263 C CA . TYR C 3 195 ? 15.765 31.192 25.656 1.00 17.31 206 TYR B CA 1
ATOM 3264 C C . TYR C 3 195 ? 16.053 29.837 26.264 1.00 20.86 206 TYR B C 1
ATOM 3265 O O . TYR C 3 195 ? 17.108 29.625 26.867 1.00 23.53 206 TYR B O 1
ATOM 3274 N N . ILE C 3 196 ? 15.095 28.930 26.124 1.00 21.56 207 ILE B N 1
ATOM 3275 C CA . ILE C 3 196 ? 15.211 27.602 26.708 1.00 19.89 207 ILE B CA 1
ATOM 3276 C C . ILE C 3 196 ? 15.010 26.555 25.626 1.00 21.62 207 ILE B C 1
ATOM 3277 O O . ILE C 3 196 ? 14.054 26.620 24.854 1.00 19.52 207 ILE B O 1
ATOM 3282 N N . CYS C 3 197 ? 15.911 25.589 25.551 1.00 20.12 208 CYS B N 1
ATOM 3283 C CA . CYS C 3 197 ? 15.710 24.513 24.594 1.00 20.31 208 CYS B CA 1
ATOM 3284 C C . CYS C 3 197 ? 15.035 23.351 25.304 1.00 21.93 208 CYS B C 1
ATOM 3285 O O . CYS C 3 197 ? 15.417 22.990 26.420 1.00 21.32 208 CYS B O 1
ATOM 3288 N N . ASN C 3 198 ? 14.017 22.786 24.661 1.00 21.79 209 ASN B N 1
ATOM 3289 C CA . ASN C 3 198 ? 13.294 21.655 25.224 1.00 23.65 209 ASN B CA 1
ATOM 3290 C C . ASN C 3 198 ? 13.695 20.382 24.498 1.00 23.34 209 ASN B C 1
ATOM 3291 O O . ASN C 3 198 ? 13.405 20.222 23.313 1.00 18.38 209 ASN B O 1
ATOM 3296 N N . VAL C 3 199 ? 14.378 19.485 25.206 1.00 21.35 210 VAL B N 1
ATOM 3297 C CA . VAL C 3 199 ? 14.925 18.287 24.589 1.00 18.49 210 VAL B CA 1
ATOM 3298 C C . VAL C 3 199 ? 14.229 17.073 25.175 1.00 21.35 210 VAL B C 1
ATOM 3299 O O . VAL C 3 199 ? 14.166 16.922 26.388 1.00 23.45 210 VAL B O 1
ATOM 3303 N N . ASN C 3 200 ? 13.674 16.237 24.303 1.00 15.57 211 ASN B N 1
ATOM 3304 C CA . ASN C 3 200 ? 13.003 15.023 24.740 1.00 20.41 211 ASN B CA 1
ATOM 3305 C C . ASN C 3 200 ? 13.673 13.808 24.105 1.00 23.33 211 ASN B C 1
ATOM 3306 O O . ASN C 3 200 ? 13.876 13.756 22.897 1.00 22.29 211 ASN B O 1
ATOM 3311 N N . HIS C 3 201 ? 14.044 12.842 24.933 1.00 18.58 212 HIS B N 1
ATOM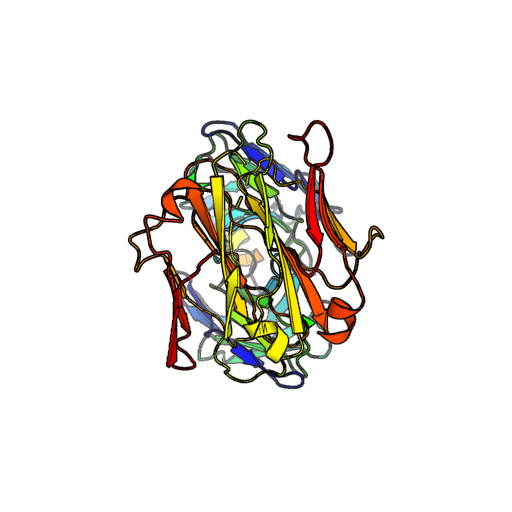 3312 C CA . HIS C 3 201 ? 14.544 11.578 24.432 1.00 16.42 212 HIS B CA 1
ATOM 3313 C C . HIS C 3 201 ? 13.710 10.453 25.058 1.00 19.10 212 HIS B C 1
ATOM 3314 O O . HIS C 3 201 ? 13.957 10.027 26.189 1.00 22.41 212 HIS B O 1
ATOM 3321 N N . LYS C 3 202 ? 12.702 10.001 24.325 1.00 18.53 213 LYS B N 1
ATOM 3322 C CA . LYS C 3 202 ? 11.729 9.058 24.875 1.00 24.98 213 LYS B CA 1
ATOM 3323 C C . LYS C 3 202 ? 12.302 7.731 25.385 1.00 26.35 213 LYS B C 1
ATOM 3324 O O . LYS C 3 202 ? 11.888 7.268 26.444 1.00 23.71 213 LYS B O 1
ATOM 3330 N N . PRO C 3 203 ? 13.253 7.120 24.645 1.00 26.60 214 PRO B N 1
ATOM 3331 C CA . PRO C 3 203 ? 13.763 5.809 25.066 1.00 30.40 214 PRO B CA 1
ATOM 3332 C C . PRO C 3 203 ? 14.363 5.809 26.473 1.00 28.99 214 PRO B C 1
ATOM 3333 O O . PRO C 3 203 ? 14.411 4.756 27.112 1.00 28.30 214 PRO B O 1
ATOM 3337 N N . SER C 3 204 ? 14.808 6.967 26.952 1.00 22.22 215 SER B N 1
ATOM 3338 C CA . SER C 3 204 ? 15.434 7.053 28.273 1.00 22.56 215 SER B CA 1
ATOM 3339 C C . SER C 3 204 ? 14.572 7.864 29.240 1.00 28.70 215 SER B C 1
ATOM 3340 O O . SER C 3 204 ? 14.974 8.133 30.379 1.00 25.45 215 SER B O 1
ATOM 3343 N N . ASN C 3 205 ? 13.386 8.242 28.769 1.00 20.54 216 ASN B N 1
ATOM 3344 C CA . ASN C 3 205 ? 12.469 9.091 29.521 1.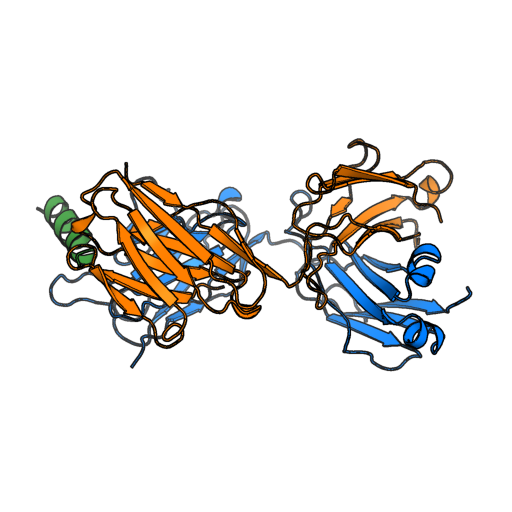00 27.47 216 ASN B CA 1
ATOM 3345 C C . ASN C 3 205 ? 13.107 10.406 29.942 1.00 34.32 216 ASN B C 1
ATOM 3346 O O . ASN C 3 205 ? 12.727 11.006 30.952 1.00 36.08 216 ASN B O 1
ATOM 3351 N N . THR C 3 206 ? 14.072 10.859 29.152 1.00 21.16 217 THR B N 1
ATOM 3352 C CA . THR C 3 206 ? 14.775 12.083 29.472 1.00 28.24 217 THR B CA 1
ATOM 3353 C C . THR C 3 206 ? 14.064 13.271 28.856 1.00 30.38 217 THR B C 1
ATOM 3354 O O . THR C 3 206 ? 13.784 13.291 27.658 1.00 30.27 217 THR B O 1
ATOM 3358 N N . LYS C 3 207 ? 13.747 14.247 29.696 1.00 26.49 218 LYS B N 1
ATOM 3359 C CA . LYS C 3 207 ? 13.227 15.520 29.236 1.00 29.36 218 LYS B CA 1
ATOM 3360 C C . LYS C 3 207 ? 13.999 16.615 29.950 1.00 39.04 218 LYS B C 1
ATOM 3361 O O . LYS C 3 207 ? 14.015 16.682 31.180 1.00 44.32 218 LYS B O 1
ATOM 3367 N N . VAL C 3 208 ? 14.649 17.470 29.172 1.00 28.05 219 VAL B N 1
ATOM 3368 C CA . VAL C 3 208 ? 15.496 18.502 29.731 1.00 25.63 219 VAL B CA 1
ATOM 3369 C C . VAL C 3 208 ? 15.078 19.828 29.129 1.00 24.28 219 VAL B C 1
ATOM 3370 O O . VAL C 3 208 ? 14.881 19.923 27.925 1.00 22.84 219 VAL B O 1
ATOM 3374 N N . ASP C 3 209 ? 14.921 20.841 29.970 1.00 22.27 220 ASP B N 1
ATOM 3375 C CA . ASP C 3 209 ? 14.705 22.194 29.478 1.00 28.07 220 ASP B CA 1
ATOM 3376 C C . ASP C 3 209 ? 15.896 23.011 29.918 1.00 29.23 220 ASP B C 1
ATOM 3377 O O . ASP C 3 209 ? 16.040 23.309 31.101 1.00 32.48 220 ASP B O 1
ATOM 3382 N N . LYS C 3 210 ? 16.758 23.352 28.966 1.00 19.11 221 LYS B N 1
ATOM 3383 C CA . LYS C 3 210 ? 18.012 24.021 29.278 1.00 18.38 221 LYS B CA 1
ATOM 3384 C C . LYS C 3 210 ? 17.945 25.516 28.975 1.00 21.59 221 LYS B C 1
ATOM 3385 O O . LYS C 3 210 ? 17.771 25.923 27.824 1.00 18.81 221 LYS B O 1
ATOM 3391 N N . ARG C 3 211 ? 18.073 26.333 30.017 1.00 18.98 222 ARG B N 1
ATOM 3392 C CA . ARG C 3 211 ? 18.081 27.779 29.844 1.00 27.29 222 ARG B CA 1
ATOM 3393 C C . ARG C 3 211 ? 19.464 28.221 29.395 1.00 27.61 222 ARG B C 1
ATOM 3394 O O . ARG C 3 211 ? 20.464 27.890 30.041 1.00 27.77 222 ARG B O 1
ATOM 3402 N N . VAL C 3 212 ? 19.522 28.960 28.293 1.00 16.45 223 VAL B N 1
ATOM 3403 C CA . VAL C 3 212 ? 20.803 29.361 27.718 1.00 19.41 223 VAL B CA 1
ATOM 3404 C C . VAL C 3 212 ? 21.064 30.844 27.912 1.00 28.02 223 VAL B C 1
ATOM 3405 O O . VAL C 3 212 ? 20.351 31.681 27.366 1.00 27.73 223 VAL B O 1
ATOM 3409 N N . GLU C 3 213 ? 22.104 31.150 28.679 1.00 23.17 224 GLU B N 1
ATOM 3410 C CA . GLU C 3 213 ? 22.423 32.520 29.057 1.00 26.21 224 GLU B CA 1
ATOM 3411 C C . GLU C 3 213 ? 23.826 32.911 28.608 1.00 25.71 224 GLU B C 1
ATOM 3412 O O . GLU C 3 213 ? 24.705 32.067 28.517 1.00 30.61 224 GLU B O 1
ATOM 3418 N N . PRO C 3 214 ? 24.043 34.208 28.344 1.00 40.92 225 PRO B N 1
ATOM 3419 C CA . PRO C 3 214 ? 25.356 34.727 27.937 1.00 48.06 225 PRO B CA 1
ATOM 3420 C C . PRO C 3 214 ? 26.486 34.242 28.842 1.00 42.04 225 PRO B C 1
ATOM 3421 O O . PRO C 3 214 ? 26.365 34.390 30.057 1.00 45.65 225 PRO B O 1
#

Radius of gyration: 24.89 Å; Cα contacts (8 Å, |Δi|>4): 1134; chains: 3; bounding box: 50×66×64 Å

Foldseek 3Di:
DVVVVCVVVVVVVVDD/DDKDKAKPDQEDADDFFAKDKIKIFIPWFQADPVVRFRAKWKWWAAPPGDTDTQAGSQAHGDPPHDPLWGKDDGTGMIMIMRRGDHPVRQTKMKMWGPSDPPIDIYSIYGYAHDDDFFFWDKDKDWFDPVVVVVQKTKIKIKTHFGPDPDKDKFKDFQNHTDDPQKDKDKDDQDPPHRTIMMMIIHMDGSVVVVVTFKIKIWMDDPPDPHIDIDMGGPPD/DWAWEKDEAEEAEAQAKDKIKIQIDDDQLQPFKKWKWWDDVDIDTFWIARSNPQDTDGDPVNPDQWDWGDPNVRSMIMIMGGRDDQVRQTWMWIARPPPGIHPTYGYGYANDDADAWDKDKQAWVFKMKIWIKTDFGDDDDKDKDKPVPPDDPQKDKDDWDCDPNRGIITMIMGMDTNVCQVVDWI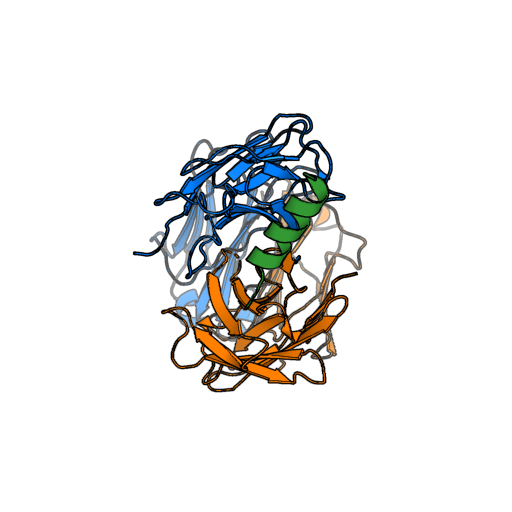WMWMADVVVRDTDTHTHHD

CATH classification: 2.60.40.10 (+1 more: 2.60.40.10)

Solvent-accessible surface area: 20584 Å² total; per-residue (Å²): 126,84,112,98,94,41,65,121,14,28,59,34,26,6,163,52,216,81,6,126,22,88,17,56,49,87,66,30,34,4,68,61,45,65,147,0,38,0,136,1,120,5,60,63,54,0,68,30,98,218,35,136,47,15,24,0,0,0,0,24,15,60,99,94,83,5,4,97,16,7,0,11,7,1,70,39,111,40,108,82,21,58,108,37,5,85,6,52,40,66,16,51,73,2,29,0,24,0,50,46,0,72,71,110,2,49,8,49,0,10,0,3,0,8,77,73,72,44,27,26,27,7,74,11,0,122,7,23,56,132,73,102,73,18,42,8,53,10,36,27,4,53,13,13,109,69,2,26,163,81,33,39,0,2,0,0,0,0,0,16,39,0,9,24,83,123,30,118,22,25,3,52,10,58,118,58,124,42,95,37,93,43,89,86,19,33,17,134,38,39,112,180,51,14,4,24,0,0,6,1,29,0,52,17,54,77,66,62,9,80,130,48,124,29,0,8,0,34,0,54,8,132,30,36,129,69,72,47,68,83,65,18,48,84,88,147,187,21,104,8,84,24,36,44,109,40,86,55,82,68,51,72,58,1,110,0,30,0,112,5,48,50,40,81,10,52,69,29,5,0,10,0,4,29,34,67,168,68,25,91,12,0,0,50,0,23,1,130,96,26,110,47,51,44,13,113,102,5,129,75,54,15,30,9,39,45,83,51,118,35,33,7,0,37,0,35,0,61,93,3,92,101,107,1,43,6,31,0,4,0,2,0,4,0,15,64,15,0,143,17,2,70,2,17,2,2,78,15,70,80,98,24,13,52,12,22,20,4,39,50,125,54,78,11,4,0,0,0,7,0,13,39,0,8,12,73,87,18,81,28,40,2,35,101,42,93,30,97,74,35,41,17,59,3,72,28,48,54,24,132,62,10,25,21,9,16,5,0,0,0,28,10,74,45,93,18,45,77,117,94,60,8,50,0,28,0,33,0,156,59,36,139,31,138,41,87,61,140,4,76,103